Protein 7L32 (pdb70)

Sequence (431 aa):
ATIRIQTDDFDLNAEVAALRRARNPKIGALACCFVGTVRDLAMELEHYPGMTEKALEKIAAEAGRRWPGIDVAIVHRVGRLLPLDQIVMVATVVASHRGDAFASCEFVMDYLKTEAPFWKKETTPDGERWVDARSTDDAALARWGVEMATIRIQTDDFDLNAEVAALRARNPKIGALACFVGTVRDLVAAMELEHYPGMTEKALEKIAAEAGRRWPGIDVAIVHRVGRLLPLDQIVMVATVVASHRGDAFASCEFVMDYLKTEAPFWKKETTPDGERWVDARSTDDAALARWGVEATIRIQTDDFDLNAEVAALRRARNPKIGALACFVGTVRDLAMELEHYPGMTEKALEKIAAEAGRRWPGIDVAIVHRVGRLLPLDQIVMVATVVASHRGDAFASCEFVMDYLKTEAPFWKKETERWVDARSTDDAALARWGVE

InterPro domains:
  IPR003448 Molybdopterin biosynthesis MoaE [PF02391] (6-120)
  IPR003448 Molybdopterin biosynthesis MoaE [cd00756] (11-136)
  IPR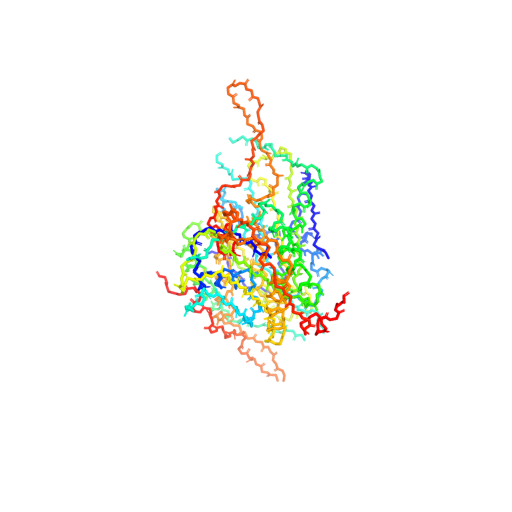036563 Molybdopterin biosynthesis MoaE subunit superfamily [G3DSA:3.90.1170.40] (1-149)
  IPR036563 Molybdopterin biosynthesis MoaE subunit superfamily [SSF54690] (3-149)

Foldseek 3Di:
DAEEEEADADDPVVVVVVQCVVPVPADAKDKDWDFAAPVFKAKDADPPQLRVQLVVLQVVLCVVQPAKHKYKYAYGGTHHGGGIGIMIMMTHNDNVSRVVSRVSSVLSSQAPRFMWIWDQDPVGIDTHTRRDDDVVSCVVVPHD/DAAEEEEADADDPVVQVVVQCVVPVPADAKDKDWDFAAVPFAWKAKDADVPQLRVQLVVQLVVLCVVPPAKYKYKYAYGGTHGGGGIGIMIMMTHNDHVSRVVSNLSSVLSCQAPRFMWIWDQDPVGIDTHTRRDPDPVVVVVVVDD/DAEDEEADADDPVVVVVVQCVVQVPADAKDKDWDFAADVWKAKDADPPQLRVQLVVQQVVLCVVQPAKHKHKYAYGGTHDGGGIGIMIMMTHNDHVSRVVSRVSSVLCNQAPRFMWIADPHDTHTRRDDDPCSCVVPPDD

Secondary structure (DSSP, 8-state):
-EEEEESS---HHHHHHHHHHT-TT--EEEEEEEE-----EEEEE-TTHHHH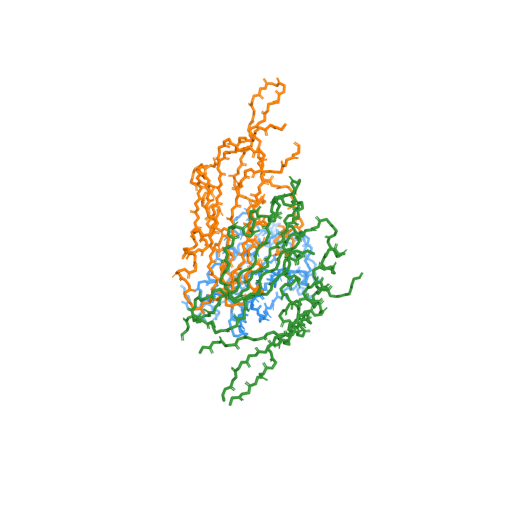HHHHHHHHHHHHSTT-EEEEEEE-EEE-TT-EEEEEEEEESSHHHHHHHHHHHHHHHHHHS-EEEEEE-SS-EEEEE-----HHHHHHTT--/--EEEEESS---HHHHHHHHHHT-TT--EEEEEEEE-----PPEEEEE-TTHHHHHHHHHHHHHHHHSTT-EEEEEEE-EEE-TT-EEEEEEEEESSHHHHHHHHHHHHHHHHHHS-EEEEEE-SS-EEEEE------HHHHHTT--/-EEEEESS---HHHHHHHHHHT-TT--EEEEEEEE-----EEEEE-TTHHHHHHHHHHHHHHHHSTT-EEEEEEE-EEE-TT-EEEEEEEEESSHHHHHHHHHHHHHHHHHHS-EEEEE--EEEE-----TTHHHHH---

B-factor: mean 41.9, std 19.37, range [13.1, 126.28]

Nearest PDB structures (foldseek):
  7l32-assembly1_A-2  TM=1.007E+00  e=3.160E-32  Burkholderia ambifaria MC40-6
  7l32-assembly2_B  TM=1.000E+00  e=4.633E-30  Burkholderia ambifaria MC40-6
  7l32-assembly2_C  TM=9.851E-01  e=4.952E-29  Burkholderia ambifaria MC40-6
  7l2a-assembly1_A  TM=9.787E-01  e=4.391E-28  Burkholderia multivorans ATCC 17616
  1nvi-assembly1_E-2  TM=8.680E-01  e=1.035E-16  Escherichia coli

Organism: Burkholderia ambifaria (strain MC40-6) (NCBI:txid398577)

Structure (mmCIF, N/CA/C/O backbone):
data_7L32
#
_entry.id   7L32
#
_cell.length_a   111.680
_cell.length_b   93.290
_cell.length_c   65.250
_cell.angle_alpha   90.000
_cell.angle_beta   90.103
_cell.angle_gamma   90.000
#
_symmetry.space_group_name_H-M   'C 1 2 1'
#
loop_
_entity.id
_entity.type
_entity.pdbx_description
1 polymer 'MPT synthase subunit 2'
2 non-polymer 'BROMIDE ION'
3 water water
#
loop_
_atom_site.group_PDB
_atom_site.id
_atom_site.type_symbol
_atom_site.label_atom_id
_atom_site.label_alt_id
_atom_site.label_comp_id
_atom_site.label_asym_id
_atom_site.label_entity_id
_atom_site.label_seq_id
_atom_site.pdbx_PDB_ins_code
_atom_site.Cartn_x
_atom_site.Cartn_y
_atom_site.Cartn_z
_atom_site.occupancy
_atom_site.B_iso_or_equiv
_atom_site.auth_seq_id
_atom_site.auth_comp_id
_atom_site.auth_asym_id
_atom_site.auth_atom_id
_atom_site.pdbx_PDB_model_num
ATOM 1 N N . ALA A 1 10 ? -15.25214 16.93596 23.75707 1.000 62.59715 2 ALA A N 1
ATOM 2 C CA . ALA A 1 10 ? -14.11016 16.46884 22.97133 1.000 53.52212 2 ALA A CA 1
ATOM 3 C C . ALA A 1 10 ? -13.61214 17.57125 22.02725 1.000 52.80445 2 ALA A C 1
ATOM 4 O O . ALA A 1 10 ? -13.96402 17.60077 20.85309 1.000 52.30324 2 ALA A O 1
ATOM 6 N N . THR A 1 11 ? -12.76560 18.45055 22.56762 1.000 51.69074 3 THR A N 1
ATOM 7 C CA . THR A 1 11 ? -12.21083 19.60751 21.86218 1.000 42.55608 3 THR A CA 1
ATOM 8 C C . THR A 1 11 ? -10.86459 19.24474 21.23999 1.000 42.28646 3 THR A C 1
ATOM 9 O O . THR A 1 11 ? -9.90689 18.93272 21.95533 1.000 29.51606 3 THR A O 1
ATOM 13 N N . ILE A 1 12 ? -10.79872 19.25293 19.91051 1.000 30.12217 4 ILE A N 1
ATOM 14 C CA . ILE A 1 12 ? -9.61627 18.83694 19.16674 1.000 31.23611 4 ILE A CA 1
ATOM 15 C C . ILE A 1 12 ? -9.26753 19.94283 18.18487 1.000 34.25450 4 ILE A C 1
ATOM 16 O O . ILE A 1 12 ? -10.13968 20.39004 17.43607 1.000 29.58017 4 ILE A O 1
ATOM 21 N N . ARG A 1 13 ? -7.99987 20.36876 18.17038 1.000 24.94253 5 ARG A N 1
ATOM 22 C CA . ARG A 1 13 ? -7.57311 21.48131 17.32404 1.000 29.48408 5 ARG A CA 1
ATOM 23 C C . ARG A 1 13 ? -6.18278 21.23577 16.75337 1.000 29.53668 5 ARG A C 1
ATOM 24 O O . ARG A 1 13 ? -5.30358 20.70263 17.43569 1.000 26.52744 5 ARG A O 1
ATOM 32 N N . ILE A 1 14 ? -5.99096 21.64565 15.50453 1.000 26.71483 6 ILE A N 1
ATOM 33 C CA . ILE A 1 14 ? -4.68318 21.71379 14.85946 1.000 26.29290 6 ILE A CA 1
ATOM 34 C C . ILE A 1 14 ? -4.43322 23.17260 14.49866 1.000 30.59654 6 ILE A C 1
ATOM 35 O O . ILE A 1 14 ? -5.28234 23.80735 13.85958 1.000 29.97942 6 ILE A O 1
ATOM 40 N N . GLN A 1 15 ? -3.26368 23.69672 14.87052 1.000 26.44894 7 GLN A N 1
ATOM 41 C CA . GLN A 1 15 ? -2.99222 25.11816 14.69383 1.000 32.59797 7 GLN A CA 1
ATOM 42 C C . GLN A 1 15 ? -1.49808 25.34103 14.50665 1.000 33.52719 7 GLN A C 1
ATOM 43 O O . GLN A 1 15 ? -0.67747 24.50148 14.87355 1.000 32.89494 7 GLN A O 1
ATOM 49 N N . THR A 1 16 ? -1.14890 26.50357 13.96147 1.000 34.08317 8 THR A N 1
ATOM 50 C CA . THR A 1 16 ? 0.25593 26.89249 13.89212 1.000 37.97451 8 THR A CA 1
ATOM 51 C C . THR A 1 16 ? 0.69956 27.65102 15.13663 1.000 40.31592 8 THR A C 1
ATOM 52 O O . THR A 1 16 ? 1.85878 27.52304 15.54891 1.000 40.99044 8 THR A O 1
ATOM 56 N N . ASP A 1 17 ? -0.19107 28.44331 15.73034 1.000 39.66741 9 ASP A N 1
ATOM 57 C CA . ASP A 1 17 ? 0.15237 29.20077 16.92225 1.000 40.98037 9 ASP A CA 1
ATOM 58 C C . ASP A 1 17 ? 0.52721 28.26021 18.06278 1.000 32.41278 9 ASP A C 1
ATOM 59 O O . ASP A 1 17 ? 0.08476 27.10955 18.13117 1.000 33.24176 9 ASP A O 1
ATOM 64 N N . ASP A 1 18 ? 1.34449 28.76540 18.97648 1.000 34.57921 10 ASP A N 1
ATOM 65 C CA . ASP A 1 18 ? 1.63423 27.99611 20.17619 1.000 31.97833 10 ASP A CA 1
ATOM 66 C C . ASP A 1 18 ? 0.40615 27.97091 21.08971 1.000 36.72368 10 ASP A C 1
ATOM 67 O O . ASP A 1 18 ? -0.51154 28.78287 20.95397 1.000 37.90568 10 ASP A O 1
ATOM 72 N N . PHE A 1 19 ? 0.37777 27.00814 22.01058 1.000 30.67062 11 PHE A N 1
ATOM 73 C CA . PHE A 1 19 ? -0.74019 26.86975 22.93395 1.000 34.88535 11 PHE A CA 1
ATOM 74 C C . PHE A 1 19 ? -0.28443 27.15490 24.36437 1.000 36.72606 11 PHE A C 1
ATOM 75 O O . PHE A 1 19 ? 0.90901 27.15017 24.67483 1.000 35.73050 11 PHE A O 1
ATOM 83 N N . ASP A 1 20 ? -1.26120 27.43398 25.22686 1.000 35.92834 12 ASP A N 1
ATOM 84 C CA . ASP A 1 20 ? -1.04790 27.72994 26.64385 1.000 34.20640 12 ASP A CA 1
ATOM 85 C C . ASP A 1 20 ? -1.65172 26.57929 27.44578 1.000 34.56218 12 ASP A C 1
ATOM 86 O O . ASP A 1 20 ? -2.87561 26.48308 27.56855 1.000 33.38313 12 ASP A O 1
ATOM 91 N N . LEU A 1 21 ? -0.79286 25.73111 28.02114 1.000 30.83035 13 LEU A N 1
ATOM 92 C CA . LEU A 1 21 ? -1.26523 24.56425 28.76627 1.000 36.24073 13 LEU A CA 1
ATOM 93 C C . LEU A 1 21 ? -2.26340 24.95719 29.85662 1.000 32.19559 13 LEU A C 1
ATOM 94 O O . LEU A 1 21 ? -3.32121 24.33057 29.98672 1.000 29.76967 13 LEU A O 1
ATOM 99 N N . ASN A 1 22 ? -1.94962 26.01315 30.62724 1.000 33.71618 14 ASN A N 1
ATOM 100 C CA . ASN A 1 22 ? -2.83794 26.48660 31.69692 1.000 34.73215 14 ASN A CA 1
ATOM 101 C C . ASN A 1 22 ? -4.22443 26.80736 31.16276 1.000 36.02201 14 ASN A C 1
ATOM 102 O O . ASN A 1 22 ? -5.23821 26.36276 31.71322 1.000 36.15370 14 ASN A O 1
ATOM 107 N N . ALA A 1 23 ? -4.28333 27.62089 30.10798 1.000 34.26824 15 ALA A N 1
ATOM 108 C CA . ALA A 1 23 ? -5.56890 28.01942 29.54638 1.000 32.59436 15 ALA A CA 1
ATOM 109 C C . ALA A 1 23 ? -6.34805 26.81306 29.03695 1.000 26.75362 15 ALA A C 1
ATOM 110 O O . ALA A 1 23 ? -7.56634 26.72845 29.23878 1.000 29.97357 15 ALA A O 1
ATOM 112 N N . GLU A 1 24 ? -5.66749 25.86501 28.37404 1.000 25.86987 16 GLU A N 1
ATOM 113 C CA . GLU A 1 24 ? -6.37515 24.68995 27.86100 1.000 26.90868 16 GLU A CA 1
ATOM 114 C C . GLU A 1 24 ? -6.88687 23.82297 28.99873 1.000 27.19854 16 GLU A C 1
ATOM 115 O O . GLU A 1 24 ? -8.00505 23.30167 28.93519 1.000 25.26636 16 GLU A O 1
ATOM 121 N N . VAL A 1 25 ? -6.08244 23.67121 30.05395 1.000 30.10894 17 VAL A N 1
ATOM 122 C CA . VAL A 1 25 ? -6.49352 22.88771 31.21635 1.000 29.80325 17 VAL A CA 1
ATOM 123 C C . VAL A 1 25 ? -7.68919 23.53499 31.90548 1.000 27.76728 17 VAL A C 1
ATOM 124 O O . VAL A 1 25 ? -8.66333 22.85343 32.24904 1.000 30.50959 17 VAL A O 1
ATOM 128 N N . ALA A 1 26 ? -7.66121 24.86245 32.07501 1.000 28.19961 18 ALA A N 1
ATOM 129 C CA . ALA A 1 26 ? -8.78226 25.55102 32.71555 1.000 33.04847 18 ALA A CA 1
ATOM 130 C C . ALA A 1 26 ? -10.07211 25.39754 31.91501 1.000 33.32381 18 ALA A C 1
ATOM 131 O O . ALA A 1 26 ? -11.14960 25.20059 32.49220 1.000 30.53050 18 ALA A O 1
ATOM 133 N N . ALA A 1 27 ? -9.98773 25.48600 30.58690 1.000 31.25742 19 ALA A N 1
ATOM 134 C CA . ALA A 1 27 ? -11.18771 25.31938 29.77465 1.000 32.51875 19 ALA A CA 1
ATOM 135 C C . ALA A 1 27 ? -11.73597 23.89606 29.88064 1.000 27.21376 19 ALA A C 1
ATOM 136 O O . ALA A 1 27 ? -12.95595 23.70892 29.96799 1.000 29.24925 19 ALA A O 1
ATOM 138 N N . LEU A 1 28 ? -10.85651 22.88187 29.88855 1.000 26.41213 20 LEU A N 1
ATOM 139 C CA . LEU A 1 28 ? -11.32235 21.50324 30.05239 1.000 25.41220 20 LEU A CA 1
ATOM 140 C C . LEU A 1 28 ? -12.03345 21.31658 31.39294 1.000 27.85745 20 LEU A C 1
ATOM 141 O O . LEU A 1 28 ? -13.09640 20.68609 31.46047 1.000 25.27082 20 LEU A O 1
ATOM 146 N N . ARG A 1 29 ? -11.47075 21.86780 32.47409 1.000 26.20238 21 ARG A N 1
ATOM 147 C CA A ARG A 1 29 ? -12.12716 21.78087 33.77589 0.517 25.66484 21 ARG A CA 1
ATOM 148 C CA B ARG A 1 29 ? -12.13214 21.75872 33.76904 0.483 25.66548 21 ARG A CA 1
ATOM 149 C C . ARG A 1 29 ? -13.47019 22.49621 33.76532 1.000 29.40748 21 ARG A C 1
ATOM 150 O O . ARG A 1 29 ? -14.44176 22.03165 34.37837 1.000 28.83622 21 ARG A O 1
ATOM 165 N N . ALA A 1 30 ? -13.54638 23.64005 33.08136 1.000 26.40623 22 ALA A N 1
ATOM 166 C CA . ALA A 1 30 ? -14.80396 24.37465 33.01861 1.000 31.40879 22 ALA A CA 1
ATOM 167 C C . ALA A 1 30 ? -15.88788 23.59901 32.27198 1.000 32.17613 22 ALA A C 1
ATOM 168 O O . ALA A 1 30 ? -17.07511 23.85209 32.49280 1.000 31.33400 22 ALA A O 1
ATOM 170 N N . ARG A 1 31 ? -15.51499 22.68534 31.37903 1.000 25.32876 23 ARG A N 1
ATOM 171 C CA . ARG A 1 31 ? -16.48787 21.84182 30.69103 1.000 25.70846 23 ARG A CA 1
ATOM 172 C C . ARG A 1 31 ? -16.84007 20.58365 31.47708 1.000 26.98952 23 ARG A C 1
ATOM 173 O O . ARG A 1 31 ? -17.66876 19.79369 31.00742 1.000 25.84334 23 ARG A O 1
ATOM 181 N N . ASN A 1 32 ? -16.21941 20.37481 32.64310 1.000 22.75750 24 ASN A N 1
ATOM 182 C CA . ASN A 1 32 ? -16.39198 19.15394 33.43733 1.000 24.43319 24 ASN A CA 1
ATOM 183 C C . ASN A 1 32 ? -16.46682 19.52064 34.91559 1.000 27.38256 24 ASN A C 1
ATOM 184 O O . ASN A 1 32 ? -15.54498 19.24625 35.70089 1.000 25.09426 24 ASN A O 1
ATOM 189 N N . PRO A 1 33 ? -17.57234 20.14134 35.33666 1.000 24.48700 25 PRO A N 1
ATOM 190 C CA . PRO A 1 33 ? -17.62197 20.75090 36.68019 1.000 25.70810 25 PRO A CA 1
ATOM 191 C C . PRO A 1 33 ? -17.58516 19.76477 37.85117 1.000 29.40299 25 PRO A C 1
ATOM 192 O O . PRO A 1 33 ? -17.33751 20.20583 38.98539 1.000 28.88300 25 PRO A O 1
ATOM 196 N N . LYS A 1 34 ? -17.85015 18.47200 37.64248 1.000 25.27131 26 LYS A N 1
ATOM 197 C CA . LYS A 1 34 ? -18.02202 17.54969 38.76217 1.000 31.34035 26 LYS A CA 1
ATOM 198 C C . LYS A 1 34 ? -16.89443 16.53579 38.89353 1.000 34.88223 26 LYS A C 1
ATOM 199 O O . LYS A 1 34 ? -16.95859 15.67400 39.77317 1.000 34.87786 26 LYS A O 1
ATOM 205 N N . ILE A 1 35 ? -15.86428 16.60007 38.05766 1.000 27.83107 27 ILE A N 1
ATOM 206 C CA . ILE A 1 35 ? -14.75755 15.65744 38.19011 1.000 26.62018 27 ILE A CA 1
ATOM 207 C C . ILE A 1 35 ? -13.46454 16.45027 38.22263 1.000 33.00593 27 ILE A C 1
ATOM 208 O O . ILE A 1 35 ? -13.36392 17.51676 37.61042 1.000 34.05238 27 ILE A O 1
ATOM 213 N N . GLY A 1 36 ? -12.48331 15.94538 38.98312 1.000 28.64570 28 GLY A N 1
ATOM 214 C CA . GLY A 1 36 ? -11.27946 16.71315 39.25290 1.000 32.94172 28 GLY A CA 1
ATOM 215 C C . GLY A 1 36 ? -9.90245 16.09646 39.03116 1.000 34.26783 28 GLY A C 1
ATOM 216 O O . GLY A 1 36 ? -8.91086 16.72921 39.39976 1.000 36.57252 28 GLY A O 1
ATOM 217 N N . ALA A 1 37 ? -9.79378 14.88265 38.48565 1.000 20.15543 29 ALA A N 1
ATOM 218 C CA . ALA A 1 37 ? -8.48726 14.26509 38.26938 1.000 19.40667 29 ALA A CA 1
ATOM 219 C C . ALA A 1 37 ? -8.07411 14.59299 36.84573 1.000 24.64689 29 ALA A C 1
ATOM 220 O O . ALA A 1 37 ? -8.77117 14.19921 35.90930 1.000 24.15325 29 ALA A O 1
ATOM 222 N N . LEU A 1 38 ? -6.96821 15.31505 36.67499 1.000 19.42155 30 LEU A N 1
ATOM 223 C CA . LEU A 1 38 ? -6.56640 15.77493 35.34205 1.000 19.98899 30 LEU A CA 1
ATOM 224 C C . LEU A 1 38 ? -5.17082 15.26084 35.01024 1.000 19.62528 30 LEU A C 1
ATOM 225 O O . LEU A 1 38 ? -4.22077 15.51780 35.75040 1.000 15.84941 30 LEU A O 1
ATOM 230 N N . ALA A 1 39 ? -5.03965 14.53130 33.90302 1.000 17.27380 31 ALA A N 1
ATOM 231 C CA . ALA A 1 39 ? -3.73849 14.08741 33.42828 1.000 16.90156 31 ALA A CA 1
ATOM 232 C C . ALA A 1 39 ? -3.42683 14.79908 32.12117 1.000 20.10179 31 ALA A C 1
ATOM 233 O O . ALA A 1 39 ? -4.31245 14.96020 31.27411 1.000 17.17264 31 ALA A O 1
ATOM 235 N N . CYS A 1 40 ? -2.17648 15.21615 31.94779 1.000 16.82078 32 CYS A N 1
ATOM 236 C CA A CYS A 1 40 ? -1.83843 15.85750 30.68909 0.573 18.49209 32 CYS A CA 1
ATOM 237 C CA B CYS A 1 40 ? -1.75123 15.97985 30.77725 0.427 18.58729 32 CYS A CA 1
ATOM 238 C C . CYS A 1 40 ? -0.46110 15.41610 30.21472 1.000 19.60485 32 CYS A C 1
ATOM 239 O O . CYS A 1 40 ? 0.36453 14.86719 30.96155 1.000 20.39836 32 CYS A O 1
ATOM 244 N N . PHE A 1 41 ? -0.26205 15.59717 28.91638 1.000 16.55603 33 PHE A N 1
ATOM 245 C CA . PHE A 1 41 ? 1.01979 15.28867 28.31258 1.000 16.14771 33 PHE A CA 1
ATOM 246 C C . PHE A 1 41 ? 1.34327 16.42501 27.36293 1.000 19.25370 33 PHE A C 1
ATOM 247 O O . PHE A 1 41 ? 0.46326 16.87799 26.62873 1.000 16.21960 33 PHE A O 1
ATOM 255 N N . VAL A 1 42 ? 2.59195 16.89067 27.39108 1.000 16.91326 34 VAL A N 1
ATOM 256 C CA . VAL A 1 42 ? 3.08313 17.86740 26.42395 1.000 20.36300 34 VAL A CA 1
ATOM 257 C C . VAL A 1 42 ? 4.35995 17.32573 25.80165 1.000 21.80820 34 VAL A C 1
ATOM 258 O O . VAL A 1 42 ? 5.33532 17.05540 26.51154 1.000 19.81332 34 VAL A O 1
ATOM 262 N N . GLY A 1 43 ? 4.37487 17.21176 24.47462 1.000 19.97388 35 GLY A N 1
ATOM 263 C CA . GLY A 1 43 ? 5.57647 16.84240 23.74770 1.000 20.90930 35 GLY A CA 1
ATOM 264 C C . GLY A 1 43 ? 6.20110 18.06765 23.10613 1.000 24.51536 35 GLY A C 1
ATOM 265 O O . GLY A 1 43 ? 5.49388 18.94629 22.61270 1.000 23.51177 35 GLY A O 1
ATOM 266 N N . THR A 1 44 ? 7.53629 18.11968 23.11868 1.000 28.97878 36 THR A N 1
ATOM 267 C CA . THR A 1 44 ? 8.31438 19.25926 22.63119 1.000 29.22900 36 THR A CA 1
ATOM 268 C C . THR A 1 44 ? 9.44986 18.76962 21.75339 1.000 37.31281 36 THR A C 1
ATOM 269 O O . THR A 1 44 ? 10.01012 17.69636 21.99755 1.000 35.59695 36 THR A O 1
ATOM 273 N N . VAL A 1 45 ? 9.80126 19.58544 20.74317 1.000 39.25167 37 VAL A N 1
ATOM 274 C CA . VAL A 1 45 ? 10.88805 19.24385 19.82686 1.000 36.16568 37 VAL A CA 1
ATOM 275 C C . VAL A 1 45 ? 12.16584 19.01263 20.61967 1.000 42.85256 37 VAL A C 1
ATOM 276 O O . VAL A 1 45 ? 12.67895 19.92234 21.28680 1.000 40.24515 37 VAL A O 1
ATOM 280 N N . ARG A 1 46 ? 12.69620 17.79528 20.54123 1.000 44.85402 38 ARG A N 1
ATOM 281 C CA . ARG A 1 46 ? 13.88234 17.46080 21.31315 1.000 45.33702 38 ARG A CA 1
ATOM 282 C C . ARG A 1 46 ? 15.10594 18.16517 20.73141 1.000 54.84913 38 ARG A C 1
ATOM 283 O O . ARG A 1 46 ? 15.25972 18.28199 19.51175 1.000 55.04820 38 ARG A O 1
ATOM 291 N N . ASP A 1 47 ? 15.98630 18.63533 21.61628 1.000 55.11526 39 ASP A N 1
ATOM 292 C CA . ASP A 1 47 ? 17.17385 19.38787 21.20812 1.000 60.51851 39 ASP A CA 1
ATOM 293 C C . ASP A 1 47 ? 18.32497 18.40157 21.00924 1.000 63.38321 39 ASP A C 1
ATOM 294 O O . ASP A 1 47 ? 19.22605 18.26309 21.83924 1.000 64.14354 39 ASP A O 1
ATOM 299 N N . LEU A 1 48 ? 18.29966 17.72578 19.86081 1.000 68.31155 40 LEU A N 1
ATOM 300 C CA . LEU A 1 48 ? 19.29342 16.70192 19.53221 1.000 74.98001 40 LEU A CA 1
ATOM 301 C C . LEU A 1 48 ? 20.35871 17.22911 18.57344 1.000 75.25534 40 LEU A C 1
ATOM 302 O O . LEU A 1 48 ? 20.10656 17.37791 17.37609 1.000 82.81257 40 LEU A O 1
ATOM 304 N N . ALA A 1 56 ? 15.48337 22.27928 11.56142 1.000 86.15749 48 ALA A N 1
ATOM 305 C CA . ALA A 1 56 ? 14.14213 22.52510 12.07801 1.000 76.77898 48 ALA A CA 1
ATOM 306 C C . ALA A 1 56 ? 13.16060 21.47578 11.57426 1.000 65.95693 48 ALA A C 1
ATOM 307 O O . ALA A 1 56 ? 13.30979 20.94084 10.47449 1.000 74.56511 48 ALA A O 1
ATOM 309 N N . MET A 1 57 ? 12.14204 21.20592 12.38169 1.000 59.50809 49 MET A N 1
ATOM 310 C CA . MET A 1 57 ? 11.08943 20.26530 12.02423 1.000 51.77605 49 MET A CA 1
ATOM 311 C C . MET A 1 57 ? 9.95636 21.02074 11.34357 1.000 54.47782 49 MET A C 1
ATOM 312 O O . MET A 1 57 ? 9.40407 21.96655 11.91487 1.000 57.32182 49 MET A O 1
ATOM 317 N N . GLU A 1 58 ? 9.62136 20.60788 10.11851 1.000 50.75675 50 GLU A N 1
ATOM 318 C CA . GLU A 1 58 ? 8.47390 21.13619 9.39341 1.000 45.43176 50 GLU A CA 1
ATOM 319 C C . GLU A 1 58 ? 7.42741 20.02938 9.35252 1.000 39.08479 50 GLU A C 1
ATOM 320 O O . GLU A 1 58 ? 7.63466 19.00483 8.68997 1.000 43.54149 50 GLU A O 1
ATOM 326 N N . LEU A 1 59 ? 6.31177 20.25091 10.05015 1.000 36.33113 51 LEU A N 1
ATOM 327 C CA . LEU A 1 59 ? 5.19864 19.31581 10.17265 1.000 34.09191 51 LEU A CA 1
ATOM 328 C C . LEU A 1 59 ? 3.99941 19.83429 9.39540 1.000 39.36694 51 LEU A C 1
ATOM 329 O O . LEU A 1 59 ? 3.67183 21.02096 9.47431 1.000 37.12392 51 LEU A O 1
ATOM 334 N N . GLU A 1 60 ? 3.31381 18.93088 8.69457 1.000 33.76087 52 GLU A N 1
ATOM 335 C CA . GLU A 1 60 ? 2.07514 19.26329 8.00533 1.000 33.71097 52 GLU A CA 1
ATOM 336 C C . GLU A 1 60 ? 1.04941 18.17073 8.25487 1.000 32.50908 52 GLU A C 1
ATOM 337 O O . GLU A 1 60 ? 1.39366 16.99533 8.39470 1.000 31.60885 52 GLU A O 1
ATOM 343 N N . HIS A 1 61 ? -0.20963 18.57681 8.31474 1.000 30.82466 53 HIS A N 1
ATOM 344 C CA . HIS A 1 61 ? -1.33220 17.67021 8.48575 1.000 29.26163 53 HIS A CA 1
ATOM 345 C C . HIS A 1 61 ? -2.10576 17.60188 7.17233 1.000 30.65560 53 HIS A C 1
ATOM 346 O O . HIS A 1 61 ? -1.76565 18.27871 6.19780 1.000 32.74068 53 HIS A O 1
ATOM 353 N N . TYR A 1 62 ? -3.14140 16.75114 7.14435 1.000 29.75836 54 TYR A N 1
ATOM 354 C CA . TYR A 1 62 ? -4.07798 16.66645 6.02334 1.000 33.95351 54 TYR A CA 1
ATOM 355 C C . TYR A 1 62 ? -5.35535 17.38541 6.45328 1.000 30.04840 54 TYR A C 1
ATOM 356 O O . TYR A 1 62 ? -6.12659 16.83598 7.25553 1.000 28.72572 54 TYR A O 1
ATOM 365 N N . PRO A 1 63 ? -5.60167 18.61371 5.99927 1.000 31.34489 55 PRO A N 1
ATOM 366 C CA . PRO A 1 63 ? -6.73247 19.39298 6.52966 1.000 35.67254 55 PRO A CA 1
ATOM 367 C C . PRO A 1 63 ? -8.05215 18.63546 6.46810 1.000 39.12458 55 PRO A C 1
ATOM 368 O O . PRO A 1 63 ? -8.40712 18.04604 5.44668 1.000 37.95029 55 PRO A O 1
ATOM 372 N N . GLY A 1 64 ? -8.76294 18.62300 7.59866 1.000 41.22103 56 GLY A N 1
ATOM 373 C CA . GLY A 1 64 ? -9.99615 17.87051 7.70992 1.000 39.25405 56 GLY A CA 1
ATOM 374 C C . GLY A 1 64 ? -9.75279 16.42025 8.07846 1.000 40.32098 56 GLY A C 1
ATOM 375 O O . GLY A 1 64 ? -10.28980 15.93333 9.07277 1.000 35.22896 56 GLY A O 1
ATOM 376 N N . MET A 1 65 ? -8.93902 15.72581 7.27826 1.000 36.03712 57 MET A N 1
ATOM 377 C CA . MET A 1 65 ? -8.63313 14.31638 7.52833 1.000 33.29813 57 MET A CA 1
ATOM 378 C C . MET A 1 65 ? -7.97012 14.11012 8.89231 1.000 29.65963 57 MET A C 1
ATOM 379 O O . MET A 1 65 ? -8.37002 13.23359 9.67822 1.000 27.99474 57 MET A O 1
ATOM 384 N N . THR A 1 66 ? -6.93896 14.89293 9.18982 1.000 28.81826 58 THR A N 1
ATOM 385 C CA . THR A 1 66 ? -6.22199 14.66872 10.44113 1.000 26.14887 58 THR A CA 1
ATOM 386 C C . THR A 1 66 ? -7.11218 14.98025 11.64226 1.000 24.53231 58 THR A C 1
ATOM 387 O O . THR A 1 66 ? -7.11246 14.23140 12.62071 1.000 24.27903 58 THR A O 1
ATOM 391 N N . GLU A 1 67 ? -7.89147 16.06660 11.57890 1.000 27.48951 59 GLU A N 1
ATOM 392 C CA . GLU A 1 67 ? -8.80384 16.38178 12.68349 1.000 25.09724 59 GLU A CA 1
ATOM 393 C C . GLU A 1 67 ? -9.79924 15.25112 12.91636 1.000 28.31044 59 GLU A C 1
ATOM 394 O O . GLU A 1 67 ? -10.04641 14.85814 14.06285 1.000 29.02556 59 GLU A O 1
ATOM 400 N N . LYS A 1 68 ? -10.36287 14.69212 11.83695 1.000 29.59181 60 LYS A N 1
ATOM 401 C CA . LYS A 1 68 ? -11.31220 13.59391 11.99764 1.000 28.61578 60 LYS A CA 1
ATOM 402 C C . LYS A 1 68 ? -10.66092 12.37897 12.65058 1.000 28.31295 60 LYS A C 1
ATOM 403 O O . LYS A 1 68 ? -11.29276 11.69532 13.46494 1.000 26.17575 60 LYS A O 1
ATOM 409 N N . ALA A 1 69 ? -9.39698 12.09732 12.31763 1.000 24.48982 61 ALA A N 1
ATOM 410 C CA . ALA A 1 69 ? -8.69068 10.99299 12.97281 1.000 24.17051 61 ALA A CA 1
ATOM 411 C C . ALA A 1 69 ? -8.51203 11.26243 14.46310 1.000 24.70037 61 ALA A C 1
ATOM 412 O O . ALA A 1 69 ? -8.67105 10.35749 15.30259 1.000 22.04597 61 ALA A O 1
ATOM 414 N N . LEU A 1 70 ? -8.17545 12.50297 14.81411 1.000 21.90496 62 LEU A N 1
ATOM 415 C CA . LEU A 1 70 ? -8.02524 12.83840 16.23136 1.000 21.70937 62 LEU A CA 1
ATOM 416 C C . LEU A 1 70 ? -9.35843 12.71917 16.96683 1.000 27.28406 62 LEU A C 1
ATOM 417 O O . LEU A 1 70 ? -9.40306 12.27185 18.12487 1.000 23.22765 62 LEU A O 1
ATOM 422 N N . GLU A 1 71 ? -10.45603 13.12224 16.31165 1.000 22.68778 63 GLU A N 1
ATOM 423 C CA . GLU A 1 71 ? -11.78254 12.98698 16.90994 1.000 23.32046 63 GLU A CA 1
ATOM 424 C C . GLU A 1 71 ? -12.13733 11.51748 17.13344 1.000 25.18379 63 GLU A C 1
ATOM 425 O O . GLU A 1 71 ? -12.75208 11.16749 18.14790 1.000 25.68178 63 GLU A O 1
ATOM 431 N N . LYS A 1 72 ? -11.78832 10.65040 16.17579 1.000 22.67594 64 LYS A N 1
ATOM 432 C CA . LYS A 1 72 ? -12.02237 9.21386 16.32179 1.000 24.76145 64 LYS A CA 1
ATOM 433 C C . LYS A 1 72 ? -11.22866 8.63540 17.48969 1.000 23.32058 64 LYS A C 1
ATOM 434 O O . LYS A 1 72 ? -11.73393 7.78632 18.24229 1.000 20.94409 64 LYS A O 1
ATOM 440 N N . ILE A 1 73 ? -9.97497 9.06665 17.63840 1.000 22.55715 65 ILE A N 1
ATOM 441 C CA . ILE A 1 73 ? -9.14281 8.60616 18.75649 1.000 19.93673 65 ILE A CA 1
ATOM 442 C C . ILE A 1 73 ? -9.77125 9.01328 20.08750 1.000 22.42289 65 ILE A C 1
ATOM 443 O O . ILE A 1 73 ? -9.90213 8.19795 21.01231 1.000 19.51088 65 ILE A O 1
ATOM 448 N N . ALA A 1 74 ? -10.17312 10.28205 20.21025 1.000 17.58958 66 ALA A N 1
ATOM 449 C CA . ALA A 1 74 ? -10.78166 10.73138 21.46896 1.000 20.17818 66 ALA A CA 1
ATOM 450 C C . ALA A 1 74 ? -12.09266 10.00556 21.74463 1.000 22.94415 66 ALA A C 1
ATOM 451 O O . ALA A 1 74 ? -12.39385 9.66545 22.89691 1.000 21.00663 66 ALA A O 1
ATOM 453 N N . ALA A 1 75 ? -12.89570 9.76871 20.69882 1.000 20.26587 67 ALA A N 1
ATOM 454 C CA . ALA A 1 75 ? -14.14797 9.03768 20.87397 1.000 23.77363 67 ALA A CA 1
ATOM 455 C C . ALA A 1 75 ? -13.89855 7.61602 21.37814 1.000 20.36608 67 ALA A C 1
ATOM 456 O O . ALA A 1 75 ? -14.63158 7.12148 22.24504 1.000 20.26319 67 ALA A O 1
ATOM 458 N N . GLU A 1 76 ? -12.87905 6.94242 20.83723 1.000 18.72584 68 GLU A N 1
ATOM 459 C CA . GLU A 1 76 ? -12.52743 5.59614 21.30340 1.000 20.14954 68 GLU A CA 1
ATOM 460 C C . GLU A 1 76 ? -12.03898 5.60831 22.75045 1.000 22.08856 68 GLU A C 1
ATOM 461 O O . GLU A 1 76 ? -12.37914 4.70548 23.52806 1.000 19.68646 68 GLU A O 1
ATOM 467 N N . ALA A 1 77 ? -11.25334 6.62195 23.13901 1.000 17.28122 69 ALA A N 1
ATOM 468 C CA . ALA A 1 77 ? -10.89966 6.75586 24.55383 1.000 18.66302 69 ALA A CA 1
ATOM 469 C C . ALA A 1 77 ? -12.14968 6.86545 25.41615 1.000 21.54329 69 ALA A C 1
ATOM 470 O O . ALA A 1 77 ? -12.22450 6.26229 26.49368 1.000 19.39143 69 ALA A O 1
ATOM 472 N N . GLY A 1 78 ? -13.14123 7.64574 24.96019 1.000 16.85249 70 GLY A N 1
ATOM 473 C CA . GLY A 1 78 ? -14.38388 7.76527 25.70206 1.000 21.31456 70 GLY A CA 1
ATOM 474 C C . GLY A 1 78 ? -15.18282 6.47467 25.76709 1.000 25.67893 70 GLY A C 1
ATOM 475 O O . GLY A 1 78 ? -15.91102 6.24056 26.74098 1.000 21.68541 70 GLY A O 1
ATOM 476 N N . ARG A 1 79 ? -15.09385 5.63916 24.72544 1.000 21.45089 71 ARG A N 1
ATOM 477 C CA . ARG A 1 79 ? -15.75659 4.33596 24.75489 1.000 22.36712 71 ARG A CA 1
ATOM 478 C C . ARG A 1 79 ? -15.10690 3.41788 25.78816 1.000 21.54060 71 ARG A C 1
ATOM 479 O O . ARG A 1 79 ? -15.79606 2.65450 26.47337 1.000 22.07126 71 ARG A O 1
ATOM 487 N N . ARG A 1 80 ? -13.78171 3.45651 25.88489 1.000 19.72425 72 ARG A N 1
ATOM 488 C CA . ARG A 1 80 ? -13.06316 2.56298 26.79324 1.000 19.16176 72 ARG A CA 1
ATOM 489 C C . ARG A 1 80 ? -13.17925 3.01537 28.24531 1.000 18.81569 72 ARG A C 1
ATOM 490 O O . ARG A 1 80 ? -13.24543 2.17722 29.14939 1.000 22.72371 72 ARG A O 1
ATOM 498 N N . TRP A 1 81 ? -13.20100 4.32361 28.48435 1.000 18.00837 73 TRP A N 1
ATOM 499 C CA . TRP A 1 81 ? -13.27099 4.89038 29.83767 1.000 20.66826 73 TRP A CA 1
ATOM 500 C C . TRP A 1 81 ? -14.46006 5.83716 29.87655 1.000 24.74722 73 TRP A C 1
ATOM 501 O O . TRP A 1 81 ? -14.30427 7.05989 29.73620 1.000 21.60491 73 TRP A O 1
ATOM 512 N N . PRO A 1 82 ? -15.66993 5.30253 30.03980 1.000 23.80149 74 PRO A N 1
ATOM 513 C CA . PRO A 1 82 ? -16.85314 6.17245 30.09505 1.000 25.91850 74 PRO A CA 1
ATOM 514 C C . PRO A 1 82 ? -16.70728 7.20302 31.20831 1.000 28.64304 74 PRO A C 1
ATOM 515 O O . PRO A 1 82 ? -16.17769 6.90746 32.28188 1.000 23.95933 74 PRO A O 1
ATOM 519 N N . GLY A 1 83 ? -17.12898 8.43704 30.92224 1.000 26.78923 75 GLY A N 1
ATOM 520 C CA . GLY A 1 83 ? -17.08826 9.51104 31.89961 1.000 30.80271 75 GLY A CA 1
ATOM 521 C C . GLY A 1 83 ? -15.87232 10.42448 31.82482 1.000 28.17604 75 GLY A C 1
ATOM 522 O O . GLY A 1 83 ? -15.80254 11.39223 32.59079 1.000 36.92191 75 GLY A O 1
ATOM 523 N N . ILE A 1 84 ? -14.89374 10.12848 30.97279 1.000 22.32564 76 ILE A N 1
ATOM 524 C CA . ILE A 1 84 ? -13.74038 11.01811 30.81421 1.000 21.34911 76 ILE A CA 1
ATOM 525 C C . ILE A 1 84 ? -14.10882 12.13478 29.83852 1.000 25.88249 76 ILE A C 1
ATOM 526 O O . ILE A 1 84 ? -15.13645 12.06540 29.15384 1.000 23.44280 76 ILE A O 1
ATOM 531 N N . ASP A 1 85 ? -13.29335 13.18057 29.79140 1.000 20.87146 77 ASP A N 1
ATOM 532 C CA . ASP A 1 85 ? -13.31770 14.15451 28.70120 1.000 20.09487 77 ASP A CA 1
ATOM 533 C C . ASP A 1 85 ? -11.87457 14.36048 28.27109 1.000 26.01035 77 ASP A C 1
ATOM 534 O O . ASP A 1 85 ? -10.93901 14.13206 29.06243 1.000 17.81199 77 ASP A O 1
ATOM 539 N N . VAL A 1 86 ? -11.69728 14.74455 26.99764 1.000 17.67782 78 VAL A N 1
ATOM 540 C CA . VAL A 1 86 ? -10.40398 14.74286 26.31471 1.000 17.12399 78 VAL A CA 1
ATOM 541 C C . VAL A 1 86 ? -10.23438 16.05740 25.56510 1.000 21.72132 78 VAL A C 1
ATOM 542 O O . VAL A 1 86 ? -11.15157 16.49292 24.86030 1.000 20.92781 78 VAL A O 1
ATOM 546 N N . ALA A 1 87 ? -9.04350 16.65583 25.65589 1.000 18.19623 79 ALA A N 1
ATOM 547 C CA . ALA A 1 87 ? -8.69221 17.80325 24.81812 1.000 22.04460 79 ALA A CA 1
ATOM 548 C C . ALA A 1 87 ? -7.36970 17.51799 24.11830 1.000 22.74444 79 ALA A C 1
ATOM 549 O O . ALA A 1 87 ? -6.45073 16.96633 24.72422 1.000 19.94818 79 ALA A O 1
ATOM 551 N N . ILE A 1 88 ? -7.28122 17.85267 22.82719 1.000 19.91199 80 ILE A N 1
ATOM 552 C CA . ILE A 1 88 ? -6.05885 17.65901 22.05141 1.000 17.72195 80 ILE A CA 1
ATOM 553 C C . ILE A 1 88 ? -5.78598 18.94070 21.27648 1.000 20.38155 80 ILE A C 1
ATOM 554 O O . ILE A 1 88 ? -6.67990 19.45096 20.58404 1.000 20.32922 80 ILE A O 1
ATOM 559 N N . VAL A 1 89 ? -4.56498 19.46445 21.39446 1.000 18.14641 81 VAL A N 1
ATOM 560 C CA . VAL A 1 8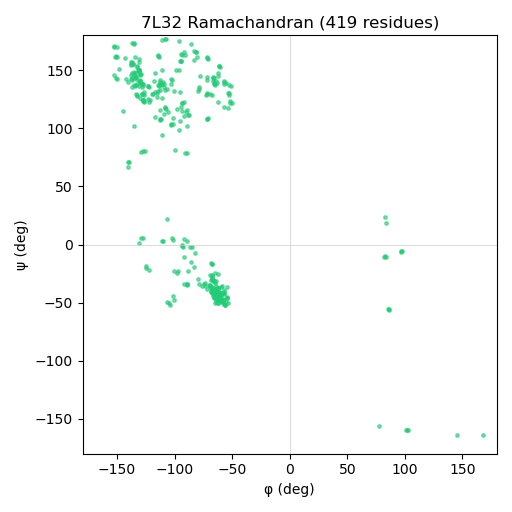9 ? -4.09235 20.55136 20.52738 1.000 19.05891 81 VAL A CA 1
ATOM 561 C C . VAL A 1 89 ? -2.77907 20.10078 19.90299 1.000 22.17089 81 VAL A C 1
ATOM 562 O O . VAL A 1 89 ? -1.83353 19.75225 20.61986 1.000 20.91788 81 VAL A O 1
ATOM 566 N N . HIS A 1 90 ? -2.70999 20.09615 18.57164 1.000 21.91941 82 HIS A N 1
ATOM 567 C CA . HIS A 1 90 ? -1.48394 19.70321 17.89731 1.000 20.75879 82 HIS A CA 1
ATOM 568 C C . HIS A 1 90 ? -1.03518 20.84155 16.98913 1.000 24.71585 82 HIS A C 1
ATOM 569 O O . HIS A 1 90 ? -1.86178 21.46633 16.31726 1.000 23.66473 82 HIS A O 1
ATOM 576 N N . ARG A 1 91 ? 0.25992 21.13862 16.99524 1.000 20.16864 83 ARG A N 1
ATOM 577 C CA . ARG A 1 91 ? 0.76263 22.20961 16.14573 1.000 26.23740 83 ARG A CA 1
ATOM 578 C C . ARG A 1 91 ? 1.27942 21.64788 14.82980 1.000 28.23362 83 ARG A C 1
ATOM 579 O O . ARG A 1 91 ? 1.61071 20.46370 14.71944 1.000 26.82107 83 ARG A O 1
ATOM 587 N N . VAL A 1 92 ? 1.32710 22.52469 13.82252 1.000 23.48997 84 VAL A N 1
ATOM 588 C CA . VAL A 1 92 ? 1.94285 22.24583 12.52817 1.000 26.56038 84 VAL A CA 1
ATOM 589 C C . VAL A 1 92 ? 2.77994 23.45987 12.13665 1.000 29.08042 84 VAL A C 1
ATOM 590 O O . VAL A 1 92 ? 2.75700 24.50006 12.80180 1.000 33.10914 84 VAL A O 1
ATOM 594 N N . GLY A 1 93 ? 3.53024 23.31879 11.04916 1.000 34.78176 85 GLY A N 1
ATOM 595 C CA . GLY A 1 93 ? 4.41757 24.36999 10.59700 1.000 39.40125 85 GLY A CA 1
ATOM 596 C C . GLY A 1 93 ? 5.87024 24.10515 10.94337 1.000 39.31708 85 GLY A C 1
ATOM 597 O O . GLY A 1 93 ? 6.29346 22.97686 11.19477 1.000 37.39868 85 GLY A O 1
ATOM 598 N N . ARG A 1 94 ? 6.64782 25.18207 10.94620 1.000 38.12076 86 ARG A N 1
ATOM 599 C CA . ARG A 1 94 ? 8.08198 25.10723 11.20177 1.000 42.38266 86 ARG A CA 1
ATOM 600 C C . ARG A 1 94 ? 8.30798 25.22206 12.70664 1.000 40.19832 86 ARG A C 1
ATOM 601 O O . ARG A 1 94 ? 8.08896 26.28505 13.29739 1.000 46.01554 86 ARG A O 1
ATOM 609 N N . LEU A 1 95 ? 8.75429 24.13164 13.32359 1.000 41.19402 87 LEU A N 1
ATOM 610 C CA . LEU A 1 95 ? 8.90471 24.04623 14.77371 1.000 40.96078 87 LEU A CA 1
ATOM 611 C C . LEU A 1 95 ? 10.37859 23.88266 15.11379 1.000 47.76550 87 LEU A C 1
ATOM 612 O O . LEU A 1 95 ? 11.06219 23.03178 14.53374 1.000 46.58898 87 LEU A O 1
ATOM 617 N N . LEU A 1 96 ? 10.86759 24.71127 16.03918 1.000 39.61453 88 LEU A N 1
ATOM 618 C CA . LEU A 1 96 ? 12.27035 24.72502 16.43450 1.000 40.02050 88 LEU A CA 1
ATOM 619 C C . LEU A 1 96 ? 12.49842 23.82841 17.64469 1.000 40.60661 88 LEU A C 1
ATOM 620 O O . LEU A 1 96 ? 11.55005 23.47020 18.35038 1.000 40.52424 88 LEU A O 1
ATOM 625 N N . PRO A 1 97 ? 13.75022 23.45244 17.91409 1.000 40.78852 89 PRO A N 1
ATOM 626 C CA . PRO A 1 97 ? 14.05238 22.74784 19.16583 1.000 44.98450 89 PRO A CA 1
ATOM 627 C C . PRO A 1 97 ? 13.52557 23.51635 20.36744 1.000 44.61498 89 PRO A C 1
ATOM 628 O O . PRO A 1 97 ? 13.64567 24.74337 20.44964 1.000 39.64390 89 PRO A O 1
ATOM 632 N N . LEU A 1 98 ? 12.93570 22.77240 21.29654 1.000 36.18911 90 LEU A N 1
ATOM 633 C CA . LEU A 1 98 ? 12.31679 23.20100 22.54454 1.000 38.15493 90 LEU A CA 1
ATOM 634 C C . LEU A 1 98 ? 10.87847 23.68179 22.33864 1.000 41.33403 90 LEU A C 1
ATOM 635 O O . LEU A 1 98 ? 10.16694 23.87045 23.32739 1.000 34.82201 90 LEU A O 1
ATOM 640 N N . ASP A 1 99 ? 10.41390 23.86280 21.09801 1.000 33.13902 91 ASP A N 1
ATOM 641 C CA . ASP A 1 99 ? 9.03067 24.25762 20.86740 1.000 33.40918 91 ASP A CA 1
ATOM 642 C C . ASP A 1 99 ? 8.07442 23.15842 21.31010 1.000 29.31209 91 ASP A C 1
ATOM 643 O O . ASP A 1 99 ? 8.33304 21.97067 21.10071 1.000 28.76481 91 ASP A O 1
ATOM 648 N N . GLN A 1 100 ? 6.93458 23.56369 21.86153 1.000 30.90530 92 GLN A N 1
ATOM 649 C CA . GLN A 1 100 ? 5.84148 22.62630 22.09452 1.000 28.89270 92 GLN A CA 1
ATOM 650 C C . GLN A 1 100 ? 5.28943 22.11735 20.77130 1.000 28.24133 92 GLN A C 1
ATOM 651 O O . GLN A 1 100 ? 5.09908 22.89125 19.82615 1.000 30.13575 92 GLN A O 1
ATOM 657 N N . ILE A 1 101 ? 5.01439 20.81493 20.71291 1.000 23.04862 93 ILE A N 1
ATOM 658 C CA . ILE A 1 101 ? 4.40709 20.17483 19.53157 1.000 24.29397 93 ILE A CA 1
ATOM 659 C C . ILE A 1 101 ? 2.94139 19.84934 19.77110 1.000 25.87508 93 ILE A C 1
ATOM 660 O O . ILE A 1 101 ? 2.07993 20.13353 18.94199 1.000 22.95804 93 ILE A O 1
ATOM 665 N N . VAL A 1 102 ? 2.64487 19.19594 20.88731 1.000 18.91029 94 VAL A N 1
ATOM 666 C CA . VAL A 1 102 ? 1.33662 18.58123 21.05936 1.000 18.88951 94 VAL A CA 1
ATOM 667 C C . VAL A 1 102 ? 1.03088 18.57520 22.54358 1.000 18.24057 94 VAL A C 1
ATOM 668 O O . VAL A 1 102 ? 1.93482 18.42446 23.36729 1.000 19.72428 94 VAL A O 1
ATOM 672 N N . MET A 1 103 ? -0.23326 18.78275 22.88047 1.000 17.88081 95 MET A N 1
ATOM 673 C CA . MET A 1 103 ? -0.69208 18.53882 24.24092 1.000 20.49848 95 MET A CA 1
ATOM 674 C C . MET A 1 103 ? -1.94777 17.68803 24.19546 1.000 20.69486 95 MET A C 1
ATOM 675 O O . MET A 1 103 ? -2.80163 17.85475 23.31411 1.000 17.05633 95 MET A O 1
ATOM 680 N N . VAL A 1 104 ? -2.04145 16.75806 25.13747 1.000 16.25668 96 VAL A N 1
ATOM 681 C CA . VAL A 1 104 ? -3.24869 15.97068 25.35014 1.000 16.88008 96 VAL A CA 1
ATOM 682 C C . VAL A 1 104 ? -3.58996 16.10317 26.82663 1.000 18.27488 96 VAL A C 1
ATOM 683 O O . VAL A 1 104 ? -2.70226 15.94986 27.67170 1.000 18.10756 96 VAL A O 1
ATOM 687 N N . ALA A 1 105 ? -4.83841 16.44715 27.12892 1.000 15.61649 97 ALA A N 1
ATOM 688 C CA . ALA A 1 105 ? -5.29952 16.52131 28.52171 1.000 19.40736 97 ALA A CA 1
ATOM 689 C C . ALA A 1 105 ? -6.58529 15.71172 28.66032 1.000 20.91965 97 ALA A C 1
ATOM 690 O O . ALA A 1 105 ? -7.45570 15.76056 27.78143 1.000 19.87117 97 ALA A O 1
ATOM 692 N N . THR A 1 106 ? -6.70928 14.95908 29.75744 1.000 16.47830 98 THR A N 1
ATOM 693 C CA . THR A 1 106 ? -7.91715 14.20093 30.03554 1.000 16.18313 98 THR A CA 1
ATOM 694 C C . THR A 1 106 ? -8.34296 14.49368 31.46384 1.000 19.51786 98 THR A C 1
ATOM 695 O O . THR A 1 106 ? -7.51022 14.80537 32.31615 1.000 18.36488 98 THR A O 1
ATOM 699 N N . VAL A 1 107 ? -9.64137 14.42277 31.71598 1.000 16.51784 99 VAL A N 1
ATOM 700 C CA A VAL A 1 107 ? -10.16226 14.58220 33.06984 0.637 18.52914 99 VAL A CA 1
ATOM 701 C CA B VAL A 1 107 ? -10.18862 14.59563 33.05747 0.363 18.77208 99 VAL A CA 1
ATOM 702 C C . VAL A 1 107 ? -11.09703 13.41837 33.35654 1.000 24.21121 99 VAL A C 1
ATOM 703 O O . VAL A 1 107 ? -11.77703 12.90297 32.45820 1.000 18.50281 99 VAL A O 1
ATOM 710 N N . ALA A 1 108 ? -11.10698 12.98693 34.62169 1.000 22.70137 100 ALA A N 1
ATOM 711 C CA . ALA A 1 108 ? -11.93339 11.88292 35.06040 1.000 19.47299 100 ALA A CA 1
ATOM 712 C C . ALA A 1 108 ? -12.23339 12.07400 36.53944 1.000 18.97427 100 ALA A C 1
ATOM 713 O O . ALA A 1 108 ? -11.65638 12.93275 37.21220 1.000 20.29562 100 ALA A O 1
ATOM 715 N N . SER A 1 109 ? -13.13430 11.24666 37.05362 1.000 22.23788 101 SER A N 1
ATOM 716 C CA . SER A 1 109 ? -13.39333 11.30396 38.48297 1.000 26.44589 101 SER A CA 1
ATOM 717 C C . SER A 1 109 ? -12.19049 10.81880 39.29078 1.000 24.51245 101 SER A C 1
ATOM 718 O O . SER A 1 109 ? -11.99490 11.26449 40.43071 1.000 27.29811 101 SER A O 1
ATOM 721 N N . HIS A 1 110 ? -11.39061 9.90689 38.73590 1.000 25.92297 102 HIS A N 1
ATOM 722 C CA . HIS A 1 110 ? -10.26724 9.33063 39.47238 1.000 31.00477 102 HIS A CA 1
ATOM 723 C C . HIS A 1 110 ? -9.03226 9.22766 38.57923 1.000 21.73193 102 HIS A C 1
ATOM 724 O O . HIS A 1 110 ? -9.13038 9.15660 37.34295 1.000 19.69371 102 HIS A O 1
ATOM 731 N N . ARG A 1 111 ? -7.85788 9.21308 39.23082 1.000 19.59246 103 ARG A N 1
ATOM 732 C CA . ARG A 1 111 ? -6.59575 9.36549 38.50409 1.000 19.61046 103 ARG A CA 1
ATOM 733 C C . ARG A 1 111 ? -6.30903 8.18041 37.58777 1.000 17.24561 103 ARG A C 1
ATOM 734 O O . ARG A 1 111 ? -5.70237 8.37095 36.52345 1.000 18.28092 103 ARG A O 1
ATOM 742 N N . GLY A 1 112 ? -6.77440 6.97832 37.94393 1.000 17.33257 104 GLY A N 1
ATOM 743 C CA . GLY A 1 112 ? -6.48749 5.80588 37.11640 1.000 18.34227 104 GLY A CA 1
ATOM 744 C C . GLY A 1 112 ? -7.00381 5.95479 35.69440 1.000 17.92249 104 GLY A C 1
ATOM 745 O O . GLY A 1 112 ? -6.26759 5.73106 34.72065 1.000 16.52991 104 GLY A O 1
ATOM 746 N N . ASP A 1 113 ? -8.26460 6.37368 35.55843 1.000 16.57790 105 ASP A N 1
ATOM 747 C CA . ASP A 1 113 ? -8.85287 6.57541 34.22926 1.000 17.81857 105 ASP A CA 1
ATOM 748 C C . ASP A 1 113 ? -8.22792 7.76620 33.51007 1.000 19.50116 105 ASP A C 1
ATOM 749 O O . ASP A 1 113 ? -8.09068 7.76396 32.27595 1.000 17.14837 105 ASP A O 1
ATOM 754 N N . ALA A 1 114 ? -7.88806 8.82091 34.24890 1.000 15.92305 106 ALA A N 1
ATOM 755 C CA . ALA A 1 114 ? -7.26237 9.97259 33.61541 1.000 21.28797 106 ALA A CA 1
ATOM 756 C C . ALA A 1 114 ? -5.91478 9.60382 32.99381 1.000 18.19892 106 ALA A C 1
ATOM 757 O O . ALA A 1 114 ? -5.66520 9.89720 31.81743 1.000 15.51133 106 ALA A O 1
ATOM 759 N N . PHE A 1 115 ? -5.03278 8.94623 33.76263 1.000 16.49432 107 PHE A N 1
ATOM 760 C CA . PHE A 1 115 ? -3.72407 8.54967 33.23310 1.000 15.18708 107 PHE A CA 1
ATOM 761 C C . PHE A 1 115 ? -3.85289 7.58823 32.05156 1.000 16.97468 107 PHE A C 1
ATOM 762 O O . PHE A 1 115 ? -3.18166 7.75439 31.02687 1.000 15.16636 107 PHE A O 1
ATOM 770 N N . ALA A 1 116 ? -4.68276 6.55776 32.19217 1.000 13.76828 108 ALA A N 1
ATOM 771 C CA . ALA A 1 116 ? -4.76372 5.53137 31.14817 1.000 16.54229 108 ALA A CA 1
ATOM 772 C C . ALA A 1 116 ? -5.26479 6.13303 29.84350 1.000 16.19686 108 ALA A C 1
ATOM 773 O O . ALA A 1 116 ? -4.72001 5.86170 28.76046 1.000 15.53284 108 ALA A O 1
ATOM 775 N N . SER A 1 117 ? -6.31260 6.95123 29.92758 1.000 16.23177 109 SER A N 1
ATOM 776 C CA . SER A 1 117 ? -6.88005 7.52503 28.70943 1.000 19.12705 109 SER A CA 1
ATOM 777 C C . SER A 1 117 ? -5.91402 8.50716 28.06103 1.000 18.20967 109 SER A C 1
ATOM 778 O O . SER A 1 117 ? -5.82929 8.57611 26.82709 1.000 16.29425 109 SER A O 1
ATOM 781 N N . CYS A 1 118 ? -5.17293 9.27262 28.87019 1.000 13.10470 110 CYS A N 1
ATOM 782 C CA . CYS A 1 118 ? -4.21809 10.21991 28.29712 1.000 16.25822 110 CYS A CA 1
ATOM 783 C C . CYS A 1 118 ? -3.11052 9.48721 27.54789 1.000 17.86527 110 CYS A C 1
ATOM 784 O O . CYS A 1 118 ? -2.74029 9.87283 26.42210 1.000 15.14248 110 CYS A O 1
ATOM 787 N N . GLU A 1 119 ? -2.57176 8.41794 28.14317 1.000 15.67498 111 GLU A N 1
ATOM 788 C CA . GLU A 1 119 ? -1.52532 7.66205 27.45190 1.000 15.00243 111 GLU A CA 1
ATOM 789 C C . GLU A 1 119 ? -2.07586 6.94859 26.22283 1.000 17.13179 111 GLU A C 1
ATOM 790 O O . GLU A 1 119 ? -1.40754 6.89219 25.17666 1.000 14.88533 111 GLU A O 1
ATOM 796 N N . PHE A 1 120 ? -3.28249 6.39192 26.33149 1.000 15.10824 112 PHE A N 1
ATOM 797 C CA . PHE A 1 120 ? -3.90944 5.75026 25.17030 1.000 17.33331 112 PHE A CA 1
ATOM 798 C C . PHE A 1 120 ? -4.04485 6.73185 24.00352 1.000 16.96248 112 PHE A C 1
ATOM 799 O O . PHE A 1 120 ? -3.73008 6.39609 22.84541 1.000 18.48205 112 PHE A O 1
ATOM 807 N N . VAL A 1 121 ? -4.54677 7.93736 24.28340 1.000 15.10283 113 VAL A N 1
ATOM 808 C CA . VAL A 1 121 ? -4.72147 8.93165 23.21909 1.000 17.93789 113 VAL A CA 1
ATOM 809 C C . VAL A 1 121 ? -3.37413 9.28113 22.59192 1.000 16.91396 113 VAL A C 1
ATOM 810 O O . VAL A 1 121 ? -3.25931 9.37851 21.36539 1.000 16.65022 113 VAL A O 1
ATOM 814 N N . MET A 1 122 ? -2.32985 9.46216 23.41395 1.000 16.40863 114 MET A N 1
ATOM 815 C CA . MET A 1 122 ? -1.00160 9.77035 22.87165 1.000 15.89152 114 MET A CA 1
ATOM 816 C C . MET A 1 122 ? -0.46900 8.62618 22.01181 1.000 18.11698 114 MET A C 1
ATOM 817 O O . MET A 1 122 ? 0.07413 8.86453 20.91765 1.000 18.37314 114 MET A O 1
ATOM 822 N N . ASP A 1 123 ? -0.60778 7.37610 22.48271 1.000 15.70525 115 ASP A N 1
ATOM 823 C CA . ASP A 1 123 ? -0.12885 6.22435 21.70754 1.000 17.73899 115 ASP A CA 1
ATOM 824 C C . ASP A 1 123 ? -0.83752 6.14436 20.35687 1.000 20.87727 115 ASP A C 1
ATOM 825 O O . ASP A 1 123 ? -0.20773 5.90401 19.32381 1.000 20.80185 115 ASP A O 1
ATOM 830 N N . TYR A 1 124 ? -2.16284 6.29000 20.36669 1.000 18.41163 116 TYR A N 1
ATOM 831 C CA . TYR A 1 124 ? -2.95856 6.19565 19.13642 1.000 23.87358 116 TYR A CA 1
ATOM 832 C C . TYR A 1 124 ? -2.65900 7.37420 18.21264 1.000 21.44990 116 TYR A C 1
ATOM 833 O O . TYR A 1 124 ? -2.50759 7.20625 16.98846 1.000 24.30519 116 TYR A O 1
ATOM 842 N N . LEU A 1 125 ? -2.53580 8.57132 18.79016 1.000 20.81243 117 LEU A N 1
ATOM 843 C CA . LEU A 1 125 ? -2.13825 9.75099 18.02041 1.000 27.62730 117 LEU A CA 1
ATOM 844 C C . LEU A 1 125 ? -0.80338 9.53015 17.31279 1.000 25.10289 117 LEU A C 1
ATOM 845 O O . LEU A 1 125 ? -0.67487 9.75780 16.09599 1.000 22.63406 117 LEU A O 1
ATOM 850 N N . LYS A 1 126 ? 0.21383 9.09529 18.06710 1.000 21.16609 118 LYS A N 1
ATOM 851 C CA . LYS A 1 126 ? 1.56744 8.99971 17.51370 1.000 26.66278 118 LYS A CA 1
ATOM 852 C C . LYS A 1 126 ? 1.67952 7.91630 16.44544 1.000 29.18101 118 LYS A C 1
ATOM 853 O O . LYS A 1 126 ? 2.49487 8.03422 15.51732 1.000 30.34974 118 LYS A O 1
ATOM 859 N N . THR A 1 127 ? 0.85003 6.88289 16.52357 1.000 27.95119 119 THR A N 1
ATOM 860 C CA . THR A 1 127 ? 0.92734 5.79872 15.55964 1.000 35.11987 119 THR A CA 1
ATOM 861 C C . THR A 1 127 ? -0.07132 5.93064 14.41913 1.000 32.45482 119 THR A C 1
ATOM 862 O O . THR A 1 127 ? 0.17568 5.36978 13.33976 1.000 35.71090 119 THR A O 1
ATOM 866 N N . GLU A 1 128 ? -1.17384 6.67549 14.58983 1.000 26.11632 120 GLU A N 1
ATOM 867 C CA . GLU A 1 128 ? -2.20699 6.67417 13.55459 1.000 32.75553 120 GLU A CA 1
ATOM 868 C C . GLU A 1 128 ? -2.61759 8.03079 12.98122 1.000 31.01259 120 GLU A C 1
ATOM 869 O O . GLU A 1 128 ? -3.19215 8.05171 11.88704 1.000 28.85101 120 GLU A O 1
ATOM 875 N N . ALA A 1 129 ? -2.37809 9.14000 13.65948 1.000 27.72572 121 ALA A N 1
ATOM 876 C CA . ALA A 1 129 ? -2.85054 10.42674 13.13150 1.000 24.96807 121 ALA A CA 1
ATOM 877 C C . ALA A 1 129 ? -2.01477 10.84889 11.92181 1.000 26.39102 121 ALA A C 1
ATOM 878 O O . ALA A 1 129 ? -0.77935 10.83842 11.99409 1.000 25.74524 121 ALA A O 1
ATOM 880 N N . PRO A 1 130 ? -2.64488 11.22636 10.79635 1.000 27.56419 122 PRO A N 1
ATOM 881 C CA . PRO A 1 130 ? -1.87104 11.57190 9.58802 1.000 29.13482 122 PRO A CA 1
ATOM 882 C C . PRO A 1 130 ? -1.12096 12.89017 9.68771 1.000 28.17566 122 PRO A C 1
ATOM 883 O O . PRO A 1 130 ? -1.72219 13.97002 9.63125 1.000 29.00837 122 PRO A O 1
ATOM 887 N N . PHE A 1 131 ? 0.20232 12.79882 9.81074 1.000 28.20326 123 PHE A N 1
ATOM 888 C CA . PHE A 1 131 ? 1.10331 13.94357 9.78087 1.000 28.91294 123 PHE A CA 1
ATOM 889 C C . PHE A 1 131 ? 2.28538 13.57677 8.90393 1.000 28.45839 123 PHE A C 1
ATOM 890 O O . PHE A 1 131 ? 2.62478 12.39643 8.78227 1.000 31.21466 123 PHE A O 1
ATOM 898 N N . TRP A 1 132 ? 2.93734 14.60097 8.33937 1.000 31.80957 124 TRP A N 1
ATOM 899 C CA . TRP A 1 132 ? 4.09614 14.43530 7.47212 1.000 33.24092 124 TRP A CA 1
ATOM 900 C C . TRP A 1 132 ? 5.19123 15.40364 7.88333 1.000 35.63427 124 TRP A C 1
ATOM 901 O O . TRP A 1 132 ? 4.90889 16.54450 8.25697 1.000 36.79814 124 TRP A O 1
ATOM 912 N N . LYS A 1 133 ? 6.44114 14.95055 7.77063 1.000 35.82221 125 LYS A N 1
ATOM 913 C CA . LYS A 1 133 ? 7.62362 15.74142 8.07345 1.000 38.91672 125 LYS A CA 1
ATOM 914 C C . LYS A 1 133 ? 8.38790 16.01092 6.78833 1.000 40.80812 125 LYS A C 1
ATOM 915 O O . LYS A 1 133 ? 8.54148 15.11574 5.95424 1.000 41.34562 125 LYS A O 1
ATOM 921 N N . LYS A 1 134 ? 8.85382 17.24328 6.62429 1.000 45.77594 126 LYS A N 1
ATOM 922 C CA . LYS A 1 134 ? 9.64857 17.58472 5.45197 1.000 44.60176 126 LYS A CA 1
ATOM 923 C C . LYS A 1 134 ? 11.08362 17.11795 5.65671 1.000 52.74838 126 LYS A C 1
ATOM 924 O O . LYS A 1 134 ? 11.67248 17.35325 6.71578 1.000 50.70644 126 LYS A O 1
ATOM 930 N N . GLU A 1 135 ? 11.64459 16.44538 4.65179 1.000 50.08573 127 GLU A N 1
ATOM 931 C CA . GLU A 1 135 ? 13.03359 16.00268 4.69729 1.000 55.47950 127 GLU A CA 1
ATOM 932 C C . GLU A 1 135 ? 13.68836 16.23535 3.34885 1.000 70.39009 127 GLU A C 1
ATOM 933 O O . GLU A 1 135 ? 13.05422 16.05486 2.30586 1.000 61.61743 127 GLU A O 1
ATOM 939 N N . THR A 1 136 ? 14.95661 16.63036 3.37375 1.000 76.69698 128 THR A N 1
ATOM 940 C CA . THR A 1 136 ? 15.72385 16.87235 2.15761 1.000 88.84314 128 THR A CA 1
ATOM 941 C C . THR A 1 136 ? 16.51423 15.60942 1.82654 1.000 93.52886 128 THR A C 1
ATOM 942 O O . THR A 1 136 ? 17.50493 15.29447 2.49428 1.000 100.08855 128 THR A O 1
ATOM 946 N N . THR A 1 137 ? 16.06330 14.88612 0.79704 1.000 97.79290 129 THR A N 1
ATOM 947 C CA . THR A 1 137 ? 16.67228 13.65277 0.30881 1.000 98.41335 129 THR A CA 1
ATOM 948 C C . THR A 1 137 ? 17.59184 13.98533 -0.86509 1.000 101.34894 129 THR A C 1
ATOM 949 O O . THR A 1 137 ? 17.64953 15.15066 -1.27964 1.000 99.19330 129 THR A O 1
ATOM 953 N N . PRO A 1 138 ? 18.34500 13.01891 -1.41340 1.000 107.31563 130 PRO A N 1
ATOM 954 C CA . PRO A 1 138 ? 19.16036 13.33519 -2.60330 1.000 112.34131 130 PRO A CA 1
ATOM 955 C C . PRO A 1 138 ? 18.34739 13.83092 -3.78873 1.000 108.20627 130 PRO A C 1
ATOM 956 O O . PRO A 1 138 ? 18.81537 14.70297 -4.53347 1.000 101.10469 130 PRO A O 1
ATOM 960 N N . ASP A 1 139 ? 17.14019 13.29661 -3.98955 1.000 107.33453 131 ASP A N 1
ATOM 961 C CA . ASP A 1 139 ? 16.27787 13.80997 -5.04884 1.000 102.01616 131 ASP A CA 1
ATOM 962 C C . ASP A 1 139 ? 15.87733 15.25503 -4.77480 1.000 97.52545 131 ASP A C 1
ATOM 963 O O . ASP A 1 139 ? 15.77381 16.06795 -5.70098 1.000 98.35307 131 ASP A O 1
ATOM 965 N N . GLY A 1 140 ? 15.66654 15.59558 -3.51433 1.000 86.17138 132 GLY A N 1
ATOM 966 C CA . GLY A 1 140 ? 15.21815 16.91795 -3.14005 1.000 77.84844 132 GLY A CA 1
ATOM 967 C C . GLY A 1 140 ? 14.29714 16.82627 -1.94021 1.000 73.13632 132 GLY A C 1
ATOM 968 O O . GLY A 1 140 ? 14.25555 15.80865 -1.25810 1.000 81.40350 132 GLY A O 1
ATOM 969 N N . GLU A 1 141 ? 13.56016 17.90936 -1.70574 1.000 70.84959 133 GLU A N 1
ATOM 970 C CA . GLU A 1 141 ? 12.65916 17.97712 -0.56149 1.000 68.53888 133 GLU A CA 1
ATOM 971 C C . GLU A 1 141 ? 11.49800 17.00421 -0.72779 1.000 62.81799 133 GLU A C 1
ATOM 972 O O . GLU A 1 141 ? 10.81811 17.00041 -1.76006 1.000 54.67718 133 GLU A O 1
ATOM 978 N N . ARG A 1 142 ? 11.27166 16.18012 0.29341 1.000 53.27479 134 ARG A N 1
ATOM 979 C CA . ARG A 1 142 ? 10.16565 15.23750 0.31478 1.000 52.60279 134 ARG A CA 1
ATOM 980 C C . ARG A 1 142 ? 9.40859 15.33713 1.63239 1.000 50.04419 134 ARG A C 1
ATOM 981 O O . ARG A 1 142 ? 9.92122 15.82537 2.64586 1.000 47.31799 134 ARG A O 1
ATOM 989 N N . TRP A 1 143 ? 8.16968 14.86190 1.60219 1.000 45.98640 135 TRP A N 1
ATOM 990 C CA . TRP A 1 143 ? 7.31316 14.80507 2.77587 1.000 43.09555 135 TRP A CA 1
ATOM 991 C C . TRP A 1 143 ? 7.19622 13.34602 3.19330 1.000 49.02315 135 TRP A C 1
ATOM 992 O O . TRP A 1 143 ? 6.69776 12.51805 2.42169 1.000 52.68178 135 TRP A O 1
ATOM 1003 N N . VAL A 1 144 ? 7.68377 13.02380 4.39313 1.000 43.00363 136 VAL A N 1
ATOM 1004 C CA . VAL A 1 144 ? 7.73842 11.64455 4.86037 1.000 43.65498 136 VAL A CA 1
ATOM 1005 C C . VAL A 1 144 ? 6.70836 11.45773 5.96970 1.000 40.93902 136 VAL A C 1
ATOM 1006 O O . VAL A 1 144 ? 6.55285 12.31837 6.84119 1.000 39.22064 136 VAL A O 1
ATOM 1010 N N . ASP A 1 145 ? 5.97897 10.35223 5.89289 1.000 40.80694 137 ASP A N 1
ATOM 1011 C CA . ASP A 1 145 ? 5.00326 9.95361 6.90197 1.000 39.02455 137 ASP A CA 1
ATOM 1012 C C . ASP A 1 145 ? 5.61297 10.01177 8.30098 1.000 39.55924 137 ASP A C 1
ATOM 1013 O O . ASP A 1 145 ? 6.62691 9.36671 8.56979 1.000 40.42078 137 ASP A O 1
ATOM 1018 N N . ALA A 1 146 ? 5.00684 10.81214 9.18743 1.000 36.05081 138 ALA A N 1
ATOM 1019 C CA . ALA A 1 146 ? 5.53424 11.04010 10.52824 1.000 35.92052 138 ALA A CA 1
ATOM 1020 C C . ALA A 1 146 ? 4.94837 10.10225 11.57828 1.000 35.18605 138 ALA A C 1
ATOM 1021 O O . ALA A 1 146 ? 5.33599 10.19894 12.75125 1.000 35.30399 138 ALA A O 1
ATOM 1023 N N . ARG A 1 147 ? 4.02880 9.21904 11.18999 1.000 34.68933 139 ARG A N 1
ATOM 1024 C CA . ARG A 1 147 ? 3.48289 8.23747 12.11579 1.000 36.97640 139 ARG A CA 1
ATOM 1025 C C . ARG A 1 147 ? 4.59280 7.31033 12.59560 1.000 36.79543 139 ARG A C 1
ATOM 1026 O O . ARG A 1 147 ? 5.49396 6.94334 11.83530 1.000 39.00915 139 ARG A O 1
ATOM 1034 N N . SER A 1 148 ? 4.55875 7.00255 13.88017 1.000 36.60905 140 SER A N 1
ATOM 1035 C CA . SER A 1 148 ? 5.44876 6.07196 14.55578 1.000 42.56803 140 SER A CA 1
ATOM 1036 C C . SER A 1 148 ? 4.84542 4.67296 14.55803 1.000 46.31705 140 SER A C 1
ATOM 1037 O O . SER A 1 148 ? 3.67316 4.47208 14.22899 1.000 50.62361 140 SER A O 1
ATOM 1040 N N . THR A 1 149 ? 5.68220 3.69359 14.86992 1.000 45.23041 141 THR A N 1
ATOM 1041 C CA . THR A 1 149 ? 5.23179 2.34839 15.20105 1.000 53.38882 141 THR A CA 1
ATOM 1042 C C . THR A 1 149 ? 5.54325 2.08937 16.67211 1.000 54.95778 141 THR A C 1
ATOM 1043 O O . THR A 1 149 ? 6.64006 2.41032 17.14412 1.000 52.03076 141 THR A O 1
ATOM 1047 N N . ASP A 1 150 ? 4.57252 1.55486 17.40780 1.000 44.61911 142 ASP A N 1
ATOM 1048 C CA . ASP A 1 150 ? 4.78981 1.15533 18.79655 1.000 50.90237 142 ASP A CA 1
ATOM 1049 C C . ASP A 1 150 ? 4.13467 -0.21460 18.92873 1.000 51.12632 142 ASP A C 1
ATOM 1050 O O . ASP A 1 150 ? 2.92449 -0.30863 19.15626 1.000 45.76934 142 ASP A O 1
ATOM 1055 N N . ASP A 1 151 ? 4.93281 -1.27573 18.91976 1.000 45.01059 143 ASP A N 1
ATOM 1056 C CA . ASP A 1 151 ? 4.31046 -2.58472 18.99765 1.000 46.31251 143 ASP A CA 1
ATOM 1057 C C . ASP A 1 151 ? 3.99521 -2.97610 20.42829 1.000 41.64374 143 ASP A C 1
ATOM 1058 O O . ASP A 1 151 ? 3.06124 -3.75886 20.65197 1.000 40.30549 143 ASP A O 1
ATOM 1063 N N . ALA A 1 152 ? 4.63152 -2.33697 21.40906 1.000 41.91478 144 ALA A N 1
ATOM 1064 C CA . ALA A 1 152 ? 4.29268 -2.69510 22.77637 1.000 40.94532 144 ALA A CA 1
ATOM 1065 C C . ALA A 1 152 ? 2.99527 -2.02476 23.18876 1.000 38.33917 144 ALA A C 1
ATOM 1066 O O . ALA A 1 152 ? 2.18219 -2.62855 23.90082 1.000 32.04659 144 ALA A O 1
ATOM 1068 N N . ALA A 1 153 ? 2.75491 -0.81124 22.68687 1.000 34.35641 145 ALA A N 1
ATOM 1069 C CA . ALA A 1 153 ? 1.50683 -0.12224 22.98718 1.000 33.74398 145 ALA A CA 1
ATOM 1070 C C . ALA A 1 153 ? 0.32891 -0.84010 22.34652 1.000 33.52507 145 ALA A C 1
ATOM 1071 O O . ALA A 1 153 ? -0.73567 -0.97859 22.96700 1.000 32.24993 145 ALA A O 1
ATOM 1073 N N . LEU A 1 154 ? 0.50607 -1.31870 21.11157 1.000 34.99810 146 LEU A N 1
ATOM 1074 C CA . LEU A 1 154 ? -0.58194 -2.02074 20.43753 1.000 37.24705 146 LEU A CA 1
ATOM 1075 C C . LEU A 1 154 ? -0.99527 -3.25531 21.21704 1.000 34.40888 146 LEU A C 1
ATOM 1076 O O . LEU A 1 154 ? -2.18982 -3.51234 21.40127 1.000 37.09141 146 LEU A O 1
ATOM 1081 N N . ALA A 1 155 ? -0.01738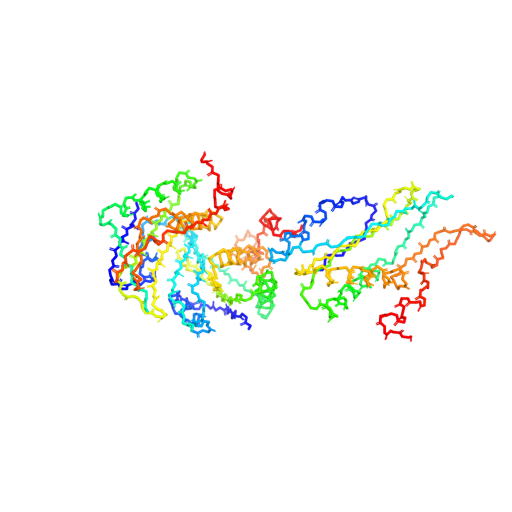 -4.01571 21.71173 1.000 32.46015 147 ALA A N 1
ATOM 1082 C CA . ALA A 1 155 ? -0.34925 -5.17726 22.51981 1.000 34.78506 147 ALA A CA 1
ATOM 1083 C C . ALA A 1 155 ? -1.01651 -4.74946 23.81813 1.000 32.97877 147 ALA A C 1
ATOM 1084 O O . ALA A 1 155 ? -1.99428 -5.36802 24.25307 1.000 27.92379 147 ALA A O 1
ATOM 1086 N N . ARG A 1 156 ? -0.51872 -3.66771 24.42997 1.000 30.29794 148 ARG A N 1
ATOM 1087 C CA . ARG A 1 156 ? -1.07918 -3.20160 25.69295 1.000 27.38244 148 ARG A CA 1
ATOM 1088 C C . ARG A 1 156 ? -2.55594 -2.86821 25.55015 1.000 26.84881 148 ARG A C 1
ATOM 1089 O O . ARG A 1 156 ? -3.35769 -3.17902 26.43522 1.000 25.57606 148 ARG A O 1
ATOM 1097 N N . TRP A 1 157 ? -2.93952 -2.22620 24.44990 1.000 21.88350 149 TRP A N 1
ATOM 1098 C CA . TRP A 1 157 ? -4.31157 -1.76490 24.29332 1.000 22.13109 149 TRP A CA 1
ATOM 1099 C C . TRP A 1 157 ? -5.21981 -2.78790 23.58956 1.000 23.46621 149 TRP A C 1
ATOM 1100 O O . TRP A 1 157 ? -6.36080 -2.45902 23.26855 1.000 23.13909 149 TRP A O 1
ATOM 1111 N N . GLY A 1 158 ? -4.71867 -3.99044 23.29753 1.000 26.86613 150 GLY A N 1
ATOM 1112 C CA . GLY A 1 158 ? -5.52251 -5.08596 22.76984 1.000 27.56343 150 GLY A CA 1
ATOM 1113 C C . GLY A 1 158 ? -5.77860 -5.08474 21.28240 1.000 33.71522 150 GLY A C 1
ATOM 1114 O O . GLY A 1 158 ? -6.72909 -5.73217 20.82984 1.000 35.19588 150 GLY A O 1
ATOM 1115 N N . VAL A 1 159 ? -4.92885 -4.43587 20.49156 1.000 37.60372 151 VAL A N 1
ATOM 1116 C CA . VAL A 1 159 ? -5.11496 -4.35274 19.04731 1.000 51.77913 151 VAL A CA 1
ATOM 1117 C C . VAL A 1 159 ? -3.94992 -5.04191 18.34050 1.000 63.23892 151 VAL A C 1
ATOM 1118 O O . VAL A 1 159 ? -2.83896 -5.13323 18.87336 1.000 62.32343 151 VAL A O 1
ATOM 1122 N N . GLU A 1 160 ? -4.24104 -5.63276 17.18685 1.000 76.21218 152 GLU A N 1
ATOM 1123 C CA . GLU A 1 160 ? -3.20235 -6.27992 16.38660 1.000 86.50696 152 GLU A CA 1
ATOM 1124 C C . GLU A 1 160 ? -3.23218 -5.78669 14.94396 1.000 83.35027 152 GLU A C 1
ATOM 1125 O O . GLU A 1 160 ? -3.92571 -6.35662 14.10095 1.000 104.24287 152 GLU A O 1
ATOM 1127 N N . MET B 1 9 ? -33.89139 10.15379 29.80467 1.000 55.36796 1 MET B N 1
ATOM 1128 C CA . MET B 1 9 ? -33.79441 11.13836 28.72838 1.000 49.76214 1 MET B CA 1
ATOM 1129 C C . MET B 1 9 ? -34.61405 12.39363 29.03313 1.000 53.40222 1 MET B C 1
ATOM 1130 O O . MET B 1 9 ? -35.74507 12.31122 29.51542 1.000 60.21868 1 MET B O 1
ATOM 1132 N N . ALA B 1 10 ? -34.02745 13.55403 28.74858 1.000 44.17100 2 ALA B N 1
ATOM 1133 C CA . ALA B 1 10 ? -34.69964 14.83316 28.95084 1.000 41.47102 2 ALA B CA 1
ATOM 1134 C C . ALA B 1 10 ? -35.94182 14.94942 28.07171 1.000 45.52751 2 ALA B C 1
ATOM 1135 O O . ALA B 1 10 ? -36.00159 14.39451 26.97138 1.000 42.75920 2 ALA B O 1
ATOM 1137 N N . THR B 1 11 ? -36.97067 15.61019 28.60716 1.000 42.23679 3 THR B N 1
ATOM 1138 C CA . THR B 1 11 ? -38.22060 15.85477 27.88518 1.000 42.65538 3 THR B CA 1
ATOM 1139 C C . THR B 1 11 ? -38.15055 17.22021 27.20107 1.000 38.88081 3 THR B C 1
ATOM 1140 O O . THR B 1 11 ? -37.85750 18.23114 27.84467 1.000 36.21770 3 THR B O 1
ATOM 1144 N N . ILE B 1 12 ? -38.30690 17.23033 25.88217 1.000 40.95852 4 ILE B N 1
ATOM 1145 C CA . ILE B 1 12 ? -38.22524 18.44253 25.07994 1.000 34.49856 4 ILE B CA 1
ATOM 1146 C C . ILE B 1 12 ? -39.50137 18.53151 24.25480 1.000 33.13724 4 ILE B C 1
ATOM 1147 O O . ILE B 1 12 ? -39.88973 17.55249 23.60933 1.000 34.91589 4 ILE B O 1
ATOM 1152 N N . ARG B 1 13 ? -40.15127 19.69641 24.27187 1.000 32.66331 5 ARG B N 1
ATOM 1153 C CA . ARG B 1 13 ? -41.38136 19.87786 23.51534 1.000 35.85380 5 ARG B CA 1
ATOM 1154 C C . ARG B 1 13 ? -41.37854 21.26698 22.89714 1.000 34.93095 5 ARG B C 1
ATOM 1155 O O . ARG B 1 13 ? -40.95186 22.23579 23.53344 1.000 30.98619 5 ARG B O 1
ATOM 1163 N N . ILE B 1 14 ? -41.84261 21.35525 21.65082 1.000 36.52530 6 ILE B N 1
ATOM 1164 C CA . ILE B 1 14 ? -42.11954 22.62212 20.98219 1.000 41.06571 6 ILE B CA 1
ATOM 1165 C C . ILE B 1 14 ? -43.59556 22.63431 20.61340 1.000 39.67341 6 ILE B C 1
ATOM 1166 O O . ILE B 1 14 ? -44.09247 21.67386 20.01410 1.000 37.10348 6 ILE B O 1
ATOM 1171 N N . GLN B 1 15 ? -44.29633 23.71014 20.97949 1.000 35.08804 7 GLN B N 1
ATOM 1172 C CA . GLN B 1 15 ? -45.74464 23.75361 20.82047 1.000 39.88881 7 GLN B CA 1
ATOM 1173 C C . GLN B 1 15 ? -46.19771 25.19165 20.61567 1.000 37.24434 7 GLN B C 1
ATOM 1174 O O . GLN B 1 15 ? -45.48071 26.14257 20.93262 1.000 34.45043 7 GLN B O 1
ATOM 1180 N N . THR B 1 16 ? -47.40924 25.34196 20.09188 1.000 39.62700 8 THR B N 1
ATOM 1181 C CA . THR B 1 16 ? -48.01374 26.66333 20.00871 1.000 40.48602 8 THR B CA 1
ATOM 1182 C C . THR B 1 16 ? -48.81061 27.00221 21.25944 1.000 38.48274 8 THR B C 1
ATOM 1183 O O . THR B 1 16 ? -48.81292 28.16403 21.68224 1.000 41.89740 8 THR B O 1
ATOM 1187 N N . ASP B 1 17 ? -49.45938 26.01044 21.87045 1.000 40.25520 9 ASP B N 1
ATOM 1188 C CA . ASP B 1 17 ? -50.24844 26.25359 23.06858 1.000 45.10771 9 ASP B CA 1
ATOM 1189 C C . ASP B 1 17 ? -49.36806 26.79476 24.18703 1.000 34.45316 9 ASP B C 1
ATOM 1190 O O . ASP B 1 17 ? -48.16357 26.52467 24.25497 1.000 35.64345 9 ASP B O 1
ATOM 1195 N N . ASP B 1 18 ? -49.98458 27.55825 25.07994 1.000 36.25693 10 ASP B N 1
ATOM 1196 C CA . ASP B 1 18 ? -49.27990 27.98113 26.28148 1.000 36.19662 10 ASP B CA 1
ATOM 1197 C C . ASP B 1 18 ? -49.09173 26.79085 27.22526 1.000 38.56946 10 ASP B C 1
ATOM 1198 O O . ASP B 1 18 ? -49.78248 25.76984 27.12966 1.000 37.74469 10 ASP B O 1
ATOM 1203 N N . PHE B 1 19 ? -48.13580 26.92114 28.13713 1.000 32.96439 11 PHE B N 1
ATOM 1204 C CA . PHE B 1 19 ? -47.83437 25.85461 29.08243 1.000 34.23589 11 PHE B CA 1
ATOM 1205 C C . PHE B 1 19 ? -48.16752 26.28833 30.50806 1.000 35.60875 11 PHE B C 1
ATOM 1206 O O . PHE B 1 19 ? -48.31107 27.47924 30.81088 1.000 31.85068 11 PHE B O 1
ATOM 1214 N N . ASP B 1 20 ? -48.28832 25.28281 31.37593 1.000 33.93570 12 ASP B N 1
ATOM 1215 C CA . ASP B 1 20 ? -48.61855 25.42170 32.79317 1.000 35.25253 12 ASP B CA 1
ATOM 1216 C C . ASP B 1 20 ? -47.36971 25.02927 33.56979 1.000 37.44429 12 ASP B C 1
ATOM 1217 O O . ASP B 1 20 ? -47.02478 23.84364 33.63304 1.000 33.76426 12 ASP B O 1
ATOM 1222 N N . LEU B 1 21 ? -46.69964 26.02165 34.16691 1.000 35.10505 13 LEU B N 1
ATOM 1223 C CA . LEU B 1 21 ? -45.45687 25.75117 34.88905 1.000 38.24095 13 LEU B CA 1
ATOM 1224 C C . LEU B 1 21 ? -45.65577 24.67339 35.94909 1.000 34.00556 13 LEU B C 1
ATOM 1225 O O . LEU B 1 21 ? -44.85905 23.73323 36.04142 1.000 31.99238 13 LEU B O 1
ATOM 1230 N N . ASN B 1 22 ? -46.73719 24.77905 36.73380 1.000 35.89239 14 ASN B N 1
ATOM 1231 C CA . ASN B 1 22 ? -47.01165 23.80057 37.78998 1.000 39.78645 14 ASN B CA 1
ATOM 1232 C C . ASN B 1 22 ? -47.06450 22.38869 37.22730 1.000 38.81613 14 ASN B C 1
ATOM 1233 O O . ASN B 1 22 ? -46.46661 21.45952 37.78054 1.000 37.79622 14 ASN B O 1
ATOM 1238 N N . ALA B 1 23 ? -47.83080 22.20554 36.15154 1.000 38.05448 15 ALA B N 1
ATOM 1239 C CA . ALA B 1 23 ? -47.98751 20.88426 35.56002 1.000 42.99121 15 ALA B CA 1
ATOM 1240 C C . ALA B 1 23 ? -46.65530 20.34265 35.06731 1.000 37.76173 15 ALA B C 1
ATOM 1241 O O . ALA B 1 23 ? -46.35391 19.15837 35.25999 1.000 37.93592 15 ALA B O 1
ATOM 1243 N N . GLU B 1 24 ? -45.84570 21.19712 34.42780 1.000 33.57531 16 GLU B N 1
ATOM 1244 C CA . GLU B 1 24 ? -44.55700 20.75254 33.90684 1.000 32.41798 16 GLU B CA 1
ATOM 1245 C C . GLU B 1 24 ? -43.60911 20.39781 35.04379 1.000 38.89063 16 GLU B C 1
ATOM 1246 O O . GLU B 1 24 ? -42.90233 19.38377 34.98041 1.000 34.97538 16 GLU B O 1
ATOM 1252 N N . VAL B 1 25 ? -43.61302 21.20899 36.10631 1.000 37.27093 17 VAL B N 1
ATOM 1253 C CA . VAL B 1 25 ? -42.78902 20.94235 37.28117 1.000 34.58049 17 VAL B CA 1
ATOM 1254 C C . VAL B 1 25 ? -43.21643 19.64069 37.95708 1.000 38.31089 17 VAL B C 1
ATOM 1255 O O . VAL B 1 25 ? -42.37525 18.82380 38.35515 1.000 39.55626 17 VAL B O 1
ATOM 1259 N N . ALA B 1 26 ? -44.52526 19.42339 38.09398 1.000 38.26243 18 ALA B N 1
ATOM 1260 C CA . ALA B 1 26 ? -45.01272 18.20083 38.73091 1.000 43.22918 18 ALA B CA 1
ATOM 1261 C C . ALA B 1 26 ? -44.61181 16.95150 37.94755 1.000 42.06682 18 ALA B C 1
ATOM 1262 O O . ALA B 1 26 ? -44.27749 15.91765 38.54288 1.000 43.01211 18 ALA B O 1
ATOM 1264 N N . ALA B 1 27 ? -44.66813 17.01436 36.61339 1.000 37.46018 19 ALA B N 1
ATOM 1265 C CA . ALA B 1 27 ? -44.29337 15.85718 35.80141 1.000 39.99341 19 ALA B CA 1
ATOM 1266 C C . ALA B 1 27 ? -42.80330 15.55101 35.91587 1.000 39.34498 19 ALA B C 1
ATOM 1267 O O . ALA B 1 27 ? -42.40914 14.38136 36.00606 1.000 42.61115 19 ALA B O 1
ATOM 1269 N N . LEU B 1 28 ? -41.96220 16.58793 35.91861 1.000 37.29637 20 LEU B N 1
ATOM 1270 C CA . LEU B 1 28 ? -40.52816 16.38437 36.09777 1.000 38.89822 20 LEU B CA 1
ATOM 1271 C C . LEU B 1 28 ? -40.22694 15.75163 37.45260 1.000 44.21202 20 LEU B C 1
ATOM 1272 O O . LEU B 1 28 ? -39.40107 14.83553 37.54853 1.000 40.14896 20 LEU B O 1
ATOM 1277 N N . ARG B 1 29 ? -40.89593 16.22256 38.51149 1.000 39.41151 21 ARG B N 1
ATOM 1278 C CA . ARG B 1 29 ? -40.64828 15.68534 39.84930 1.000 40.21344 21 ARG B CA 1
ATOM 1279 C C . ARG B 1 29 ? -41.16311 14.25525 39.99432 1.000 40.99840 21 ARG B C 1
ATOM 1280 O O . ARG B 1 29 ? -40.55192 13.44309 40.69873 1.000 45.05380 21 ARG B O 1
ATOM 1288 N N . ALA B 1 30 ? -42.28540 13.92490 39.34657 1.000 41.86604 22 ALA B N 1
ATOM 1289 C CA . ALA B 1 30 ? -42.82035 12.56817 39.45364 1.000 50.10501 22 ALA B CA 1
ATOM 1290 C C . ALA B 1 30 ? -41.84552 11.53885 38.90129 1.000 52.84573 22 ALA B C 1
ATOM 1291 O O . ALA B 1 30 ? -41.85787 10.37740 39.32685 1.000 50.03960 22 ALA B O 1
ATOM 1293 N N . ARG B 1 31 ? -40.97192 11.95583 37.98714 1.000 45.60851 23 ARG B N 1
ATOM 1294 C CA . ARG B 1 31 ? -39.95560 11.09057 37.40824 1.000 53.12558 23 ARG B CA 1
ATOM 1295 C C . ARG B 1 31 ? -38.72302 10.96501 38.29219 1.000 48.30462 23 ARG B C 1
ATOM 1296 O O . ARG B 1 31 ? -37.86865 10.11337 38.01881 1.000 49.49762 23 ARG B O 1
ATOM 1304 N N . ASN B 1 32 ? -38.63481 11.74312 39.37081 1.000 46.05489 24 ASN B N 1
ATOM 1305 C CA . ASN B 1 32 ? -37.43110 11.79680 40.20294 1.000 46.59958 24 ASN B CA 1
ATOM 1306 C C . ASN B 1 32 ? -37.80905 11.87602 41.67598 1.000 45.89457 24 ASN B C 1
ATOM 1307 O O . ASN B 1 32 ? -37.51252 12.86330 42.35622 1.000 45.75235 24 ASN B O 1
ATOM 1312 N N . PRO B 1 33 ? -38.40863 10.81496 42.22525 1.000 47.02626 25 PRO B N 1
ATOM 1313 C CA . PRO B 1 33 ? -38.94860 10.91851 43.59125 1.000 52.36670 25 PRO B CA 1
ATOM 1314 C C . PRO B 1 33 ? -37.88261 11.08167 44.66300 1.000 51.01659 25 PRO B C 1
ATOM 1315 O O . PRO B 1 33 ? -38.19866 11.57355 45.75241 1.000 48.06948 25 PRO B O 1
ATOM 1319 N N . LYS B 1 34 ? -36.61984 10.78876 44.36833 1.000 47.59024 26 LYS B N 1
ATOM 1320 C CA . LYS B 1 34 ? -35.60306 10.70794 45.40302 1.000 50.21802 26 LYS B CA 1
ATOM 1321 C C . LYS B 1 34 ? -34.71764 11.94359 45.47283 1.000 48.39851 26 LYS B C 1
ATOM 1322 O O . LYS B 1 34 ? -33.79725 11.97774 46.29323 1.000 53.59595 26 LYS B O 1
ATOM 1328 N N . ILE B 1 35 ? -34.98986 12.96997 44.66991 1.000 39.29669 27 ILE B N 1
ATOM 1329 C CA . ILE B 1 35 ? -34.21277 14.20208 44.70453 1.000 43.15735 27 ILE B CA 1
ATOM 1330 C C . ILE B 1 35 ? -35.18544 15.37005 44.80548 1.000 46.74816 27 ILE B C 1
ATOM 1331 O O . ILE B 1 35 ? -36.28987 15.33008 44.25401 1.000 50.09194 27 ILE B O 1
ATOM 1336 N N . GLY B 1 36 ? -34.76714 16.42338 45.50658 1.000 40.07684 28 GLY B N 1
ATOM 1337 C CA . GLY B 1 36 ? -35.70372 17.47552 45.85935 1.000 44.34562 28 GLY B CA 1
ATOM 1338 C C . GLY B 1 36 ? -35.35450 18.91188 45.51798 1.000 39.53210 28 GLY B C 1
ATOM 1339 O O . GLY B 1 36 ? -36.06770 19.82061 45.94598 1.000 41.19145 28 GLY B O 1
ATOM 1340 N N . ALA B 1 37 ? -34.25513 19.15252 44.80897 1.000 34.46524 29 ALA B N 1
ATOM 1341 C CA . ALA B 1 37 ? -33.87095 20.50023 44.40062 1.000 27.03815 29 ALA B CA 1
ATOM 1342 C C . ALA B 1 37 ? -34.31351 20.75101 42.96482 1.000 28.80001 29 ALA B C 1
ATOM 1343 O O . ALA B 1 37 ? -33.82922 20.07969 42.05101 1.000 29.54283 29 ALA B O 1
ATOM 1345 N N . LEU B 1 38 ? -35.20880 21.71731 42.75850 1.000 24.65940 30 LEU B N 1
ATOM 1346 C CA . LEU B 1 38 ? -35.71416 22.02671 41.41628 1.000 27.14945 30 LEU B CA 1
ATOM 1347 C C . LEU B 1 38 ? -35.44436 23.49281 41.09788 1.000 24.33625 30 LEU B C 1
ATOM 1348 O O . LEU B 1 38 ? -35.84751 24.37589 41.85271 1.000 25.38695 30 LEU B O 1
ATOM 1353 N N . ALA B 1 39 ? -34.76776 23.75745 39.98624 1.000 21.82280 31 ALA B N 1
ATOM 1354 C CA . ALA B 1 39 ? -34.59752 25.11637 39.49387 1.000 19.79598 31 ALA B CA 1
ATOM 1355 C C . ALA B 1 39 ? -35.35875 25.26234 38.18247 1.000 23.06294 31 ALA B C 1
ATOM 1356 O O . ALA B 1 39 ? -35.36523 24.34586 37.35839 1.000 21.70403 31 ALA B O 1
ATOM 1358 N N . CYS B 1 40 ? -35.98904 26.40777 37.97432 1.000 21.26743 32 CYS B N 1
ATOM 1359 C CA . CYS B 1 40 ? -36.62247 26.61019 36.68071 1.000 24.26026 32 CYS B CA 1
ATOM 1360 C C . CYS B 1 40 ? -36.48630 28.06078 36.25141 1.000 23.92770 32 CYS B C 1
ATOM 1361 O O . CYS B 1 40 ? -36.18029 28.95266 37.04774 1.000 26.18156 32 CYS B O 1
ATOM 1364 N N . PHE B 1 41 ? -36.66376 28.26741 34.94940 1.000 21.92274 33 PHE B N 1
ATOM 1365 C CA . PHE B 1 41 ? -36.65283 29.58609 34.34968 1.000 21.81979 33 PHE B CA 1
ATOM 1366 C C . PHE B 1 41 ? -37.82415 29.66070 33.38838 1.000 22.09156 33 PHE B C 1
ATOM 1367 O O . PHE B 1 41 ? -38.08336 28.69017 32.67263 1.000 18.54123 33 PHE B O 1
ATOM 1375 N N . VAL B 1 42 ? -38.54156 30.78839 33.39729 1.000 19.35237 34 VAL B N 1
ATOM 1376 C CA . VAL B 1 42 ? -39.57437 31.08803 32.40345 1.000 22.46346 34 VAL B CA 1
ATOM 1377 C C . VAL B 1 42 ? -39.26637 32.45821 31.81675 1.000 25.87535 34 VAL B C 1
ATOM 1378 O O . VAL B 1 42 ? -39.14587 33.44189 32.56330 1.000 22.25116 34 VAL B O 1
ATOM 1382 N N . GLY B 1 43 ? -39.13287 32.51751 30.49364 1.000 24.33483 35 GLY B N 1
ATOM 1383 C CA . GLY B 1 43 ? -38.96041 33.76761 29.76974 1.000 24.98341 35 GLY B CA 1
ATOM 1384 C C . GLY B 1 43 ? -40.26094 34.16681 29.09737 1.000 26.92158 35 GLY B C 1
ATOM 1385 O O . GLY B 1 43 ? -41.03835 33.31151 28.66209 1.000 22.58281 35 GLY B O 1
ATOM 1386 N N . THR B 1 44 ? -40.53039 35.47039 29.08945 1.000 31.75972 36 THR B N 1
ATOM 1387 C CA . THR B 1 44 ? -41.78494 36.00048 28.57230 1.000 36.51285 36 THR B CA 1
ATOM 1388 C C . THR B 1 44 ? -41.49587 37.22781 27.73721 1.000 50.16291 36 THR B C 1
ATOM 1389 O O . THR B 1 44 ? -40.69711 38.07694 28.14981 1.000 34.63168 36 THR B O 1
ATOM 1393 N N . VAL B 1 45 ? -42.26841 37.38914 26.65221 1.000 71.57236 37 VAL B N 1
ATOM 1394 C CA . VAL B 1 45 ? -42.08853 38.49354 25.71572 1.000 69.02728 37 VAL B CA 1
ATOM 1395 C C . VAL B 1 45 ? -42.11991 39.80038 26.48935 1.000 70.64023 37 VAL B C 1
ATOM 1396 O O . VAL B 1 45 ? -43.12364 40.14120 27.12493 1.000 71.20228 37 VAL B O 1
ATOM 1400 N N . ARG B 1 46 ? -41.00675 40.52281 26.46209 1.000 71.75635 38 ARG B N 1
ATOM 1401 C CA . ARG B 1 46 ? -40.91713 41.76388 27.20876 1.000 73.58740 38 ARG B CA 1
ATOM 1402 C C . ARG B 1 46 ? -41.77937 42.82150 26.53402 1.000 80.47322 38 ARG B C 1
ATOM 1403 O O . ARG B 1 46 ? -41.88176 42.87337 25.30407 1.000 78.62399 38 ARG B O 1
ATOM 1411 N N . ASP B 1 47 ? -42.40291 43.67064 27.34926 1.000 93.99946 39 ASP B N 1
ATOM 1412 C CA . ASP B 1 47 ? -43.33962 44.67916 26.85525 1.000 92.36773 39 ASP B CA 1
ATOM 1413 C C . ASP B 1 47 ? -42.56061 45.94903 26.51823 1.000 89.92855 39 ASP B C 1
ATOM 1414 O O . ASP B 1 47 ? -42.53722 46.92981 27.26497 1.000 92.11734 39 ASP B O 1
ATOM 1419 N N . LEU B 1 48 ? -41.91489 45.91959 25.35459 1.000 86.11084 40 LEU B N 1
ATOM 1420 C CA . LEU B 1 48 ? -41.10104 47.03877 24.88720 1.000 86.91114 40 LEU B CA 1
ATOM 1421 C C . LEU B 1 48 ? -41.84301 47.84130 23.82129 1.000 82.35063 40 LEU B C 1
ATOM 1422 O O . LEU B 1 48 ? -42.54377 47.27623 22.97878 1.000 72.42094 40 LEU B O 1
ATOM 1424 N N . VAL B 1 54 ? -47.32114 48.05255 21.17899 1.000 62.57599 46 VAL B N 1
ATOM 1425 C CA . VAL B 1 54 ? -46.78910 46.72213 21.45931 1.000 69.00437 46 VAL B CA 1
ATOM 1426 C C . VAL B 1 54 ? -47.20283 45.74373 20.36288 1.000 65.53661 46 VAL B C 1
ATOM 1427 O O . VAL B 1 54 ? -48.38688 45.44538 20.20503 1.000 59.65435 46 VAL B O 1
ATOM 1429 N N . ALA B 1 55 ? -46.21994 45.24453 19.61460 1.000 60.75507 47 ALA B N 1
ATOM 1430 C CA . ALA B 1 55 ? -46.45552 44.40675 18.44795 1.000 57.54710 47 ALA B CA 1
ATOM 1431 C C . ALA B 1 55 ? -46.29648 42.93127 18.79476 1.000 61.60985 47 ALA B C 1
ATOM 1432 O O . ALA B 1 55 ? -45.51191 42.56062 19.67369 1.000 52.62866 47 ALA B O 1
ATOM 1434 N N . ALA B 1 56 ? -47.04145 42.08493 18.08629 1.000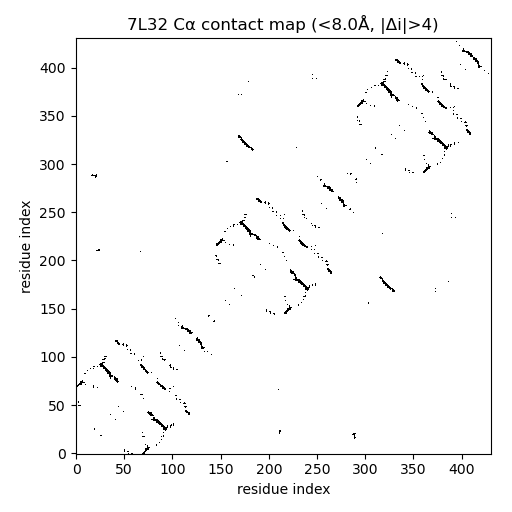 52.80750 48 ALA B N 1
ATOM 1435 C CA . ALA B 1 56 ? -46.89500 40.65580 18.29268 1.000 51.00557 48 ALA B CA 1
ATOM 1436 C C . ALA B 1 56 ? -45.64545 40.15331 17.59214 1.000 54.75327 48 ALA B C 1
ATOM 1437 O O . ALA B 1 56 ? -45.25033 40.65275 16.53509 1.000 60.99177 48 ALA B O 1
ATOM 1439 N N . MET B 1 57 ? -45.01064 39.17229 18.21369 1.000 42.06491 49 MET B N 1
ATOM 1440 C CA . MET B 1 57 ? -43.84836 38.49674 17.66468 1.000 48.43390 49 MET B CA 1
ATOM 1441 C C . MET B 1 57 ? -44.27043 37.16436 17.06402 1.000 51.99858 49 MET B C 1
ATOM 1442 O O . MET B 1 57 ? -45.02160 36.41085 17.69005 1.000 48.58165 49 MET B O 1
ATOM 1447 N N . GLU B 1 58 ? -43.81901 36.89024 15.84460 1.000 48.06808 50 GLU B N 1
ATOM 1448 C CA . GLU B 1 58 ? -44.05316 35.60223 15.20689 1.000 44.63061 50 GLU B CA 1
ATOM 1449 C C . GLU B 1 58 ? -42.74034 34.82730 15.22891 1.000 41.90001 50 GLU B C 1
ATOM 1450 O O . GLU B 1 58 ? -41.75807 35.23751 14.60372 1.000 42.15888 50 GLU B O 1
ATOM 1456 N N . LEU B 1 59 ? -42.71936 33.72984 15.97679 1.000 39.61766 51 LEU B N 1
ATOM 1457 C CA . LEU B 1 59 ? -41.54276 32.88723 16.13667 1.000 37.23762 51 LEU B CA 1
ATOM 1458 C C . LEU B 1 59 ? -41.77822 31.55234 15.44229 1.000 40.72026 51 LEU B C 1
ATOM 1459 O O . LEU B 1 59 ? -42.86416 30.97072 15.55165 1.000 40.72235 51 LEU B O 1
ATOM 1464 N N . GLU B 1 60 ? -40.75852 31.05552 14.74236 1.000 39.29708 52 GLU B N 1
ATOM 1465 C CA . GLU B 1 60 ? -40.85002 29.75310 14.10100 1.000 41.11298 52 GLU B CA 1
ATOM 1466 C C . GLU B 1 60 ? -39.56102 28.96993 14.30979 1.000 42.31989 52 GLU B C 1
ATOM 1467 O O . GLU B 1 60 ? -38.46772 29.53772 14.35556 1.000 40.61992 52 GLU B O 1
ATOM 1473 N N . HIS B 1 61 ? -39.70694 27.65435 14.40546 1.000 39.49298 53 HIS B N 1
ATOM 1474 C CA . HIS B 1 61 ? -38.60326 26.72541 14.57707 1.000 39.86932 53 HIS B CA 1
ATOM 1475 C C . HIS B 1 61 ? -38.38739 25.95933 13.27393 1.000 44.24277 53 HIS B C 1
ATOM 1476 O O . HIS B 1 61 ? -39.11168 26.13997 12.28755 1.000 44.23295 53 HIS B O 1
ATOM 1483 N N . TYR B 1 62 ? -37.35553 25.10738 13.26596 1.000 40.42076 54 TYR B N 1
ATOM 1484 C CA . TYR B 1 62 ? -37.11527 24.20113 12.14940 1.000 43.25859 54 TYR B CA 1
ATOM 1485 C C . TYR B 1 62 ? -37.58736 22.81755 12.57600 1.000 46.25424 54 TYR B C 1
ATOM 1486 O O . TYR B 1 62 ? -36.89730 22.15297 13.36610 1.000 45.00136 54 TYR B O 1
ATOM 1495 N N . PRO B 1 63 ? -38.74304 22.34580 12.10557 1.000 47.01660 55 PRO B N 1
ATOM 1496 C CA . PRO B 1 63 ? -39.30237 21.08716 12.61947 1.000 48.07020 55 PRO B CA 1
ATOM 1497 C C . PRO B 1 63 ? -38.29826 19.94274 12.54860 1.000 48.26658 55 PRO B C 1
ATOM 1498 O O . PRO B 1 63 ? -37.67210 19.69833 11.51681 1.000 49.90530 55 PRO B O 1
ATOM 1502 N N . GLY B 1 64 ? -38.11963 19.25947 13.68013 1.000 49.42877 56 GLY B N 1
ATOM 1503 C CA . GLY B 1 64 ? -37.13106 18.19868 13.77212 1.000 52.26953 56 GLY B CA 1
ATOM 1504 C C . GLY B 1 64 ? -35.74820 18.71171 14.12312 1.000 48.47661 56 GLY B C 1
ATOM 1505 O O . GLY B 1 64 ? -35.14809 18.26587 15.10678 1.000 47.41341 56 GLY B O 1
ATOM 1506 N N . MET B 1 65 ? -35.23099 19.64615 13.31970 1.000 50.73362 57 MET B N 1
ATOM 1507 C CA . MET B 1 65 ? -33.91058 20.21338 13.58364 1.000 46.79564 57 MET B CA 1
ATOM 1508 C C . MET B 1 65 ? -33.86099 20.90782 14.94565 1.000 38.60850 57 MET B C 1
ATOM 1509 O O . MET B 1 65 ? -32.92177 20.69828 15.72002 1.000 38.75722 57 MET B O 1
ATOM 1511 N N . THR B 1 66 ? -34.84921 21.75441 15.25003 1.000 36.66845 58 THR B N 1
ATOM 1512 C CA . THR B 1 66 ? -34.78949 22.50354 16.51085 1.000 39.37454 58 THR B CA 1
ATOM 1513 C C . THR B 1 66 ? -34.91102 21.57643 17.71639 1.000 37.45004 58 THR B C 1
ATOM 1514 O O . THR B 1 66 ? -34.18165 21.73841 18.70335 1.000 32.18324 58 THR B O 1
ATOM 1518 N N . GLU B 1 67 ? -35.81446 20.59202 17.65263 1.000 37.17852 59 GLU B N 1
ATOM 1519 C CA . GLU B 1 67 ? -35.94087 19.62827 18.74533 1.000 37.72693 59 GLU B CA 1
ATOM 1520 C C . GLU B 1 67 ? -34.63963 18.86547 18.96765 1.000 39.84886 59 GLU B C 1
ATOM 1521 O O . GLU B 1 67 ? -34.20626 18.68192 20.11316 1.000 35.74687 59 GLU B O 1
ATOM 1527 N N . LYS B 1 68 ? -33.99076 18.43146 17.88351 1.000 36.90723 60 LYS B N 1
ATOM 1528 C CA . LYS B 1 68 ? -32.73597 17.69998 18.02153 1.000 36.41154 60 LYS B CA 1
ATOM 1529 C C . LYS B 1 68 ? -31.65569 18.56311 18.66165 1.000 35.57217 60 LYS B C 1
ATOM 1530 O O . LYS B 1 68 ? -30.85729 18.06720 19.46606 1.000 37.96778 60 LYS B O 1
ATOM 1532 N N . ALA B 1 69 ? -31.61285 19.85907 18.32632 1.000 31.90895 61 ALA B N 1
ATOM 1533 C CA . ALA B 1 69 ? -30.65613 20.75752 18.98059 1.000 32.33125 61 ALA B CA 1
ATOM 1534 C C . ALA B 1 69 ? -30.94024 20.88623 20.47651 1.000 36.71610 61 ALA B C 1
ATOM 1535 O O . ALA B 1 69 ? -30.01186 20.90697 21.29906 1.000 29.38391 61 ALA B O 1
ATOM 1537 N N . LEU B 1 70 ? -32.21588 20.98150 20.84790 1.000 32.21930 62 LEU B N 1
ATOM 1538 C CA . LEU B 1 70 ? -32.57118 21.07895 22.26416 1.000 30.15945 62 LEU B CA 1
ATOM 1539 C C . LEU B 1 70 ? -32.22424 19.79449 23.01180 1.000 32.05414 62 LEU B C 1
ATOM 1540 O O . LEU B 1 70 ? -31.78599 19.83980 24.17164 1.000 28.60517 62 LEU B O 1
ATOM 1545 N N . GLU B 1 71 ? -32.43419 18.63787 22.37148 1.000 32.22333 63 GLU B N 1
ATOM 1546 C CA . GLU B 1 71 ? -32.07575 17.37235 22.99967 1.000 30.74625 63 GLU B CA 1
ATOM 1547 C C . GLU B 1 71 ? -30.56794 17.27579 23.21620 1.000 31.42456 63 GLU B C 1
ATOM 1548 O O . GLU B 1 71 ? -30.11139 16.76034 24.24351 1.000 33.77634 63 GLU B O 1
ATOM 1554 N N . LYS B 1 72 ? -29.78216 17.75025 22.24321 1.000 34.30554 64 LYS B N 1
ATOM 1555 C CA . LYS B 1 72 ? -28.32789 17.75693 22.36815 1.000 31.79414 64 LYS B CA 1
ATOM 1556 C C . LYS B 1 72 ? -27.87724 18.63190 23.53497 1.000 30.07134 64 LYS B C 1
ATOM 1557 O O . LYS B 1 72 ? -26.96436 18.26192 24.28355 1.000 29.12370 64 LYS B O 1
ATOM 1563 N N . ILE B 1 73 ? -28.50489 19.79814 23.69798 1.000 28.09028 65 ILE B N 1
ATOM 1564 C CA . ILE B 1 73 ? -28.16775 20.69752 24.80376 1.000 26.72146 65 ILE B CA 1
ATOM 1565 C C . ILE B 1 73 ? -28.46927 20.03715 26.14220 1.000 29.34666 65 ILE B C 1
ATOM 1566 O O . ILE B 1 73 ? -27.64426 20.06406 27.06470 1.000 26.19893 65 ILE B O 1
ATOM 1571 N N . ALA B 1 74 ? -29.66470 19.45117 26.28154 1.000 25.19481 66 ALA B N 1
ATOM 1572 C CA . ALA B 1 74 ? -30.01598 18.79016 27.54118 1.000 27.18131 66 ALA B CA 1
ATOM 1573 C C . ALA B 1 74 ? -29.10698 17.59543 27.81993 1.000 26.95563 66 ALA B C 1
ATOM 1574 O O . ALA B 1 74 ? -28.75726 17.32352 28.97471 1.000 28.43748 66 ALA B O 1
ATOM 1576 N N . ALA B 1 75 ? -28.75552 16.84148 26.78249 1.000 25.34270 67 ALA B N 1
ATOM 1577 C CA . ALA B 1 75 ? -27.84517 15.70706 26.96039 1.000 27.72236 67 ALA B CA 1
ATOM 1578 C C . ALA B 1 75 ? -26.47179 16.16918 27.44172 1.000 28.40918 67 ALA B C 1
ATOM 1579 O O . ALA B 1 75 ? -25.83789 15.50963 28.28242 1.000 28.78191 67 ALA B O 1
ATOM 1581 N N . GLU B 1 76 ? -25.97570 17.28170 26.89442 1.000 27.50543 68 GLU B N 1
ATOM 1582 C CA . GLU B 1 76 ? -24.70150 17.82663 27.35881 1.000 26.96742 68 GLU B CA 1
ATOM 1583 C C . GLU B 1 76 ? -24.79186 18.30188 28.80690 1.000 26.90249 68 GLU B C 1
ATOM 1584 O O . GLU B 1 76 ? -23.84303 18.11837 29.58001 1.000 25.29900 68 GLU B O 1
ATOM 1590 N N . ALA B 1 77 ? -25.91246 18.92212 29.19496 1.000 25.89407 69 ALA B N 1
ATOM 1591 C CA . ALA B 1 77 ? -26.10489 19.24822 30.60945 1.000 27.30890 69 ALA B CA 1
ATOM 1592 C C . ALA B 1 77 ? -26.01425 17.99475 31.47033 1.000 29.68107 69 ALA B C 1
ATOM 1593 O O . ALA B 1 77 ? -25.40767 18.01262 32.55286 1.000 29.48547 69 ALA B O 1
ATOM 1595 N N . GLY B 1 78 ? -26.61374 16.89616 31.00095 1.000 24.32742 70 GLY B N 1
ATOM 1596 C CA . GLY B 1 78 ? -26.55307 15.63970 31.72511 1.000 23.37042 70 GLY B CA 1
ATOM 1597 C C . GLY B 1 78 ? -25.15614 15.06493 31.80297 1.000 29.51531 70 GLY B C 1
ATOM 1598 O O . GLY B 1 78 ? -24.81768 14.39856 32.78611 1.000 30.56607 70 GLY B O 1
ATOM 1599 N N . ARG B 1 79 ? -24.32538 15.30717 30.77768 1.000 27.11322 71 ARG B N 1
ATOM 1600 C CA . ARG B 1 79 ? -22.93392 14.86675 30.84197 1.000 29.56107 71 ARG B CA 1
ATOM 1601 C C . ARG B 1 79 ? -22.15684 15.66772 31.88770 1.000 31.81352 71 ARG B C 1
ATOM 1602 O O . ARG B 1 79 ? -21.34976 15.11056 32.63680 1.000 28.83309 71 ARG B O 1
ATOM 1610 N N . ARG B 1 80 ? -22.40138 16.97281 31.96010 1.000 25.08829 72 ARG B N 1
ATOM 1611 C CA . ARG B 1 80 ? -21.65582 17.82496 32.88798 1.000 27.05731 72 ARG B CA 1
ATOM 1612 C C . ARG B 1 80 ? -22.10414 17.62807 34.33187 1.000 28.82112 72 ARG B C 1
ATOM 1613 O O . ARG B 1 80 ? -21.28207 17.71411 35.25517 1.000 27.63334 72 ARG B O 1
ATOM 1621 N N . TRP B 1 81 ? -23.38721 17.35996 34.55160 1.000 22.74636 73 TRP B N 1
ATOM 1622 C CA . TRP B 1 81 ? -23.94475 17.19501 35.89772 1.000 27.84502 73 TRP B CA 1
ATOM 1623 C C . TRP B 1 81 ? -24.69246 15.87308 35.94964 1.000 30.30645 73 TRP B C 1
ATOM 1624 O O . TRP B 1 81 ? -25.92403 15.84049 35.84185 1.000 28.69947 73 TRP B O 1
ATOM 1635 N N . PRO B 1 82 ? -23.97757 14.76287 36.12014 1.000 30.94233 74 PRO B N 1
ATOM 1636 C CA . PRO B 1 82 ? -24.64771 13.45733 36.17597 1.000 33.31099 74 PRO B CA 1
ATOM 1637 C C . PRO B 1 82 ? -25.69981 13.42612 37.27565 1.000 35.51147 74 PRO B C 1
ATOM 1638 O O . PRO B 1 82 ? -25.52311 14.00377 38.35120 1.000 34.91944 74 PRO B O 1
ATOM 1642 N N . GLY B 1 83 ? -26.82559 12.79134 36.97373 1.000 32.76460 75 GLY B N 1
ATOM 1643 C CA . GLY B 1 83 ? -27.89373 12.62253 37.93220 1.000 33.37982 75 GLY B CA 1
ATOM 1644 C C . GLY B 1 83 ? -29.00962 13.64384 37.83859 1.000 36.00018 75 GLY B C 1
ATOM 1645 O O . GLY B 1 83 ? -30.01837 13.48946 38.53613 1.000 39.16539 75 GLY B O 1
ATOM 1646 N N . ILE B 1 84 ? -28.87593 14.66995 36.99849 1.000 27.04007 76 ILE B N 1
ATOM 1647 C CA . ILE B 1 84 ? -29.94837 15.65179 36.85822 1.000 26.74018 76 ILE B CA 1
ATOM 1648 C C . ILE B 1 84 ? -31.01365 15.11546 35.91155 1.000 31.43380 76 ILE B C 1
ATOM 1649 O O . ILE B 1 84 ? -30.78005 14.15519 35.17182 1.000 28.93716 76 ILE B O 1
ATOM 1654 N N . ASP B 1 85 ? -32.18238 15.75244 35.91040 1.000 30.11675 77 ASP B N 1
ATOM 1655 C CA . ASP B 1 85 ? -33.18274 15.54884 34.87749 1.000 28.32409 77 ASP B CA 1
ATOM 1656 C C . ASP B 1 85 ? -33.60686 16.93041 34.40044 1.000 30.03365 77 ASP B C 1
ATOM 1657 O O . ASP B 1 85 ? -33.55561 17.90103 35.16217 1.000 29.11483 77 ASP B O 1
ATOM 1662 N N . VAL B 1 86 ? -33.99245 17.02155 33.12275 1.000 29.10921 78 VAL B N 1
ATOM 1663 C CA . VAL B 1 86 ? -34.16981 18.29611 32.43066 1.000 26.43315 78 VAL B CA 1
ATOM 1664 C C . VAL B 1 86 ? -35.49497 18.27080 31.67735 1.000 30.35927 78 VAL B C 1
ATOM 1665 O O . VAL B 1 86 ? -35.82640 17.27353 31.02498 1.000 28.64781 78 VAL B O 1
ATOM 1669 N N . ALA B 1 87 ? -36.24140 19.37590 31.74769 1.000 27.64552 79 ALA B N 1
ATOM 1670 C CA . ALA B 1 87 ? -37.43393 19.56158 30.93172 1.000 30.85949 79 ALA B CA 1
ATOM 1671 C C . ALA B 1 87 ? -37.34628 20.89713 30.21167 1.000 28.26024 79 ALA B C 1
ATOM 1672 O O . ALA B 1 87 ? -36.98775 21.91239 30.81688 1.000 25.29904 79 ALA B O 1
ATOM 1674 N N . ILE B 1 88 ? -37.69473 20.89990 28.92293 1.000 26.51997 80 ILE B N 1
ATOM 1675 C CA . ILE B 1 88 ? -37.71145 22.11676 28.11181 1.000 25.92995 80 ILE B CA 1
ATOM 1676 C C . ILE B 1 88 ? -39.02228 22.16262 27.33887 1.000 25.75100 80 ILE B C 1
ATOM 1677 O O . ILE B 1 88 ? -39.37488 21.19482 26.65361 1.000 26.34552 80 ILE B O 1
ATOM 1682 N N . VAL B 1 89 ? -39.73849 23.28156 27.44508 1.000 25.80735 81 VAL B N 1
ATOM 1683 C CA . VAL B 1 89 ? -40.89778 23.56482 26.59725 1.000 27.56498 81 VAL B CA 1
ATOM 1684 C C . VAL B 1 89 ? -40.66520 24.93193 25.97968 1.000 27.97631 81 VAL B C 1
ATOM 1685 O O . VAL B 1 89 ? -40.42649 25.90683 26.70484 1.000 26.57274 81 VAL B O 1
ATOM 1689 N N . HIS B 1 90 ? -40.70359 25.00515 24.65282 1.000 26.45772 82 HIS B N 1
ATOM 1690 C CA . HIS B 1 90 ? -40.56025 26.27086 23.94971 1.000 24.04929 82 HIS B CA 1
ATOM 1691 C C . HIS B 1 90 ? -41.77574 26.49144 23.05617 1.000 29.18445 82 HIS B C 1
ATOM 1692 O O . HIS B 1 90 ? -42.23325 25.56639 22.37866 1.000 27.17558 82 HIS B O 1
ATOM 1699 N N . ARG B 1 91 ? -42.29897 27.70939 23.05833 1.000 28.21054 83 ARG B N 1
ATOM 1700 C CA . ARG B 1 91 ? -43.45980 28.00892 22.23474 1.000 28.29788 83 ARG B CA 1
ATOM 1701 C C . ARG B 1 91 ? -43.02464 28.58754 20.89443 1.000 34.37614 83 ARG B C 1
ATOM 1702 O O . ARG B 1 91 ? -41.90620 29.08675 20.74078 1.000 28.84065 83 ARG B O 1
ATOM 1710 N N . VAL B 1 92 ? -43.91753 28.46673 19.90322 1.000 31.28162 84 VAL B N 1
ATOM 1711 C CA . VAL B 1 92 ? -43.77043 29.10315 18.60080 1.000 30.69670 84 VAL B CA 1
ATOM 1712 C C . VAL B 1 92 ? -45.12552 29.68599 18.20877 1.000 32.18387 84 VAL B C 1
ATOM 1713 O O . VAL B 1 92 ? -46.13126 29.49122 18.89407 1.000 34.11086 84 VAL B O 1
ATOM 1717 N N . GLY B 1 93 ? -45.14028 30.41883 17.10367 1.000 33.72376 85 GLY B N 1
ATOM 1718 C CA . GLY B 1 93 ? -46.34735 31.07407 16.63964 1.000 36.67772 85 GLY B CA 1
ATOM 1719 C C . GLY B 1 93 ? -46.36089 32.55535 16.95412 1.000 38.04555 85 GLY B C 1
ATOM 1720 O O . GLY B 1 93 ? -45.33129 33.17792 17.22329 1.000 38.37933 85 GLY B O 1
ATOM 1721 N N . ARG B 1 94 ? -47.56885 33.11961 16.94687 1.000 40.76472 86 ARG B N 1
ATOM 1722 C CA . ARG B 1 94 ? -47.77299 34.54786 17.17820 1.000 46.90655 86 ARG B CA 1
ATOM 1723 C C . ARG B 1 94 ? -47.89540 34.78313 18.68089 1.000 42.46639 86 ARG B C 1
ATOM 1724 O O . ARG B 1 94 ? -48.87912 34.37177 19.30353 1.000 48.70743 86 ARG B O 1
ATOM 1732 N N . LEU B 1 95 ? -46.90314 35.44877 19.26081 1.000 42.00552 87 LEU B N 1
ATOM 1733 C CA . LEU B 1 95 ? -46.81835 35.65002 20.70295 1.000 38.85130 87 LEU B CA 1
ATOM 1734 C C . LEU B 1 95 ? -46.90164 37.13590 21.03055 1.000 44.46511 87 LEU B C 1
ATOM 1735 O O . LEU B 1 95 ? -46.20042 37.94900 20.42060 1.000 41.06145 87 LEU B O 1
ATOM 1740 N N . LEU B 1 96 ? -47.76113 37.48787 21.99739 1.000 33.91877 88 LEU B N 1
ATOM 1741 C CA . LEU B 1 96 ? -47.98046 38.86956 22.38938 1.000 34.93502 88 LEU B CA 1
ATOM 1742 C C . LEU B 1 96 ? -47.03199 39.24938 23.51193 1.000 43.50137 88 LEU B C 1
ATOM 1743 O O . LEU B 1 96 ? -46.41232 38.37995 24.12426 1.000 41.68046 88 LEU B O 1
ATOM 1748 N N . PRO B 1 97 ? -46.84673 40.54542 23.76352 1.000 42.44788 89 PRO B N 1
ATOM 1749 C CA . PRO B 1 97 ? -46.14130 40.95985 24.98305 1.000 55.82091 89 PRO B CA 1
ATOM 1750 C C . PRO B 1 97 ? -46.79910 40.36414 26.22182 1.000 50.25422 89 PRO B C 1
ATOM 1751 O O . PRO B 1 97 ? -48.03022 40.32391 26.34148 1.000 42.68803 89 PRO B O 1
ATOM 1755 N N . LEU B 1 98 ? -45.95955 39.91344 27.14826 1.000 38.93610 90 LEU B N 1
ATOM 1756 C CA . LEU B 1 98 ? -46.26566 39.24755 28.41014 1.000 41.30356 90 LEU B CA 1
ATOM 1757 C C . LEU B 1 98 ? -46.49740 37.75244 28.22393 1.000 43.30870 90 LEU B C 1
ATOM 1758 O O . LEU B 1 98 ? -46.57298 37.03573 29.22335 1.000 36.40326 90 LEU B O 1
ATOM 1763 N N . ASP B 1 99 ? -46.61574 37.24663 26.99559 1.000 34.40939 91 ASP B N 1
ATOM 1764 C CA . ASP B 1 99 ? -46.80199 35.81241 26.82434 1.000 35.57648 91 ASP B CA 1
ATOM 1765 C C . ASP B 1 99 ? -45.55729 35.05248 27.26391 1.000 34.72438 91 ASP B C 1
ATOM 1766 O O . ASP B 1 99 ? -44.42788 35.48665 27.02102 1.000 25.83342 91 ASP B O 1
ATOM 1771 N N . GLN B 1 100 ? -45.77402 33.88546 27.86039 1.000 31.99734 92 GLN B N 1
ATOM 1772 C CA . GLN B 1 100 ? -44.67809 32.95666 28.09978 1.000 31.53157 92 GLN B CA 1
ATOM 1773 C C . GLN B 1 100 ? -44.11066 32.47041 26.77718 1.000 30.60616 92 GLN B C 1
ATOM 1774 O O . GLN B 1 100 ? -44.85597 32.16820 25.83837 1.000 29.87073 92 GLN B O 1
ATOM 1780 N N . ILE B 1 101 ? -42.78103 32.40777 26.70552 1.000 24.76943 93 ILE B N 1
ATOM 1781 C CA . ILE B 1 101 ? -42.05617 31.92260 25.53026 1.000 27.91843 93 ILE B CA 1
ATOM 1782 C C . ILE B 1 101 ? -41.45373 30.54676 25.77831 1.000 26.54146 93 ILE B C 1
ATOM 1783 O O . ILE B 1 101 ? -41.54181 29.65363 24.93799 1.000 24.88689 93 ILE B O 1
ATOM 1788 N N . VAL B 1 102 ? -40.75747 30.38739 26.89851 1.000 21.78421 94 VAL B N 1
ATOM 1789 C CA . VAL B 1 102 ? -39.89256 29.22831 27.08197 1.000 19.12974 94 VAL B CA 1
ATOM 1790 C C . VAL B 1 102 ? -39.84195 28.92006 28.56538 1.000 20.93664 94 VAL B C 1
ATOM 1791 O O . VAL B 1 102 ? -39.83997 29.83585 29.39385 1.000 21.14599 94 VAL B O 1
ATOM 1795 N N . MET B 1 103 ? -39.82649 27.62898 28.90116 1.000 24.17047 95 MET B N 1
ATOM 1796 C CA . MET B 1 103 ? -39.50286 27.22227 30.26155 1.000 24.23920 95 MET B CA 1
ATOM 1797 C C . MET B 1 103 ? -38.45477 26.12399 30.22046 1.000 26.07523 95 MET B C 1
ATOM 1798 O O . MET B 1 103 ? -38.48662 25.24017 29.35448 1.000 21.93316 95 MET B O 1
ATOM 1803 N N . VAL B 1 104 ? -37.52032 26.20561 31.15804 1.000 19.43820 96 VAL B N 1
ATOM 1804 C CA . VAL B 1 104 ? -36.51381 25.17441 31.38173 1.000 19.29081 96 VAL B CA 1
ATOM 1805 C C . VAL B 1 104 ? -36.56661 24.84354 32.85999 1.000 19.68334 96 VAL B C 1
ATOM 1806 O O . VAL B 1 104 ? -36.55594 25.75858 33.68821 1.000 22.43299 96 VAL B O 1
ATOM 1810 N N . ALA B 1 105 ? -36.66860 23.55861 33.18797 1.000 20.45317 97 ALA B N 1
ATOM 1811 C CA . ALA B 1 105 ? -36.63810 23.12127 34.58069 1.000 24.40992 97 ALA B CA 1
ATOM 1812 C C . ALA B 1 105 ? -35.63229 21.98895 34.74091 1.000 24.19443 97 ALA B C 1
ATOM 1813 O O . ALA B 1 105 ? -35.51898 21.11444 33.87846 1.000 22.96143 97 ALA B O 1
ATOM 1815 N N . THR B 1 106 ? -34.88294 22.01599 35.83615 1.000 22.25705 98 THR B N 1
ATOM 1816 C CA . THR B 1 106 ? -33.95637 20.93638 36.13103 1.000 22.97368 98 THR B CA 1
ATOM 1817 C C . THR B 1 106 ? -34.17354 20.50551 37.57405 1.000 23.62940 98 THR B C 1
ATOM 1818 O O . THR B 1 106 ? -34.59599 21.30908 38.41229 1.000 25.24206 98 THR B O 1
ATOM 1822 N N . VAL B 1 107 ? -33.91987 19.22681 37.84955 1.000 25.67419 99 VAL B N 1
ATOM 1823 C CA A VAL B 1 107 ? -33.98109 18.68639 39.20693 0.602 25.97538 99 VAL B CA 1
ATOM 1824 C CA B VAL B 1 107 ? -33.98208 18.69403 39.20682 0.398 26.01383 99 VAL B CA 1
ATOM 1825 C C . VAL B 1 107 ? -32.66970 17.97673 39.49656 1.000 25.98696 99 VAL B C 1
ATOM 1826 O O . VAL B 1 107 ? -32.08885 17.33880 38.61437 1.000 27.75699 99 VAL B O 1
ATOM 1833 N N . ALA B 1 108 ? -32.20231 18.08620 40.74102 1.000 27.17240 100 ALA B N 1
ATOM 1834 C CA . ALA B 1 108 ? -30.95327 17.46960 41.15214 1.000 29.06921 100 ALA B CA 1
ATOM 1835 C C . ALA B 1 108 ? -31.03996 17.18850 42.64448 1.000 30.63949 100 ALA B C 1
ATOM 1836 O O . ALA B 1 108 ? -31.96825 17.62610 43.32592 1.000 30.84660 100 ALA B O 1
ATOM 1838 N N . SER B 1 109 ? -30.06189 16.44113 43.15805 1.000 33.59538 101 SER B N 1
ATOM 1839 C CA . SER B 1 109 ? -30.07798 16.18172 44.59536 1.000 32.71321 101 SER B CA 1
ATOM 1840 C C . SER B 1 109 ? -29.80960 17.45201 45.40290 1.000 40.56669 101 SER B C 1
ATOM 1841 O O . SER B 1 109 ? -30.30561 17.58402 46.53180 1.000 42.38983 101 SER B O 1
ATOM 1844 N N . HIS B 1 110 ? -29.04249 18.39514 44.85858 1.000 36.32200 102 HIS B N 1
ATOM 1845 C CA . HIS B 1 110 ? -28.72352 19.61477 45.59140 1.000 41.88367 102 HIS B CA 1
ATOM 1846 C C . HIS B 1 110 ? -28.83496 20.82577 44.67301 1.000 33.94326 102 HIS B C 1
ATOM 1847 O O . HIS B 1 110 ? -28.74131 20.71981 43.44232 1.000 32.86379 102 HIS B O 1
ATOM 1854 N N . ARG B 1 111 ? -29.04364 21.99085 45.29741 1.000 32.60536 103 ARG B N 1
ATOM 1855 C CA . ARG B 1 111 ? -29.41361 23.18651 44.53889 1.000 34.35522 103 ARG B CA 1
ATOM 1856 C C . ARG B 1 111 ? -28.29608 23.66680 43.61879 1.000 29.10858 103 ARG B C 1
ATOM 1857 O O . ARG B 1 111 ? -28.58131 24.25125 42.57047 1.000 30.36892 103 ARG B O 1
ATOM 1865 N N . GLY B 1 112 ? -27.03121 23.44750 43.97693 1.000 29.41612 104 GLY B N 1
ATOM 1866 C CA . GLY B 1 112 ? -25.95429 23.93545 43.12175 1.000 27.43800 104 GLY B CA 1
ATOM 1867 C C . GLY B 1 112 ? -26.02436 23.37197 41.71303 1.000 29.96024 104 GLY B C 1
ATOM 1868 O O . GLY B 1 112 ? -25.94391 24.11474 40.72323 1.000 26.87482 104 GLY B O 1
ATOM 1869 N N . ASP B 1 113 ? -26.20941 22.05183 41.59814 1.000 24.16212 105 ASP B N 1
ATOM 1870 C CA . ASP B 1 113 ? -26.29761 21.43903 40.26741 1.000 26.50781 105 ASP B CA 1
ATOM 1871 C C . ASP B 1 113 ? -27.57884 21.84633 39.54446 1.000 27.47742 105 ASP B C 1
ATOM 1872 O O . ASP B 1 113 ? -27.59026 21.97890 38.30904 1.000 25.55766 105 ASP B O 1
ATOM 1877 N N . ALA B 1 114 ? -28.67743 22.00171 40.28517 1.000 24.62882 106 ALA B N 1
ATOM 1878 C CA . ALA B 1 114 ? -29.93805 22.40485 39.66355 1.000 26.44225 106 ALA B CA 1
ATOM 1879 C C . ALA B 1 114 ? -29.81767 23.78361 39.02754 1.000 23.59233 106 ALA B C 1
ATOM 1880 O O . ALA B 1 114 ? -30.16481 23.96920 37.85301 1.000 20.91412 106 ALA B O 1
ATOM 1882 N N . PHE B 1 115 ? -29.31499 24.76373 39.78307 1.000 22.68133 107 PHE B N 1
ATOM 1883 C CA . PHE B 1 115 ? -29.15893 26.12073 39.24217 1.000 26.32325 107 PHE B CA 1
ATOM 1884 C C . PHE B 1 115 ? -28.19106 26.14807 38.06301 1.000 22.91044 107 PHE B C 1
ATOM 1885 O O . PHE B 1 115 ? -28.45548 26.79320 37.03876 1.000 23.63235 107 PHE B O 1
ATOM 1893 N N . ALA B 1 116 ? -27.04141 25.49177 38.20966 1.000 22.65916 108 ALA B N 1
ATOM 1894 C CA . ALA B 1 116 ? -26.01080 25.54626 37.17313 1.000 24.50587 108 ALA B CA 1
ATOM 1895 C C . ALA B 1 116 ? -26.51741 24.94031 35.86483 1.000 24.92603 108 ALA B C 1
ATOM 1896 O O . ALA B 1 116 ? -26.34008 25.52135 34.78239 1.000 22.26427 108 ALA B O 1
ATOM 1898 N N . SER B 1 117 ? -27.16461 23.77469 35.94941 1.000 21.59776 109 SER B N 1
ATOM 1899 C CA . SER B 1 117 ? -27.62160 23.10670 34.73648 1.000 26.08192 109 SER B CA 1
ATOM 1900 C C . SER B 1 117 ? -28.74771 23.88699 34.07449 1.000 25.81515 109 SER B C 1
ATOM 1901 O O . SER B 1 117 ? -28.81035 23.95334 32.83869 1.000 24.26600 109 SER B O 1
ATOM 1904 N N . CYS B 1 118 ? -29.63922 24.48499 34.87501 1.000 18.96424 110 CYS B N 1
ATOM 1905 C CA . CYS B 1 118 ? -30.74310 25.26320 34.31326 1.000 22.08026 110 CYS B CA 1
ATOM 1906 C C . CYS B 1 118 ? -30.22851 26.48670 33.56369 1.000 24.03990 110 CYS B C 1
ATOM 1907 O O . CYS B 1 118 ? -30.67638 26.77798 32.44409 1.000 20.71887 110 CYS B O 1
ATOM 1910 N N . GLU B 1 119 ? -29.28239 27.22083 34.16709 1.000 19.96221 111 GLU B N 1
ATOM 1911 C CA . GLU B 1 119 ? -28.70842 28.38370 33.49105 1.000 19.92816 111 GLU B CA 1
ATOM 1912 C C . GLU B 1 119 ? -27.88315 27.97675 32.26418 1.000 23.00032 111 GLU B C 1
ATOM 1913 O O . GLU B 1 119 ? -27.92565 28.65651 31.22585 1.000 21.36541 111 GLU B O 1
ATOM 1919 N N . PHE B 1 120 ? -27.12244 26.88066 32.36185 1.000 19.86871 112 PHE B N 1
ATOM 1920 C CA . PHE B 1 120 ? -26.38061 26.37296 31.20388 1.000 21.04055 112 PHE B CA 1
ATOM 1921 C C . PHE B 1 120 ? -27.32720 26.05944 30.04538 1.000 23.63037 112 PHE B C 1
ATOM 1922 O O . PHE B 1 120 ? -27.05320 26.41088 28.89093 1.000 23.83560 112 PHE B O 1
ATOM 1930 N N . VAL B 1 121 ? -28.43116 25.36351 30.33079 1.000 18.89063 113 VAL B N 1
ATOM 1931 C CA . VAL B 1 121 ? -29.37663 25.01467 29.26357 1.000 25.57724 113 VAL B CA 1
ATOM 1932 C C . VAL B 1 121 ? -29.95880 26.27435 28.62595 1.000 25.40340 113 VAL B C 1
ATOM 1933 O O . VAL B 1 121 ? -30.05806 26.37160 27.39309 1.000 22.34687 113 VAL B O 1
ATOM 1937 N N . MET B 1 122 ? -30.33397 27.26364 29.44473 1.000 21.62160 114 MET B N 1
ATOM 1938 C CA . MET B 1 122 ? -30.87781 28.51317 28.89924 1.000 21.77708 114 MET B CA 1
ATOM 1939 C C . MET B 1 122 ? -29.84285 29.24288 28.04451 1.000 23.79621 114 MET B C 1
ATOM 1940 O O . MET B 1 122 ? -30.16920 29.73929 26.95609 1.000 23.57251 114 MET B O 1
ATOM 1945 N N . ASP B 1 123 ? -28.59054 29.32453 28.51670 1.000 21.71696 115 ASP B N 1
ATOM 1946 C CA . ASP B 1 123 ? -27.54098 29.98521 27.73687 1.000 22.25256 115 ASP B CA 1
ATOM 1947 C C . ASP B 1 123 ? -27.34442 29.30148 26.38952 1.000 28.96574 115 ASP B C 1
ATOM 1948 O O . ASP B 1 123 ? -27.28011 29.96008 25.34551 1.000 27.66964 115 ASP B O 1
ATOM 1953 N N . TYR B 1 124 ? -27.25656 27.97478 26.39821 1.000 24.52979 116 TYR B N 1
ATOM 1954 C CA . TYR B 1 124 ? -27.00863 27.23184 25.16461 1.000 27.85544 116 TYR B CA 1
ATOM 1955 C C . TYR B 1 124 ? -28.22172 27.31886 24.23128 1.000 30.67657 116 TYR B C 1
ATOM 1956 O O . TYR B 1 124 ? -28.07218 27.50282 23.01128 1.000 31.06982 116 TYR B O 1
ATOM 1965 N N . LEU B 1 125 ? -29.42963 27.23724 24.79754 1.000 28.59340 117 LEU B N 1
ATOM 1966 C CA . LEU B 1 125 ? -30.66025 27.40587 24.01889 1.000 29.53170 117 LEU B CA 1
ATOM 1967 C C . LEU B 1 125 ? -30.69143 28.75398 23.30256 1.000 29.97839 117 LEU B C 1
ATOM 1968 O O . LEU B 1 125 ? -30.97493 28.83271 22.09594 1.000 29.22684 117 LEU B O 1
ATOM 1973 N N . LYS B 1 126 ? -30.44581 29.83444 24.04581 1.000 27.15324 118 LYS B N 1
ATOM 1974 C CA . LYS B 1 126 ? -30.57917 31.18021 23.49242 1.000 31.79746 118 LYS B CA 1
ATOM 1975 C C . LYS B 1 126 ? -29.52660 31.45698 22.43030 1.000 39.19325 118 LYS B C 1
ATOM 1976 O O . LYS B 1 126 ? -29.75426 32.26955 21.52370 1.000 40.02554 118 LYS B O 1
ATOM 1982 N N . THR B 1 127 ? -28.38501 30.77741 22.49846 1.000 35.55945 119 THR B N 1
ATOM 1983 C CA . THR B 1 127 ? -27.32159 31.04026 21.54322 1.000 37.28212 119 THR B CA 1
ATOM 1984 C C . THR B 1 127 ? -27.27994 30.05431 20.37971 1.000 41.61301 119 THR B C 1
ATOM 1985 O O . THR B 1 127 ? -26.81490 30.42837 19.29734 1.000 45.82932 119 THR B O 1
ATOM 1989 N N . GLU B 1 128 ? -27.80288 28.83398 20.53167 1.000 35.70487 120 GLU B N 1
ATOM 1990 C CA . GLU B 1 128 ? -27.63277 27.82522 19.48875 1.000 40.55013 120 GLU B CA 1
ATOM 1991 C C . GLU B 1 128 ? -28.91499 27.19987 18.94521 1.000 37.25392 120 GLU B C 1
ATOM 1992 O O . GLU B 1 128 ? -28.85887 26.57734 17.88242 1.000 42.89064 120 GLU B O 1
ATOM 1998 N N . ALA B 1 129 ? -30.04040 27.29695 19.63976 1.000 35.51888 121 ALA B N 1
ATOM 1999 C CA . ALA B 1 129 ? -31.24525 26.61390 19.17824 1.000 32.44000 121 ALA B CA 1
ATOM 2000 C C . ALA B 1 129 ? -31.80398 27.31638 17.94288 1.000 35.28585 121 ALA B C 1
ATOM 2001 O O . ALA B 1 129 ? -31.98336 28.53761 17.95833 1.000 36.47190 121 ALA B O 1
ATOM 2003 N N . PRO B 1 130 ? -32.09034 26.59176 16.86913 1.000 37.71372 122 PRO B N 1
ATOM 2004 C CA . PRO B 1 130 ? -32.56351 27.25534 15.64163 1.000 39.37858 122 PRO B CA 1
ATOM 2005 C C . PRO B 1 130 ? -33.98515 27.78959 15.75257 1.000 36.60517 122 PRO B C 1
ATOM 2006 O O . PRO B 1 130 ? -34.95099 27.01593 15.73945 1.000 37.88917 122 PRO B O 1
ATOM 2010 N N . PHE B 1 131 ? -34.11507 29.11403 15.83787 1.000 34.53567 123 PHE B N 1
ATOM 2011 C CA . PHE B 1 131 ? -35.39664 29.80795 15.80120 1.000 35.28330 123 PHE B CA 1
ATOM 2012 C C . PHE B 1 131 ? -35.26005 31.03949 14.91945 1.000 38.87891 123 PHE B C 1
ATOM 2013 O O . PHE B 1 131 ? -34.16850 31.60666 14.79531 1.000 40.91800 123 PHE B O 1
ATOM 2021 N N . TRP B 1 132 ? -36.38812 31.48132 14.35006 1.000 37.34136 124 TRP B N 1
ATOM 2022 C CA . TRP B 1 132 ? -36.43070 32.64894 13.48138 1.000 40.71971 124 TRP B CA 1
ATOM 2023 C C . TRP B 1 132 ? -37.61061 33.52443 13.87032 1.000 39.87127 124 TRP B C 1
ATOM 2024 O O . TRP B 1 132 ? -38.67108 33.01316 14.23399 1.000 40.60030 124 TRP B O 1
ATOM 2035 N N . LYS B 1 133 ? -37.42316 34.83926 13.77823 1.000 39.03624 125 LYS B N 1
ATOM 2036 C CA . LYS B 1 133 ? -38.47216 35.81951 14.02304 1.000 45.70036 125 LYS B CA 1
ATOM 2037 C C . LYS B 1 133 ? -38.80283 36.53836 12.72174 1.000 45.96053 125 LYS B C 1
ATOM 2038 O O . LYS B 1 133 ? -37.90013 36.93345 11.97769 1.000 48.00646 125 LYS B O 1
ATOM 2040 N N . LYS B 1 134 ? -40.09560 36.72145 12.45520 1.000 46.92269 126 LYS B N 1
ATOM 2041 C CA . LYS B 1 134 ? -40.52300 37.43526 11.25759 1.000 55.04928 126 LYS B CA 1
ATOM 2042 C C . LYS B 1 134 ? -40.38314 38.94164 11.44896 1.000 58.47633 126 LYS B C 1
ATOM 2043 O O . LYS B 1 134 ? -40.76940 39.49145 12.48070 1.000 51.42822 126 LYS B O 1
ATOM 2049 N N . GLU B 1 135 ? -39.84651 39.61363 10.43675 1.000 57.92189 127 GLU B N 1
ATOM 2050 C CA . GLU B 1 135 ? -39.66097 41.05631 10.47075 1.000 63.01279 127 GLU B CA 1
ATOM 2051 C C . GLU B 1 135 ? -40.15455 41.66438 9.17310 1.000 70.81797 127 GLU B C 1
ATOM 2052 O O . GLU B 1 135 ? -39.99449 41.07199 8.10261 1.000 68.61618 127 GLU B O 1
ATOM 2058 N N . THR B 1 136 ? -40.76661 42.84070 9.27895 1.000 78.60425 128 THR B N 1
ATOM 2059 C CA . THR B 1 136 ? -41.25509 43.58607 8.12155 1.000 89.50554 128 THR B CA 1
ATOM 2060 C C . THR B 1 136 ? -40.19012 44.61183 7.74584 1.000 96.59989 128 THR B C 1
ATOM 2061 O O . THR B 1 136 ? -40.09760 45.67955 8.35634 1.000 97.74081 128 THR B O 1
ATOM 2065 N N . THR B 1 137 ? -39.37691 44.27378 6.75426 1.000 102.70681 129 THR B N 1
ATOM 2066 C CA . THR B 1 137 ? -38.38241 45.17862 6.19506 1.000 109.54746 129 THR B CA 1
ATOM 2067 C C . THR B 1 137 ? -39.02491 46.03719 5.11415 1.000 117.79587 129 THR B C 1
ATOM 2068 O O . THR B 1 137 ? -40.18810 45.83290 4.75207 1.000 114.68488 129 THR B O 1
ATOM 2072 N N . PRO B 1 138 ? -38.30762 47.04012 4.58499 1.000 120.69850 130 PRO B N 1
ATOM 2073 C CA . PRO B 1 138 ? -38.87333 47.79768 3.45280 1.000 120.36113 130 PRO B CA 1
ATOM 2074 C C . PRO B 1 138 ? -39.22550 46.92458 2.26067 1.000 118.52480 130 PRO B C 1
ATOM 2075 O O . PRO B 1 138 ? -40.25681 47.15200 1.61453 1.000 114.11891 130 PRO B O 1
ATOM 2079 N N . ASP B 1 139 ? -38.39729 45.92349 1.95384 1.000 119.56121 131 ASP B N 1
ATOM 2080 C CA . ASP B 1 139 ? -38.70693 45.01676 0.85308 1.000 118.15906 131 ASP B CA 1
ATOM 2081 C C . ASP B 1 139 ? -39.97003 44.21525 1.14711 1.000 111.58823 131 ASP B C 1
ATOM 2082 O O . ASP B 1 139 ? -40.89351 44.16199 0.32566 1.000 110.01573 131 ASP B O 1
ATOM 2084 N N . GLY B 1 140 ? -40.03077 43.59396 2.32074 1.000 96.32621 132 GLY B N 1
ATOM 2085 C CA . GLY B 1 140 ? -41.18543 42.79256 2.68198 1.000 86.86449 132 GLY B CA 1
ATOM 2086 C C . GLY B 1 140 ? -40.89212 41.95846 3.91405 1.000 79.85859 132 GLY B C 1
ATOM 2087 O O . GLY B 1 140 ? -39.93078 42.21819 4.63807 1.000 83.30847 132 GLY B O 1
ATOM 2088 N N . GLU B 1 141 ? -41.73836 40.95473 4.13544 1.000 72.32733 133 GLU B N 1
ATOM 2089 C CA . GLU B 1 141 ? -41.58228 40.07286 5.28604 1.000 72.24317 133 GLU B CA 1
ATOM 2090 C C . GLU B 1 141 ? -40.34194 39.20111 5.12888 1.000 65.79050 133 GLU B C 1
ATOM 2091 O O . GLU B 1 141 ? -40.13661 38.57424 4.08201 1.000 63.03354 133 GLU B O 1
ATOM 2093 N N . ARG B 1 142 ? -39.50006 39.18718 6.16288 1.000 64.81344 134 ARG B N 1
ATOM 2094 C CA . ARG B 1 142 ? -38.32017 38.33837 6.20998 1.000 61.14562 134 ARG B CA 1
ATOM 2095 C C . ARG B 1 142 ? -38.27846 37.58997 7.53172 1.000 57.99264 134 ARG B C 1
ATOM 2096 O O . ARG B 1 142 ? -38.83824 38.02428 8.54510 1.000 53.88700 134 ARG B O 1
ATOM 2104 N N . TRP B 1 143 ? -37.57121 36.46848 7.51639 1.000 56.01467 135 TRP B N 1
ATOM 2105 C CA . TRP B 1 143 ? -37.37432 35.64249 8.69771 1.000 52.53588 135 TRP B CA 1
ATOM 2106 C C . TRP B 1 143 ? -35.92605 35.80103 9.13266 1.000 58.63986 135 TRP B C 1
ATOM 2107 O O . TRP B 1 143 ? -35.00799 35.48102 8.36775 1.000 60.27805 135 TRP B O 1
ATOM 2118 N N . VAL B 1 144 ? -35.72928 36.32569 10.34009 1.000 52.67804 136 VAL B N 1
ATOM 2119 C CA . VAL B 1 144 ? -34.41365 36.67415 10.86121 1.000 47.88074 136 VAL B CA 1
ATOM 2120 C C . VAL B 1 144 ? -34.03679 35.67991 11.95575 1.000 48.46488 136 VAL B C 1
ATOM 2121 O O . VAL B 1 144 ? -34.84872 35.37637 12.83518 1.000 44.23785 136 VAL B O 1
ATOM 2125 N N . ASP B 1 145 ? -32.81280 35.16501 11.88269 1.000 46.37332 137 ASP B N 1
ATOM 2126 C CA . ASP B 1 145 ? -32.26556 34.27265 12.89678 1.000 47.75726 137 ASP B CA 1
ATOM 2127 C C . ASP B 1 145 ? -32.40899 34.88790 14.28468 1.000 46.03057 137 ASP B C 1
ATOM 2128 O O . ASP B 1 145 ? -31.97787 36.01951 14.51958 1.000 43.73011 137 ASP B O 1
ATOM 2133 N N . ALA B 1 146 ? -33.07436 34.16238 15.18454 1.000 57.73685 138 ALA B N 1
ATOM 2134 C CA . ALA B 1 146 ? -33.35864 34.66289 16.52289 1.000 56.74996 138 ALA B CA 1
ATOM 2135 C C . ALA B 1 146 ? -32.30022 34.26483 17.54249 1.000 55.10057 138 ALA B C 1
ATOM 2136 O O . ALA B 1 146 ? -32.39910 34.67062 18.70614 1.000 54.61364 138 ALA B O 1
ATOM 2138 N N . ARG B 1 147 ? -31.29796 33.49396 17.13143 1.000 54.55014 139 ARG B N 1
ATOM 2139 C CA . ARG B 1 147 ? -30.19343 33.14450 18.01153 1.000 57.59119 139 ARG B CA 1
ATOM 2140 C C . ARG B 1 147 ? -29.45183 34.40486 18.43107 1.000 63.62628 139 ARG B C 1
ATOM 2141 O O . ARG B 1 147 ? -29.37507 35.38636 17.68380 1.000 59.71631 139 ARG B O 1
ATOM 2149 N N . SER B 1 148 ? -28.92512 34.38288 19.64974 1.000 54.82152 140 SER B N 1
ATOM 2150 C CA . SER B 1 148 ? -28.17198 35.52280 20.13233 1.000 65.17618 140 SER B CA 1
ATOM 2151 C C . SER B 1 148 ? -26.75822 35.47601 19.56951 1.000 82.13952 140 SER B C 1
ATOM 2152 O O . SER B 1 148 ? -26.27044 34.43481 19.12027 1.000 83.04844 140 SER B O 1
ATOM 2155 N N . THR B 1 149 ? -26.09858 36.62988 19.60463 1.000 94.17086 141 THR B N 1
ATOM 2156 C CA . THR B 1 149 ? -24.70077 36.75394 19.21981 1.000 104.68938 141 THR B CA 1
ATOM 2157 C C . THR B 1 149 ? -23.79197 36.95062 20.42502 1.000 107.28612 141 THR B C 1
ATOM 2158 O O . THR B 1 149 ? -22.63953 37.36596 20.25966 1.000 106.79567 141 THR B O 1
ATOM 2162 N N . ASP B 1 150 ? -24.24140 36.55009 21.61360 1.000 103.51274 142 ASP B N 1
ATOM 2163 C CA . ASP B 1 150 ? -23.47805 36.75011 22.84071 1.000 106.55080 142 ASP B CA 1
ATOM 2164 C C . ASP B 1 150 ? -22.60733 35.52924 23.10429 1.000 109.36803 142 ASP B C 1
ATOM 2165 O O . ASP B 1 150 ? -23.10958 34.43927 23.40083 1.000 106.87918 142 ASP B O 1
ATOM 2167 N N . ASP B 1 151 ? -21.29564 35.71613 22.96366 1.000 109.18067 143 ASP B N 1
ATOM 2168 C CA . ASP B 1 151 ? -20.29623 34.67881 23.16873 1.000 102.55129 143 ASP B CA 1
ATOM 2169 C C . ASP B 1 151 ? -19.75316 34.62085 24.59373 1.000 100.50096 143 ASP B C 1
ATOM 2170 O O . ASP B 1 151 ? -19.07225 33.64778 24.93379 1.000 99.08820 143 ASP B O 1
ATOM 2172 N N . ALA B 1 152 ? -20.04575 35.61415 25.44316 1.000 104.99948 144 ALA B N 1
ATOM 2173 C CA . ALA B 1 152 ? -19.42915 35.64482 26.76866 1.000 100.95371 144 ALA B CA 1
ATOM 2174 C C . ALA B 1 152 ? -20.10254 34.70925 27.76696 1.000 104.05369 144 ALA B C 1
ATOM 2175 O O . ALA B 1 152 ? -19.43154 34.20828 28.67896 1.000 93.40927 144 ALA B O 1
ATOM 2177 N N . ALA B 1 153 ? -21.40752 34.45715 27.62883 1.000 114.62586 145 ALA B N 1
ATOM 2178 C CA . ALA B 1 153 ? -22.04834 33.50652 28.53132 1.000 102.01824 145 ALA B CA 1
ATOM 2179 C C . ALA B 1 153 ? -21.49639 32.10684 28.30511 1.000 95.60376 145 ALA B C 1
ATOM 2180 O O . ALA B 1 153 ? -21.25404 31.36436 29.26304 1.000 93.87284 145 ALA B O 1
ATOM 2182 N N . LEU B 1 154 ? -21.29227 31.73467 27.03770 1.000 85.62747 146 LEU B N 1
ATOM 2183 C CA . LEU B 1 154 ? -20.70481 30.43890 26.71376 1.000 78.52977 146 LEU B CA 1
ATOM 2184 C C . LEU B 1 154 ? -19.27497 30.31707 27.23603 1.000 71.92629 146 LEU B C 1
ATOM 2185 O O . LEU B 1 154 ? -18.83225 29.20973 27.56198 1.000 61.21176 146 LEU B O 1
ATOM 2190 N N . ALA B 1 155 ? -18.53542 31.43268 27.30589 1.000 71.04749 147 ALA B N 1
ATOM 2191 C CA . ALA B 1 155 ? -17.16804 31.40076 27.82748 1.000 65.63432 147 ALA B CA 1
ATOM 2192 C C . ALA B 1 155 ? -17.14102 30.89521 29.26750 1.000 61.42189 147 ALA B C 1
ATOM 2193 O O . ALA B 1 155 ? -16.21475 30.17625 29.66508 1.000 51.19202 147 ALA B O 1
ATOM 2195 N N . ARG B 1 156 ? -18.15353 31.26250 30.05902 1.000 55.42766 148 ARG B N 1
ATOM 2196 C CA . ARG B 1 156 ? -18.28842 30.76610 31.42721 1.000 54.02465 148 ARG B CA 1
ATOM 2197 C C . ARG B 1 156 ? -18.27337 29.24349 31.45956 1.000 47.15366 148 ARG B C 1
ATOM 2198 O O . ARG B 1 156 ? -17.75369 28.63195 32.39954 1.000 41.82784 148 ARG B O 1
ATOM 2206 N N . TRP B 1 157 ? -18.87346 28.62094 30.45321 1.000 36.68486 149 TRP B N 1
ATOM 2207 C CA . TRP B 1 157 ? -19.07629 27.18525 30.38389 1.000 37.60334 149 TRP B CA 1
ATOM 2208 C C . TRP B 1 157 ? -17.90834 26.46281 29.70958 1.000 37.88410 149 TRP B C 1
ATOM 2209 O O . TRP B 1 157 ? -17.98851 25.25144 29.48032 1.000 33.27407 149 TRP B O 1
ATOM 2220 N N . GLY B 1 158 ? -16.85788 27.19286 29.33724 1.000 38.25954 150 GLY B N 1
ATOM 2221 C CA . GLY B 1 158 ? -15.64506 26.61073 28.79140 1.000 40.37510 150 GLY B CA 1
ATOM 2222 C C . GLY B 1 158 ? -15.66592 26.30318 27.31235 1.000 47.53517 150 GLY B C 1
ATOM 2223 O O . GLY B 1 158 ? -14.81257 25.54580 26.83863 1.000 40.79516 150 GLY B O 1
ATOM 2224 N N . VAL B 1 159 ? -16.58383 26.90032 26.55828 1.000 49.11114 151 VAL B N 1
ATOM 2225 C CA . VAL B 1 159 ? -16.71835 26.67202 25.12142 1.000 64.06759 151 VAL B CA 1
ATOM 2226 C C . VAL B 1 159 ? -16.43725 27.99710 24.41844 1.000 68.76284 151 VAL B C 1
ATOM 2227 O O . VAL B 1 159 ? -17.25306 28.92734 24.48772 1.000 71.47524 151 VAL B O 1
ATOM 2231 N N . GLU B 1 160 ? -15.29711 28.08033 23.73284 1.000 71.63355 152 GLU B N 1
ATOM 2232 C CA . GLU B 1 160 ? -14.90921 29.29665 23.02414 1.000 83.67928 152 GLU B CA 1
ATOM 2233 C C . GLU B 1 160 ? -15.33367 29.25522 21.55997 1.000 85.09168 152 GLU B C 1
ATOM 2234 O O . GLU B 1 160 ? -16.04805 28.34657 21.14046 1.000 86.38302 152 GLU B O 1
ATOM 2236 N N . ALA C 1 10 ? -39.81122 43.13618 50.15588 1.000 68.53126 2 ALA C N 1
ATOM 2237 C CA . ALA C 1 10 ? -40.37549 42.22901 49.16020 1.000 65.14201 2 ALA C CA 1
ATOM 2238 C C . ALA C 1 10 ? -41.43732 41.33097 49.80034 1.000 57.07401 2 ALA C C 1
ATOM 2239 O O . ALA C 1 10 ? -41.68381 41.43625 50.99870 1.000 60.88880 2 ALA C O 1
ATOM 2241 N N . THR C 1 11 ? -42.04107 40.42781 49.01979 1.000 54.34580 3 THR C N 1
ATOM 2242 C CA . THR C 1 11 ? -43.10252 39.56235 49.53840 1.000 50.90591 3 THR C CA 1
ATOM 2243 C C . THR C 1 11 ? -42.46042 38.29937 50.09249 1.000 41.56884 3 THR C C 1
ATOM 2244 O O . THR C 1 11 ? -42.10765 37.37455 49.35159 1.000 35.53049 3 THR C O 1
ATOM 2248 N N . ILE C 1 12 ? -42.34620 38.25460 51.41172 1.000 35.81764 4 ILE C N 1
ATOM 2249 C CA . ILE C 1 12 ? -41.67363 37.17921 52.11750 1.000 34.09171 4 ILE C CA 1
ATOM 2250 C C . ILE C 1 12 ? -42.60298 36.69794 53.21932 1.000 35.40647 4 ILE C C 1
ATOM 2251 O O . ILE C 1 12 ? -43.07326 37.50953 54.02077 1.000 37.81190 4 ILE C O 1
ATOM 2256 N N . ARG C 1 13 ? -42.89422 35.39818 53.25061 1.000 33.07044 5 ARG C N 1
ATOM 2257 C CA . ARG C 1 13 ? -43.77359 34.91288 54.30471 1.000 40.24104 5 ARG C CA 1
ATOM 2258 C C . ARG C 1 13 ? -43.41769 33.48375 54.69763 1.000 39.02589 5 ARG C C 1
ATOM 2259 O O . ARG C 1 13 ? -42.87716 32.70589 53.90498 1.000 31.23223 5 ARG C O 1
ATOM 2267 N N . ILE C 1 14 ? -43.68975 33.17821 55.95953 1.000 34.22466 6 ILE C N 1
ATOM 2268 C CA . ILE C 1 14 ? -43.56754 31.84011 56.51614 1.000 39.71115 6 ILE C CA 1
ATOM 2269 C C . ILE C 1 14 ? -44.96253 31.35540 56.88928 1.000 39.21878 6 ILE C C 1
ATOM 2270 O O . ILE C 1 14 ? -45.73178 32.09004 57.52123 1.000 40.92752 6 ILE C O 1
ATOM 2275 N N . GLN C 1 15 ? -45.29680 30.12972 56.48227 1.000 40.83855 7 GLN C N 1
ATOM 2276 C CA . GLN C 1 15 ? -46.63991 29.59292 56.68236 1.000 43.32229 7 GLN C CA 1
ATOM 2277 C C . GLN C 1 15 ? -46.57376 28.08165 56.84369 1.000 45.42341 7 GLN C C 1
ATOM 2278 O O . GLN C 1 15 ? -45.59916 27.43531 56.45033 1.000 41.61627 7 GLN C O 1
ATOM 2284 N N . THR C 1 16 ? -47.64115 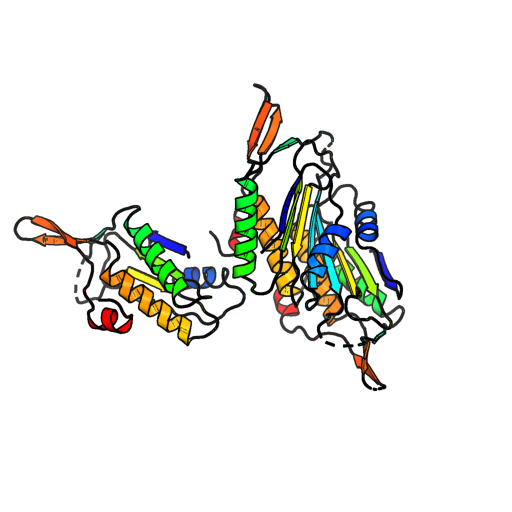27.51713 57.40059 1.000 44.17214 8 THR C N 1
ATOM 2285 C CA . THR C 1 16 ? -47.75986 26.06542 57.45970 1.000 48.70607 8 THR C CA 1
ATOM 2286 C C . THR C 1 16 ? -48.44281 25.50147 56.22836 1.000 49.85648 8 THR C C 1
ATOM 2287 O O . THR C 1 16 ? -48.10202 24.39801 55.79032 1.000 49.33962 8 THR C O 1
ATOM 2291 N N . ASP C 1 17 ? -49.39493 26.23953 55.66554 1.000 47.51490 9 ASP C N 1
ATOM 2292 C CA . ASP C 1 17 ? -50.09622 25.78371 54.47949 1.000 47.92554 9 ASP C CA 1
ATOM 2293 C C . ASP C 1 17 ? -49.11890 25.60283 53.32771 1.000 44.47782 9 ASP C C 1
ATOM 2294 O O . ASP C 1 17 ? -48.05900 26.23659 53.27109 1.000 39.08408 9 ASP C O 1
ATOM 2299 N N . ASP C 1 18 ? -49.47985 24.71567 52.40759 1.000 40.88175 10 ASP C N 1
ATOM 2300 C CA . ASP C 1 18 ? -48.70975 24.58230 51.18681 1.000 43.16128 10 ASP C CA 1
ATOM 2301 C C . ASP C 1 18 ? -48.95313 25.80556 50.30471 1.000 39.79882 10 ASP C C 1
ATOM 2302 O O . ASP C 1 18 ? -49.92837 26.54022 50.48546 1.000 41.84911 10 ASP C O 1
ATOM 2307 N N . PHE C 1 19 ? -48.04025 26.03706 49.35877 1.000 35.47725 11 PHE C N 1
ATOM 2308 C CA . PHE C 1 19 ? -48.12971 27.16546 48.44200 1.000 41.07019 11 PHE C CA 1
ATOM 2309 C C . PHE C 1 19 ? -48.33036 26.66972 47.01345 1.000 39.29286 11 PHE C C 1
ATOM 2310 O O . PHE C 1 19 ? -48.10088 25.50033 46.69494 1.000 40.05117 11 PHE C O 1
ATOM 2318 N N . ASP C 1 20 ? -48.76410 27.58477 46.15411 1.000 38.78365 12 ASP C N 1
ATOM 2319 C CA . ASP C 1 20 ? -49.02080 27.32285 44.73815 1.000 41.92549 12 ASP C CA 1
ATOM 2320 C C . ASP C 1 20 ? -47.98804 28.10094 43.93063 1.000 39.93451 12 ASP C C 1
ATOM 2321 O O . ASP C 1 20 ? -48.07420 29.32915 43.83671 1.000 34.13364 12 ASP C O 1
ATOM 2326 N N . LEU C 1 21 ? -47.02762 27.38565 43.33551 1.000 35.51901 13 LEU C N 1
ATOM 2327 C CA . LEU C 1 21 ? -45.96434 28.04084 42.57689 1.000 41.60794 13 LEU C CA 1
ATOM 2328 C C . LEU C 1 21 ? -46.53108 28.95891 41.49951 1.000 33.07393 13 LEU C C 1
ATOM 2329 O O . LEU C 1 21 ? -46.07326 30.09468 41.34385 1.000 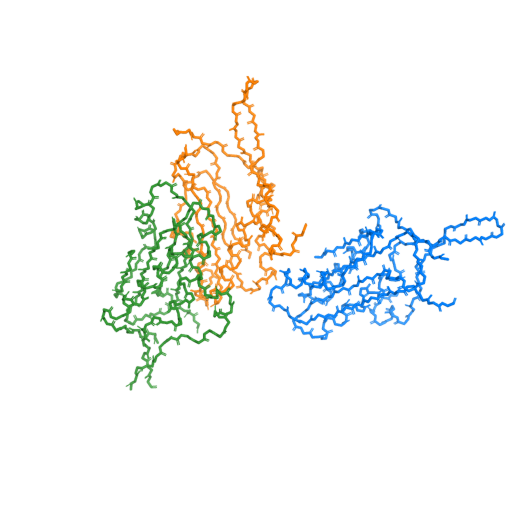30.76164 13 LEU C O 1
ATOM 2334 N N . ASN C 1 22 ? -47.52772 28.47268 40.74552 1.000 37.52587 14 ASN C N 1
ATOM 2335 C CA . ASN C 1 22 ? -48.14223 29.25455 39.66684 1.000 37.88358 14 ASN C CA 1
ATOM 2336 C C . ASN C 1 22 ? -48.69088 30.57629 40.18234 1.000 39.67041 14 ASN C C 1
ATOM 2337 O O . ASN C 1 22 ? -48.44840 31.64034 39.59570 1.000 35.78313 14 ASN C O 1
ATOM 2342 N N . ALA C 1 23 ? -49.49336 30.51487 41.25052 1.000 36.93193 15 ALA C N 1
ATOM 2343 C CA . ALA C 1 23 ? -50.10374 31.72195 41.79821 1.000 35.35255 15 ALA C CA 1
ATOM 2344 C C . ALA C 1 23 ? -49.04754 32.69996 42.30331 1.000 32.50030 15 ALA C C 1
ATOM 2345 O O . ALA C 1 23 ? -49.16917 33.91354 42.09696 1.000 28.78137 15 ALA C O 1
ATOM 2347 N N . GLU C 1 24 ? -48.00613 32.19538 42.97541 1.000 32.44981 16 GLU C N 1
ATOM 2348 C CA . GLU C 1 24 ? -46.98052 33.09414 43.50135 1.000 35.24336 16 GLU C CA 1
ATOM 2349 C C . GLU C 1 24 ? -46.21317 33.77287 42.37326 1.000 29.46724 16 GLU C C 1
ATOM 2350 O O . GLU C 1 24 ? -45.89909 34.96603 42.45996 1.000 25.35302 16 GLU C O 1
ATOM 2356 N N . VAL C 1 25 ? -45.89103 33.01601 41.32102 1.000 28.76527 17 VAL C N 1
ATOM 2357 C CA . VAL C 1 25 ? -45.18923 33.55321 40.15557 1.000 29.14275 17 VAL C CA 1
ATOM 2358 C C . VAL C 1 25 ? -46.05633 34.58143 39.43496 1.000 30.08811 17 VAL C C 1
ATOM 2359 O O . VAL C 1 25 ? -45.57002 35.63143 38.99249 1.000 28.16869 17 VAL C O 1
ATOM 2363 N N . ALA C 1 26 ? -47.34483 34.28124 39.28155 1.000 30.80488 18 ALA C N 1
ATOM 2364 C CA . ALA C 1 26 ? -48.24467 35.20789 38.60857 1.000 33.72896 18 ALA C CA 1
ATOM 2365 C C . ALA C 1 26 ? -48.33557 36.52440 39.36211 1.000 32.28042 18 ALA C C 1
ATOM 2366 O O . ALA C 1 26 ? 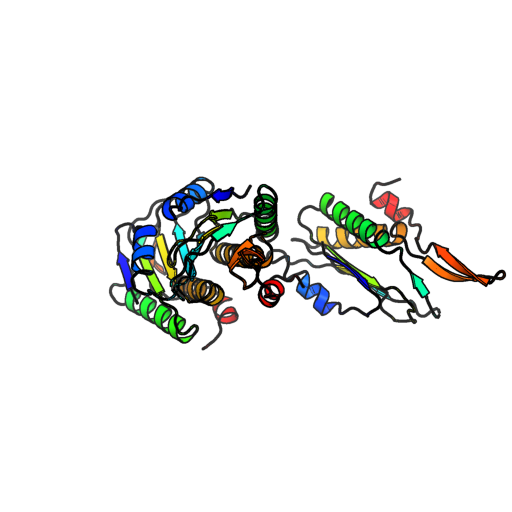-48.34653 37.59715 38.75098 1.000 29.00059 18 ALA C O 1
ATOM 2368 N N . ALA C 1 27 ? -48.40679 36.46054 40.69102 1.000 29.17542 19 ALA C N 1
ATOM 2369 C CA . ALA C 1 27 ? -48.47666 37.67699 41.48675 1.000 29.69215 19 ALA C CA 1
ATOM 2370 C C . ALA C 1 27 ? -47.17769 38.47305 41.38876 1.000 26.94439 19 ALA C C 1
ATOM 2371 O O . ALA C 1 27 ? -47.21145 39.70465 41.28708 1.000 26.29681 19 ALA C O 1
ATOM 2373 N N . LEU C 1 28 ? -46.02523 37.78701 41.40871 1.000 24.27114 20 LEU C N 1
ATOM 2374 C CA . LEU C 1 28 ? -44.74567 38.47440 41.23862 1.000 24.33041 20 LEU C CA 1
ATOM 2375 C C . LEU C 1 28 ? -44.67995 39.18331 39.88611 1.000 24.84481 20 LEU C C 1
ATOM 2376 O O . LEU C 1 28 ? -44.22894 40.33875 39.79452 1.000 22.33330 20 LEU C O 1
ATOM 2381 N N . ARG C 1 29 ? -45.12452 38.50750 38.82252 1.000 22.77918 21 ARG C N 1
ATOM 2382 C CA A ARG C 1 29 ? -45.14236 39.14625 37.50859 0.378 24.16673 21 ARG C CA 1
ATOM 2383 C CA B ARG C 1 29 ? -45.14055 39.14912 37.50999 0.622 24.11521 21 ARG C CA 1
ATOM 2384 C C . ARG C 1 29 ? -46.07954 40.34984 37.50592 1.000 24.72657 21 ARG C C 1
ATOM 2385 O O . ARG C 1 29 ? -45.78489 41.37379 36.87587 1.000 24.37407 21 ARG C O 1
ATOM 2400 N N . ALA C 1 30 ? -47.20338 40.25571 38.23025 1.000 23.06213 22 ALA C N 1
ATOM 2401 C CA . ALA C 1 30 ? -48.15106 41.36932 38.29315 1.000 27.28763 22 ALA C CA 1
ATOM 2402 C C . ALA C 1 30 ? -47.57702 42.57225 39.03950 1.000 28.54089 22 ALA C C 1
ATOM 2403 O O . ALA C 1 30 ? -47.98681 43.70742 38.78391 1.000 21.78461 22 ALA C O 1
ATOM 2405 N N . ARG C 1 31 ? -46.63860 42.35746 39.96077 1.000 21.50867 23 ARG C N 1
ATOM 2406 C CA . ARG C 1 31 ? -45.98759 43.46631 40.64952 1.000 21.16970 23 ARG C CA 1
ATOM 2407 C C . ARG C 1 31 ? -44.80450 44.05070 39.87339 1.000 23.70096 23 ARG C C 1
ATOM 2408 O O . ARG C 1 31 ? -44.18614 45.00087 40.36594 1.000 22.85498 23 ARG C O 1
ATOM 2416 N N . ASN C 1 32 ? -44.46485 43.49215 38.70382 1.000 19.89747 24 ASN C N 1
ATOM 2417 C CA . ASN C 1 32 ? -43.28672 43.88201 37.91813 1.000 19.99678 24 ASN C CA 1
ATOM 2418 C C . ASN C 1 32 ? -43.65164 43.86941 36.43655 1.000 22.12968 24 ASN C C 1
ATOM 2419 O O . ASN C 1 32 ? -43.19636 43.01391 35.67090 1.000 20.07462 24 ASN C O 1
ATOM 2424 N N . PRO C 1 33 ? -44.46529 44.83105 35.99743 1.000 21.48007 25 PRO C N 1
ATOM 2425 C CA . PRO C 1 33 ? -45.06830 44.74029 34.64786 1.000 23.34536 25 PRO C CA 1
ATOM 2426 C C . PRO C 1 33 ? -44.09994 44.88453 33.47421 1.000 23.34276 25 PRO C C 1
ATOM 2427 O O . PRO C 1 33 ? -44.51236 44.60722 32.33383 1.000 24.30658 25 PRO C O 1
ATOM 2431 N N . LYS C 1 34 ? -42.87830 45.39033 33.66773 1.000 19.60288 26 LYS C N 1
ATOM 2432 C CA . LYS C 1 34 ? -42.01401 45.70301 32.52677 1.000 25.74116 26 LYS C CA 1
ATOM 2433 C C . LYS C 1 34 ? -40.81762 44.77501 32.39355 1.000 30.95099 26 LYS C C 1
ATOM 2434 O O . LYS C 1 34 ? -39.97239 44.99658 31.51946 1.000 29.53621 26 LYS C O 1
ATOM 2440 N N . ILE C 1 35 ? -40.69834 43.76099 33.24144 1.000 23.91611 27 ILE C N 1
ATOM 2441 C CA . ILE C 1 35 ? -39.57415 42.84122 33.14665 1.000 26.63849 27 ILE C CA 1
ATOM 2442 C C . ILE C 1 35 ? -40.12894 41.43295 33.15499 1.000 31.04501 27 ILE C C 1
ATOM 2443 O O . ILE C 1 35 ? -41.13606 41.16390 33.81314 1.000 33.16231 27 ILE C O 1
ATOM 2448 N N . GLY C 1 36 ? -39.47273 40.53126 32.41089 1.000 29.67567 28 GLY C N 1
ATOM 2449 C CA . GLY C 1 36 ? -40.03690 39.20443 32.22356 1.000 32.66897 28 GLY C CA 1
ATOM 2450 C C . GLY C 1 36 ? -39.16528 37.97749 32.45788 1.000 35.24169 28 GLY C C 1
ATOM 2451 O O . GLY C 1 36 ? -39.67510 36.85599 32.36147 1.000 36.11316 28 GLY C O 1
ATOM 2452 N N . ALA C 1 37 ? -37.90484 38.12765 32.85914 1.000 22.40903 29 ALA C N 1
ATOM 2453 C CA . ALA C 1 37 ? -37.05095 36.95564 33.03557 1.000 22.62532 29 ALA C CA 1
ATOM 2454 C C . ALA C 1 37 ? -37.22189 36.48159 34.47163 1.000 27.62305 29 ALA C C 1
ATOM 2455 O O . ALA C 1 37 ? -36.86249 37.20142 35.41169 1.000 30.16460 29 ALA C O 1
ATOM 2457 N N . LEU C 1 38 ? -37.76146 35.27689 34.64474 1.000 21.53603 30 LEU C N 1
ATOM 2458 C CA . LEU C 1 38 ? -38.11980 34.78927 35.97381 1.000 22.49716 30 LEU C CA 1
ATOM 2459 C C . LEU C 1 38 ? -37.37799 33.49030 36.28123 1.000 24.71642 30 LEU C C 1
ATOM 2460 O O . LEU C 1 38 ? -37.44518 32.52853 35.50656 1.000 22.09945 30 LEU C O 1
ATOM 2465 N N . ALA C 1 39 ? -36.64839 33.48031 37.39959 1.000 20.97742 31 ALA C N 1
ATOM 2466 C CA . ALA C 1 39 ? -35.96868 32.29919 37.90555 1.000 24.85477 31 ALA C CA 1
ATOM 2467 C C . ALA C 1 39 ? -36.62588 31.87085 39.21396 1.000 24.83272 31 ALA C C 1
ATOM 2468 O O . ALA C 1 39 ? -36.99616 32.71627 40.03262 1.000 21.19713 31 ALA C O 1
ATOM 2470 N N . CYS C 1 40 ? -36.79679 30.56330 39.38245 1.000 21.35648 32 CYS C N 1
ATOM 2471 C CA . CYS C 1 40 ? -37.44970 29.98586 40.55355 1.000 21.91361 32 CYS C CA 1
ATOM 2472 C C . CYS C 1 40 ? -36.61919 28.84862 41.10937 1.000 23.23167 32 CYS C C 1
ATOM 2473 O O . CYS C 1 40 ? -35.96193 28.11696 40.36586 1.000 25.86638 32 CYS C O 1
ATOM 2476 N N . PHE C 1 41 ? -36.71686 28.65419 42.41997 1.000 21.85931 33 PHE C N 1
ATOM 2477 C CA . PHE C 1 41 ? -36.22437 27.43311 43.03571 1.000 22.66931 33 PHE C CA 1
ATOM 2478 C C . PHE C 1 41 ? -37.32582 26.89899 43.93225 1.000 25.10987 33 PHE C C 1
ATOM 2479 O O . PHE C 1 41 ? -37.97568 27.67316 44.64186 1.000 25.13684 33 PHE C O 1
ATOM 2487 N N . VAL C 1 42 ? -37.56233 25.58658 43.87560 1.000 25.24626 34 VAL C N 1
ATOM 2488 C CA . VAL C 1 42 ? -38.48915 24.91518 44.78903 1.000 24.85956 34 VAL C CA 1
ATOM 2489 C C . VAL C 1 42 ? -37.76693 23.73063 45.43055 1.000 28.97094 34 VAL C C 1
ATOM 2490 O O . VAL C 1 42 ? -37.26373 22.85107 44.72415 1.000 26.59749 34 VAL C O 1
ATOM 2494 N N . GLY C 1 43 ? -37.73532 23.69180 46.76003 1.000 25.51374 35 GLY C N 1
ATOM 2495 C CA . GLY C 1 43 ? -37.17569 22.55747 47.48364 1.000 28.34427 35 GLY C CA 1
ATOM 2496 C C . GLY C 1 43 ? -38.28694 21.67473 48.04228 1.000 36.32145 35 GLY C C 1
ATOM 2497 O O . GLY C 1 43 ? -39.28346 22.17766 48.55827 1.000 34.13135 35 GLY C O 1
ATOM 2498 N N . THR C 1 44 ? -38.08881 20.35630 47.93613 1.000 36.75638 36 THR C N 1
ATOM 2499 C CA . THR C 1 44 ? -39.07778 19.37002 48.36467 1.000 38.58134 36 THR C CA 1
ATOM 2500 C C . THR C 1 44 ? -38.40448 18.25193 49.15163 1.000 37.54540 36 THR C C 1
ATOM 2501 O O . THR C 1 44 ? -37.22904 17.94449 48.93783 1.000 38.21677 36 THR C O 1
ATOM 2505 N N . VAL C 1 45 ? -39.14756 17.69689 50.11405 1.000 45.25218 37 VAL C N 1
ATOM 2506 C CA . VAL C 1 45 ? -38.66729 16.57650 50.93017 1.000 43.93491 37 VAL C CA 1
ATOM 2507 C C . VAL C 1 45 ? -38.40160 15.36422 50.04638 1.000 45.24588 37 VAL C C 1
ATOM 2508 O O . VAL C 1 45 ? -39.30772 14.87302 49.36196 1.000 46.10983 37 VAL C O 1
ATOM 2512 N N . ARG C 1 46 ? -37.17245 14.85078 50.08283 1.000 46.63552 38 ARG C N 1
ATOM 2513 C CA . ARG C 1 46 ? -36.82797 13.69949 49.25609 1.000 52.79472 38 ARG C CA 1
ATOM 2514 C C . ARG C 1 46 ? -37.58428 12.45712 49.71459 1.000 60.36717 38 ARG C C 1
ATOM 2515 O O . ARG C 1 46 ? -37.80997 12.25374 50.90926 1.000 56.57001 38 ARG C O 1
ATOM 2523 N N . ASP C 1 47 ? -38.03552 11.65771 48.74770 1.000 53.95704 39 ASP C N 1
ATOM 2524 C CA . ASP C 1 47 ? -38.72052 10.39617 49.01890 1.000 59.47455 39 ASP C CA 1
ATOM 2525 C C . ASP C 1 47 ? -37.70380 9.26803 48.85568 1.000 67.56922 39 ASP C C 1
ATOM 2526 O O . ASP C 1 47 ? -37.61931 8.61969 47.81317 1.000 67.83884 39 ASP C O 1
ATOM 2531 N N . LEU C 1 48 ? -36.90739 9.04824 49.89762 1.000 73.53002 40 LEU C N 1
ATOM 2532 C CA . LEU C 1 48 ? -35.86560 8.02440 49.84883 1.000 74.97388 40 LEU C CA 1
ATOM 2533 C C . LEU C 1 48 ? -36.31758 6.75969 50.56367 1.000 83.46695 40 LEU C C 1
ATOM 2534 O O . LEU C 1 48 ? -35.74016 6.36427 51.57614 1.000 98.88350 40 LEU C O 1
ATOM 2536 N N . ALA C 1 56 ? -39.97113 11.82534 59.49735 1.000 103.56614 48 ALA C N 1
ATOM 2537 C CA . ALA C 1 56 ? -40.57358 13.06013 58.99972 1.000 96.45575 48 ALA C CA 1
ATOM 2538 C C . ALA C 1 56 ? -39.75077 14.27295 59.41233 1.000 87.92638 48 ALA C C 1
ATOM 2539 O O . ALA C 1 56 ? -39.11045 14.27630 60.46310 1.000 95.66798 48 ALA C O 1
ATOM 2541 N N . MET C 1 57 ? -39.78899 15.30939 58.58257 1.000 76.74379 49 MET C N 1
ATOM 2542 C CA . MET C 1 57 ? -39.08673 16.55528 58.85756 1.000 70.04770 49 MET C CA 1
ATOM 2543 C C . MET C 1 57 ? -40.04603 17.50990 59.56293 1.000 66.10959 49 MET C C 1
ATOM 2544 O O . MET C 1 57 ? -41.12249 17.81087 59.04007 1.000 72.29036 49 MET C O 1
ATOM 2549 N N . GLU C 1 58 ? -39.67583 17.95203 60.76325 1.000 73.75352 50 GLU C N 1
ATOM 2550 C CA . GLU C 1 58 ? -40.42025 18.96525 61.50622 1.000 71.05528 50 GLU C CA 1
ATOM 2551 C C . GLU C 1 58 ? -39.59369 20.23776 61.59627 1.000 66.30420 50 GLU C C 1
ATOM 2552 O O . GLU C 1 58 ? -38.52355 20.24792 62.21658 1.000 62.92268 50 GLU C O 1
ATOM 2558 N N . LEU C 1 59 ? -40.10100 21.30082 60.98517 1.000 53.88198 51 LEU C N 1
ATOM 2559 C CA . LEU C 1 59 ? -39.42058 22.57974 60.89162 1.000 55.16691 51 LEU C CA 1
ATOM 2560 C C . LEU C 1 59 ? -40.11814 23.61929 61.75548 1.000 58.09658 51 LEU C C 1
ATOM 2561 O O . LEU C 1 59 ? -41.35181 23.67167 61.81010 1.000 53.35112 51 LEU C O 1
ATOM 2566 N N . GLU C 1 60 ? -39.32699 24.44757 62.42666 1.000 52.47146 52 GLU C N 1
ATOM 2567 C CA . GLU C 1 60 ? -39.87751 25.57318 63.15915 1.000 53.27645 52 GLU C CA 1
ATOM 2568 C C . GLU C 1 60 ? -38.98651 26.78475 62.92617 1.000 51.14603 52 GLU C C 1
ATOM 2569 O O . GLU C 1 60 ? -37.76986 26.65793 62.77077 1.000 50.44197 52 GLU C O 1
ATOM 2575 N N . HIS C 1 61 ? -39.60786 27.95878 62.88047 1.000 50.42450 53 HIS C N 1
ATOM 2576 C CA . HIS C 1 61 ? -38.91628 29.22927 62.71956 1.000 48.90793 53 HIS C CA 1
ATOM 2577 C C . HIS C 1 61 ? -39.02602 30.03433 64.01307 1.000 51.62603 53 HIS C C 1
ATOM 2578 O O . HIS C 1 61 ? -39.70533 29.63583 64.96400 1.000 54.49176 53 HIS C O 1
ATOM 2585 N N . TYR C 1 62 ? -38.35783 31.19205 64.03232 1.000 50.97020 54 TYR C N 1
ATOM 2586 C CA . TYR C 1 62 ? -38.45619 32.15539 65.12314 1.000 53.46847 54 TYR C CA 1
ATOM 2587 C C . TYR C 1 62 ? -39.38873 33.26384 64.64490 1.000 52.46280 54 TYR C C 1
ATOM 2588 O O . TYR C 1 62 ? -38.97850 34.09691 63.82264 1.000 50.24529 54 TYR C O 1
ATOM 2597 N N . PRO C 1 63 ? -40.64312 33.30482 65.09514 1.000 54.25114 55 PRO C N 1
ATOM 2598 C CA . PRO C 1 63 ? -41.60215 34.26596 64.53046 1.000 57.01860 55 PRO C CA 1
ATOM 2599 C C . PRO C 1 63 ? -41.07671 35.69285 64.58985 1.000 53.98309 55 PRO C C 1
ATOM 2600 O O . PRO C 1 63 ? -40.59647 36.15706 65.62813 1.000 55.82383 55 PRO C O 1
ATOM 2604 N N . GLY C 1 64 ? -41.14547 36.38096 63.44999 1.000 50.85119 56 GLY C N 1
ATOM 2605 C CA . GLY C 1 64 ? -40.62706 37.73006 63.34220 1.000 50.74946 56 GLY C CA 1
ATOM 2606 C C . GLY C 1 64 ? -39.15021 37.76651 63.01561 1.000 51.77433 56 GLY C C 1
ATOM 2607 O O . GLY C 1 64 ? -38.73327 38.39462 62.03567 1.000 50.57091 56 GLY C O 1
ATOM 2608 N N . MET C 1 65 ? -38.34918 37.09083 63.84100 1.000 50.68258 57 MET C N 1
ATOM 2609 C CA . MET C 1 65 ? -36.90665 37.04726 63.62506 1.000 49.87723 57 MET C CA 1
ATOM 2610 C C . MET C 1 65 ? -36.56527 36.44126 62.26660 1.000 46.41170 57 MET C C 1
ATOM 2611 O O . MET C 1 65 ? -35.75810 36.99431 61.50831 1.000 44.86779 57 MET C O 1
ATOM 2616 N N . THR C 1 66 ? -37.16522 35.29597 61.94462 1.000 46.12845 58 THR C N 1
ATOM 2617 C CA . THR C 1 66 ? -36.80784 34.62163 60.70002 1.000 42.52825 58 THR C CA 1
ATOM 2618 C C . THR C 1 66 ? -37.22278 35.44792 59.48400 1.000 40.11674 58 THR C C 1
ATOM 2619 O O . THR C 1 66 ? -36.46684 35.53792 58.50683 1.000 38.04071 58 THR C O 1
ATOM 2623 N N . GLU C 1 67 ? -38.41358 36.05677 59.51534 1.000 40.62800 59 GLU C N 1
ATOM 2624 C CA . GLU C 1 67 ? -38.83574 36.91899 58.40671 1.000 40.42147 59 GLU C CA 1
ATOM 2625 C C . GLU C 1 67 ? -37.86798 38.08038 58.20842 1.000 39.49388 59 GLU C C 1
ATOM 2626 O O . GLU C 1 67 ? -37.55645 38.45461 57.07201 1.000 38.37696 59 GLU C O 1
ATOM 2632 N N . LYS C 1 68 ? -37.40783 38.68496 59.30452 1.000 41.01787 60 LYS C N 1
ATOM 2633 C CA . LYS C 1 68 ? -36.46469 39.79266 59.19813 1.000 41.40235 60 LYS C CA 1
ATOM 2634 C C . LYS C 1 68 ? -35.15737 39.34701 58.55014 1.000 39.82070 60 LYS C C 1
ATOM 2635 O O . LYS C 1 68 ? -34.54897 40.10558 57.78646 1.000 42.39012 60 LYS C O 1
ATOM 2637 N N . ALA C 1 69 ? -34.69618 38.12672 58.85428 1.000 39.78202 61 ALA C N 1
ATOM 2638 C CA . ALA C 1 69 ? -33.49837 37.61249 58.19039 1.000 38.49076 61 ALA C CA 1
ATOM 2639 C C . ALA C 1 69 ? -33.73543 37.42586 56.69337 1.000 40.64120 61 ALA C C 1
ATOM 2640 O O . ALA C 1 69 ? -32.85633 37.72611 55.87248 1.000 34.35048 61 ALA C O 1
ATOM 2642 N N . LEU C 1 70 ? -34.91205 36.91987 56.31989 1.000 35.10883 62 LEU C N 1
ATOM 2643 C CA . LEU C 1 70 ? -35.21954 36.74629 54.89988 1.000 36.50809 62 LEU C CA 1
ATOM 2644 C C . LEU C 1 70 ? -35.32536 38.09223 54.19121 1.000 34.84488 62 LEU C C 1
ATOM 2645 O O . LEU C 1 70 ? -34.84737 38.24397 53.05962 1.000 33.37622 62 LEU C O 1
ATOM 2650 N N . GLU C 1 71 ? -35.92854 39.08346 54.85323 1.000 33.69176 63 GLU C N 1
ATOM 2651 C CA . GLU C 1 71 ? -36.02926 40.42619 54.28448 1.000 38.29494 63 GLU C CA 1
ATOM 2652 C C . GLU C 1 71 ? -34.64745 41.02939 54.06510 1.000 37.49392 63 GLU C C 1
ATOM 2653 O O . GLU C 1 71 ? -34.39589 41.68211 53.04590 1.000 35.31553 63 GLU C O 1
ATOM 2659 N N . LYS C 1 72 ? -33.73472 40.80761 55.01006 1.000 39.31245 64 LYS C N 1
ATOM 2660 C CA . LYS C 1 72 ? -32.37221 41.30188 54.86301 1.000 36.86487 64 LYS C CA 1
ATOM 2661 C C . LYS C 1 72 ? -31.67833 40.66833 53.65488 1.000 35.74375 64 LYS C C 1
ATOM 2662 O O . LYS C 1 72 ? -30.97286 41.35139 52.90398 1.000 34.95171 64 LYS C O 1
ATOM 2668 N N . ILE C 1 73 ? -31.87044 39.36219 53.45116 1.000 33.13112 65 ILE C N 1
ATOM 2669 C CA . ILE C 1 73 ? -31.25819 38.67804 52.31150 1.000 29.78313 65 ILE C CA 1
ATOM 2670 C C . ILE C 1 73 ? -31.80212 39.23877 51.00020 1.000 34.06819 65 ILE C C 1
ATOM 2671 O O . ILE C 1 73 ? -31.04448 39.53108 50.06179 1.000 33.20270 65 ILE C O 1
ATOM 2676 N N . ALA C 1 74 ? -33.12751 39.38609 50.91273 1.000 31.29454 66 ALA C N 1
ATOM 2677 C CA . ALA C 1 74 ? -33.74083 39.90545 49.69277 1.000 30.83955 66 ALA C CA 1
ATOM 2678 C C . ALA C 1 74 ? -33.30837 41.34244 49.42030 1.000 36.07701 66 ALA C C 1
ATOM 2679 O O . ALA C 1 74 ? -33.08752 41.72341 48.26171 1.000 32.38990 66 ALA C O 1
ATOM 2681 N N . ALA C 1 75 ? -33.19785 42.15839 50.47617 1.000 30.39561 67 ALA C N 1
ATOM 2682 C CA . ALA C 1 75 ? -32.74594 43.53747 50.31063 1.000 34.35210 67 ALA C CA 1
ATOM 2683 C C . ALA C 1 75 ? -31.32433 43.59487 49.75271 1.000 35.39962 67 ALA C C 1
ATOM 2684 O O . ALA C 1 75 ? -31.04484 44.37784 48.83721 1.000 36.70436 67 ALA C O 1
ATOM 2686 N N . GLU C 1 76 ? -30.41627 42.75247 50.26674 1.000 33.00966 68 GLU C N 1
ATOM 2687 C CA . GLU C 1 76 ? -29.05919 42.72888 49.72124 1.000 33.78854 68 GLU C CA 1
ATOM 2688 C C . GLU C 1 76 ? -29.04046 42.24082 48.27164 1.000 36.10710 68 GLU C C 1
ATOM 2689 O O . GLU C 1 76 ? -28.27621 42.75905 47.44780 1.000 34.43686 68 GLU C O 1
ATOM 2695 N N . ALA C 1 77 ? -29.85685 41.23521 47.94181 1.000 30.81412 69 ALA C N 1
ATOM 2696 C CA . ALA C 1 77 ? -29.96352 40.81839 46.54622 1.000 31.83403 69 ALA C CA 1
ATOM 2697 C C . ALA C 1 77 ? -30.37912 41.98982 45.66475 1.000 35.08271 69 ALA C C 1
ATOM 2698 O O . ALA C 1 77 ? -29.85287 42.16698 44.55636 1.000 33.83914 69 ALA C O 1
ATOM 2700 N N . GLY C 1 78 ? -31.31377 42.81204 46.15003 1.000 28.10900 70 GLY C N 1
ATOM 2701 C CA . GLY C 1 78 ? -31.73897 43.97316 45.38469 1.000 32.54317 70 GLY C CA 1
ATOM 2702 C C . GLY C 1 78 ? -30.64246 45.00261 45.19176 1.000 38.49836 70 GLY C C 1
ATOM 2703 O O . GLY C 1 78 ? -30.59903 45.67684 44.15856 1.000 40.28563 70 GLY C O 1
ATOM 2704 N N . ARG C 1 79 ? -29.74893 45.14510 46.17880 1.000 35.69221 71 ARG C N 1
ATOM 2705 C CA . ARG C 1 79 ? -28.59915 46.03284 46.02231 1.000 38.76734 71 ARG C CA 1
ATOM 2706 C C . ARG C 1 79 ? -27.57321 45.45454 45.04810 1.000 38.38164 71 ARG C C 1
ATOM 2707 O O . ARG C 1 79 ? -26.97214 46.19524 44.26098 1.000 38.88480 71 ARG C O 1
ATOM 2715 N N . ARG C 1 80 ? -27.35702 44.13391 45.08182 1.000 33.58965 72 ARG C N 1
ATOM 2716 C CA . ARG C 1 80 ? -26.34134 43.53282 44.22011 1.000 33.78526 72 ARG C CA 1
ATOM 2717 C C . ARG C 1 80 ? -26.78477 43.48376 42.76042 1.000 36.55354 72 ARG C C 1
ATOM 2718 O O . ARG C 1 80 ? -25.93776 43.53515 41.85834 1.000 33.45254 72 ARG C O 1
ATOM 2726 N N . TRP C 1 81 ? -28.08304 43.31529 42.50590 1.000 31.04248 73 TRP C N 1
ATOM 2727 C CA . TRP C 1 81 ? -28.62860 43.26830 41.14546 1.000 32.52165 73 TRP C CA 1
ATOM 2728 C C . TRP C 1 81 ? -29.78035 44.26023 41.10464 1.000 32.50737 73 TRP C C 1
ATOM 2729 O O . TRP C 1 81 ? -30.95394 43.87368 41.20950 1.000 29.67285 73 TRP C O 1
ATOM 2740 N N . PRO C 1 82 ? -29.48277 45.55335 40.96076 1.000 34.90171 74 PRO C N 1
ATOM 2741 C CA . PRO C 1 82 ? -30.55088 46.56243 40.98789 1.000 34.71776 74 PRO C CA 1
ATOM 2742 C C . PRO C 1 82 ? -31.60803 46.30128 39.92217 1.000 36.06852 74 PRO C C 1
ATOM 2743 O O . PRO C 1 82 ? -31.29555 45.96423 38.78178 1.000 30.99127 74 PRO C O 1
ATOM 2747 N N . GLY C 1 83 ? -32.87277 46.47411 40.30423 1.000 29.73996 75 GLY C N 1
ATOM 2748 C CA . GLY C 1 83 ? -33.97353 46.27611 39.38520 1.000 33.80990 75 GLY C CA 1
ATOM 2749 C C . GLY C 1 83 ? -34.64917 44.92114 39.46189 1.000 31.34911 75 GLY C C 1
ATOM 2750 O O . GLY C 1 83 ? -35.64597 44.71115 38.76182 1.000 33.98327 75 GLY C O 1
ATOM 2751 N N . ILE C 1 84 ? -34.13732 43.98883 40.26700 1.000 25.67030 76 ILE C N 1
ATOM 2752 C CA . ILE C 1 84 ? -34.79661 42.69567 40.43048 1.000 25.47130 76 ILE C CA 1
ATOM 2753 C C . ILE C 1 84 ? -35.93043 42.84869 41.44292 1.000 29.90862 76 ILE C C 1
ATOM 2754 O O . ILE C 1 84 ? -35.99851 43.84870 42.16899 1.000 28.16737 76 ILE C O 1
ATOM 2759 N N . ASP C 1 85 ? -36.82155 41.85903 41.51126 1.000 21.77253 77 ASP C N 1
ATOM 2760 C CA . ASP C 1 85 ? -37.77569 41.73933 42.61626 1.000 22.43994 77 ASP C CA 1
ATOM 2761 C C . ASP C 1 85 ? -37.73666 40.28784 43.08314 1.000 26.09345 77 ASP C C 1
ATOM 2762 O O . ASP C 1 85 ? -37.38287 39.39290 42.30667 1.000 24.43719 77 ASP C O 1
ATOM 2767 N N . VAL C 1 86 ? -38.05990 40.05479 44.36409 1.000 21.04939 78 VAL C N 1
ATOM 2768 C CA . VAL C 1 86 ? -37.85643 38.76429 45.01434 1.000 20.37286 78 VAL C CA 1
ATOM 2769 C C . VAL C 1 86 ? -39.11834 38.36360 45.77286 1.000 26.73199 78 VAL C C 1
ATOM 2770 O O . VAL C 1 86 ? -39.71924 39.18433 46.47665 1.000 24.81477 78 VAL C O 1
ATOM 2774 N N . ALA C 1 87 ? -39.48931 37.08458 45.67773 1.000 22.99002 79 ALA C N 1
ATOM 2775 C CA . ALA C 1 87 ? -40.55255 36.52805 46.50805 1.000 26.70177 79 ALA C CA 1
ATOM 2776 C C . ALA C 1 87 ? -40.03484 35.27511 47.19736 1.000 24.51360 79 ALA C C 1
ATOM 2777 O O . ALA C 1 87 ? -39.31018 34.48149 46.58780 1.000 22.47030 79 ALA C O 1
ATOM 2779 N N . ILE C 1 88 ? -40.37561 35.11023 48.47744 1.000 24.37472 80 ILE C N 1
ATOM 2780 C CA . ILE C 1 88 ? -39.98358 33.92847 49.24084 1.000 24.06625 80 ILE C CA 1
ATOM 2781 C C . ILE C 1 88 ? -41.20058 33.42315 50.00273 1.000 29.11766 80 ILE C C 1
ATOM 2782 O O . ILE C 1 88 ? -41.88309 34.20771 50.67612 1.000 27.84266 80 ILE C O 1
ATOM 2787 N N . VAL C 1 89 ? -41.48421 32.12440 49.88410 1.000 28.60769 81 VAL C N 1
ATOM 2788 C CA . VAL C 1 89 ? -42.43155 31.44731 50.76993 1.000 29.51742 81 VAL C CA 1
ATOM 2789 C C . VAL C 1 89 ? -41.73016 30.22392 51.36744 1.000 30.30974 81 VAL C C 1
ATOM 2790 O O . VAL C 1 89 ? -41.28159 29.33810 50.63160 1.000 30.71155 81 VAL C O 1
ATOM 2794 N N . HIS C 1 90 ? -41.66826 30.15217 52.69353 1.000 32.27777 82 HIS C N 1
ATOM 2795 C CA . HIS C 1 90 ? -41.05970 29.01265 53.36534 1.000 32.15680 82 HIS C CA 1
ATOM 2796 C C . HIS C 1 90 ? -42.09121 28.38367 54.28710 1.000 34.04654 82 HIS C C 1
ATOM 2797 O O . HIS C 1 90 ? -42.82150 29.08713 54.99028 1.000 37.22057 82 HIS C O 1
ATOM 2804 N N . ARG C 1 91 ? -42.17248 27.06056 54.25721 1.000 36.11397 83 ARG C N 1
ATOM 2805 C CA . ARG C 1 91 ? -43.12044 26.36208 55.10438 1.000 37.48195 83 ARG C CA 1
ATOM 2806 C C . ARG C 1 91 ? -42.44277 25.93252 56.39702 1.000 42.96877 83 ARG C C 1
ATOM 2807 O O . ARG C 1 91 ? -41.21510 25.83977 56.48211 1.000 37.26488 83 ARG C O 1
ATOM 2815 N N . VAL C 1 92 ? -43.27047 25.70819 57.41888 1.000 41.65333 84 VAL C N 1
ATOM 2816 C CA . VAL C 1 92 ? -42.85288 25.13748 58.69407 1.000 47.92717 84 VAL C CA 1
ATOM 2817 C C . VAL C 1 92 ? -43.88106 24.08293 59.08615 1.000 51.49830 84 VAL C C 1
ATOM 2818 O O . VAL C 1 92 ? -44.90798 23.90524 58.42594 1.000 45.62928 84 VAL C O 1
ATOM 2822 N N . GLY C 1 93 ? -43.58938 23.36748 60.16303 1.000 46.26301 85 GLY C N 1
ATOM 2823 C CA . GLY C 1 93 ? -44.44312 22.28772 60.59615 1.000 50.33442 85 GLY C CA 1
ATOM 2824 C C . GLY C 1 93 ? -43.88817 20.93428 60.19787 1.000 59.25153 85 GLY C C 1
ATOM 2825 O O . GLY C 1 93 ? -42.69768 20.76501 59.92457 1.000 54.77510 85 GLY C O 1
ATOM 2826 N N . ARG C 1 94 ? -44.78325 19.94867 60.17638 1.000 57.45513 86 ARG C N 1
ATOM 2827 C CA . ARG C 1 94 ? -44.43192 18.57062 59.84382 1.000 59.52707 86 ARG C CA 1
ATOM 2828 C C . ARG C 1 94 ? -44.57612 18.36958 58.33750 1.000 59.27649 86 ARG C C 1
ATOM 2829 O O . ARG C 1 94 ? -45.68401 18.44213 57.79583 1.000 65.22016 86 ARG C O 1
ATOM 2837 N N . LEU C 1 95 ? -43.45715 18.13060 57.65861 1.000 58.29324 87 LEU C N 1
ATOM 2838 C CA . LEU C 1 95 ? -43.42735 18.00194 56.20761 1.000 55.35952 87 LEU C CA 1
ATOM 2839 C C . LEU C 1 95 ? -43.02595 16.58015 55.84096 1.000 57.87463 87 LEU C C 1
ATOM 2840 O O . LEU C 1 95 ? -41.98665 16.08630 56.29242 1.000 59.80825 87 LEU C O 1
ATOM 2845 N N . LEU C 1 96 ? -43.84194 15.93634 55.00852 1.000 55.07413 88 LEU C N 1
ATOM 2846 C CA . LEU C 1 96 ? -43.66841 14.54713 54.61315 1.000 59.06296 88 LEU C CA 1
ATOM 2847 C C . LEU C 1 96 ? -42.89075 14.44864 53.30743 1.000 52.02143 88 LEU C C 1
ATOM 2848 O O . LEU C 1 96 ? -42.76701 15.43545 52.57728 1.000 51.76494 88 LEU C O 1
ATOM 2853 N N . PRO C 1 97 ? -42.36250 13.26323 52.98058 1.000 52.49571 89 PRO C N 1
ATOM 2854 C CA . PRO C 1 97 ? -41.72990 13.07166 51.66825 1.000 53.34907 89 PRO C CA 1
ATOM 2855 C C . PRO C 1 97 ? -42.63433 13.51831 50.52876 1.000 52.43687 89 PRO C C 1
ATOM 2856 O O . PRO C 1 97 ? -43.84026 13.26022 50.52684 1.000 51.55640 89 PRO C O 1
ATOM 2860 N N . LEU C 1 98 ? -42.03027 14.22240 49.56920 1.000 48.39350 90 LEU C N 1
ATOM 2861 C CA . LEU C 1 98 ? -42.61302 14.82670 48.37548 1.000 52.35895 90 LEU C CA 1
ATOM 2862 C C . LEU C 1 98 ? -43.27154 16.18245 48.67211 1.000 48.30165 90 LEU C C 1
ATOM 2863 O O . LEU C 1 98 ? -43.60466 16.89881 47.72801 1.000 46.47774 90 LEU C O 1
ATOM 2868 N N . ASP C 1 99 ? -43.45903 16.56862 49.93776 1.000 46.99246 91 ASP C N 1
ATOM 2869 C CA . ASP C 1 99 ? -44.03259 17.87787 50.24684 1.000 44.71659 91 ASP C CA 1
ATOM 2870 C C . ASP C 1 99 ? -43.08568 19.00520 49.83169 1.000 46.52946 91 ASP C C 1
ATOM 2871 O O . ASP C 1 99 ? -41.86481 18.89663 49.97790 1.000 45.43788 91 ASP C O 1
ATOM 2876 N N . GLN C 1 100 ? -43.65912 20.10606 49.34332 1.000 40.02633 92 GLN C N 1
ATOM 2877 C CA . GLN C 1 100 ? -42.88755 21.32293 49.11131 1.000 38.24005 92 GLN C CA 1
ATOM 2878 C C . GLN C 1 100 ? -42.39003 21.90976 50.42694 1.000 42.63706 92 GLN C C 1
ATOM 2879 O O . GLN C 1 100 ? -43.11350 21.93310 51.43236 1.000 43.52217 92 GLN C O 1
ATOM 2885 N N . ILE C 1 101 ? -41.14972 22.38770 50.42096 1.000 34.81753 93 ILE C N 1
ATOM 2886 C CA . ILE C 1 101 ? -40.55927 23.03568 51.59440 1.000 37.90825 93 ILE C CA 1
ATOM 2887 C C . ILE C 1 101 ? -40.50926 24.54739 51.42973 1.000 37.79272 93 ILE C C 1
ATOM 2888 O O . ILE C 1 101 ? -40.97136 25.29436 52.29399 1.000 35.03606 93 ILE C O 1
ATOM 2893 N N . VAL C 1 102 ? -39.94386 25.01383 50.31879 1.000 31.56677 94 VAL C N 1
ATOM 2894 C CA . VAL C 1 102 ? -39.59938 26.41926 50.15014 1.000 30.79723 94 VAL C CA 1
ATOM 2895 C C . VAL C 1 102 ? -39.63845 26.74217 48.66526 1.000 28.10749 94 VAL C C 1
ATOM 2896 O O . VAL C 1 102 ? -39.32502 25.89739 47.82414 1.000 30.16657 94 VAL C O 1
ATOM 2900 N N . MET C 1 103 ? -40.05317 27.96593 48.33599 1.000 26.22446 95 MET C N 1
ATOM 2901 C CA . MET C 1 103 ? -39.85033 28.48481 46.99352 1.000 27.80578 95 MET C CA 1
ATOM 2902 C C . MET C 1 103 ? -39.22550 29.86820 47.08492 1.000 27.46742 95 MET C C 1
ATOM 2903 O O . MET C 1 103 ? -39.53699 30.64388 47.98967 1.000 27.32075 95 MET C O 1
ATOM 2908 N N . VAL C 1 104 ? -38.30835 30.14468 46.16827 1.000 23.27218 96 VAL C N 1
ATOM 2909 C CA . VAL C 1 104 ? -37.75007 31.47350 45.95942 1.000 19.43477 96 VAL C CA 1
ATOM 2910 C C . VAL C 1 104 ? -37.93244 31.78082 44.48258 1.000 22.45321 96 VAL C C 1
ATOM 2911 O O . VAL C 1 104 ? -37.58438 30.95131 43.63531 1.000 22.83593 96 VAL C O 1
ATOM 2915 N N . ALA C 1 105 ? -38.50827 32.94222 44.17917 1.000 20.87817 97 ALA C N 1
ATOM 2916 C CA . ALA C 1 105 ? -38.68529 33.37671 42.80016 1.000 24.74184 97 ALA C CA 1
ATOM 2917 C C . ALA C 1 105 ? -38.12077 34.77991 42.65485 1.000 26.07291 97 ALA C C 1
ATOM 2918 O O . ALA C 1 105 ? -38.34453 35.62912 43.51674 1.000 24.15250 97 ALA C O 1
ATOM 2920 N N . THR C 1 106 ? -37.40589 35.03518 41.55246 1.000 21.66365 98 THR C N 1
ATOM 2921 C CA . THR C 1 106 ? -36.90518 36.36741 41.26777 1.000 19.91587 98 THR C CA 1
ATOM 2922 C C . THR C 1 106 ? -37.26577 36.73277 39.82923 1.000 20.61949 98 THR C C 1
ATOM 2923 O O . THR C 1 106 ? -37.40914 35.85815 38.97063 1.000 20.75691 98 THR C O 1
ATOM 2927 N N . VAL C 1 107 ? -37.45202 38.02180 39.57797 1.000 20.75529 99 VAL C N 1
ATOM 2928 C CA A VAL C 1 107 ? -37.69157 38.50176 38.22260 0.664 21.02894 99 VAL C CA 1
ATOM 2929 C CA B VAL C 1 107 ? -37.71993 38.53937 38.23622 0.336 21.12576 99 VAL C CA 1
ATOM 2930 C C . VAL C 1 107 ? -36.71971 39.64306 37.93564 1.000 22.95978 99 VAL C C 1
ATOM 2931 O O . VAL C 1 107 ? -36.36375 40.42107 38.82881 1.000 20.28671 99 VAL C O 1
ATOM 2938 N N . ALA C 1 108 ? -36.27620 39.71729 36.67877 1.000 23.33106 100 ALA C N 1
ATOM 2939 C CA . ALA C 1 108 ? -35.30998 40.71168 36.24488 1.000 25.99865 100 ALA C CA 1
ATOM 2940 C C . ALA C 1 108 ? -35.57035 41.00992 34.77517 1.000 23.97067 100 ALA C C 1
ATOM 2941 O O . ALA C 1 108 ? -36.33442 40.31033 34.10917 1.000 23.22334 100 ALA C O 1
ATOM 2943 N N . SER C 1 109 ? -34.90810 42.04669 34.26133 1.000 24.73952 101 SER C N 1
ATOM 2944 C CA . SER C 1 109 ? -35.04347 42.30467 32.83317 1.000 29.14545 101 SER C CA 1
ATOM 2945 C C . SER C 1 109 ? -34.37595 41.20504 32.00626 1.000 32.56339 101 SER C C 1
ATOM 2946 O O . SER C 1 109 ? -34.84848 40.88745 30.90997 1.000 28.84001 101 SER C O 1
ATOM 2949 N N . HIS C 1 110 ? -33.31313 40.58656 32.52112 1.000 27.94678 102 HIS C N 1
ATOM 2950 C CA . HIS C 1 110 ? -32.57576 39.58153 31.75804 1.000 31.52399 102 HIS C CA 1
ATOM 2951 C C . HIS C 1 110 ? -32.22638 38.39924 32.65377 1.000 25.62630 102 HIS C C 1
ATOM 2952 O O . HIS C 1 110 ? -32.18208 38.52187 33.88538 1.000 27.07163 102 HIS C O 1
ATOM 2959 N N . ARG C 1 111 ? -31.98755 37.24611 32.01143 1.000 22.68401 103 ARG C N 1
ATOM 2960 C CA . ARG C 1 111 ? -31.89298 35.97326 32.73048 1.000 25.82394 103 ARG C CA 1
ATOM 2961 C C . ARG C 1 111 ? -30.67937 35.90310 33.65575 1.000 23.97450 103 ARG C C 1
ATOM 2962 O O . ARG C 1 111 ? -30.76249 35.25741 34.70807 1.000 23.33781 103 ARG C O 1
ATOM 2970 N N . GLY C 1 112 ? -29.57207 36.56202 33.30202 1.000 23.32158 104 GLY C N 1
ATOM 2971 C CA . GLY C 1 112 ? -28.37824 36.50312 34.14019 1.000 28.20369 104 GLY C CA 1
ATOM 2972 C C . GLY C 1 112 ? -28.62764 37.01110 35.55235 1.000 29.65358 104 GLY C C 1
ATOM 2973 O O . GLY C 1 112 ? -28.23015 36.37617 36.54184 1.000 26.38342 104 GLY C O 1
ATOM 2974 N N . ASP C 1 113 ? -29.27797 38.17498 35.66774 1.000 26.58744 105 ASP C N 1
ATOM 2975 C CA . ASP C 1 113 ? -29.58136 38.72649 36.98972 1.000 30.26206 105 ASP C CA 1
ATOM 2976 C C . ASP C 1 113 ? -30.62901 37.90110 37.73044 1.000 25.83311 105 ASP C C 1
ATOM 2977 O O . ASP C 1 113 ? -30.58739 37.81579 38.96557 1.000 24.47929 105 ASP C O 1
ATOM 2982 N N . ALA C 1 114 ? -31.60107 37.33654 37.01360 1.000 21.62798 106 ALA C N 1
ATOM 2983 C CA . ALA C 1 114 ? -32.60403 36.49701 37.65714 1.000 23.96434 106 ALA C CA 1
ATOM 2984 C C . ALA C 1 114 ? -31.97180 35.24275 38.26558 1.000 21.13884 106 ALA C C 1
ATOM 2985 O O . ALA C 1 114 ? -32.22422 34.91931 39.43465 1.000 21.87994 106 ALA C O 1
ATOM 2987 N N . PHE C 1 115 ? -31.15271 34.52141 37.49072 1.000 19.52241 107 PHE C N 1
ATOM 2988 C CA . PHE C 1 115 ? -30.49991 33.31260 38.01140 1.000 24.69416 107 PHE C CA 1
ATOM 2989 C C . PHE C 1 115 ? -29.58913 33.63761 39.20197 1.000 27.50455 107 PHE C C 1
ATOM 2990 O O . PHE C 1 115 ? -29.57994 32.92727 40.21803 1.000 25.68246 107 PHE C O 1
ATOM 2998 N N . ALA C 1 116 ? -28.77199 34.68126 39.06454 1.000 23.35076 108 ALA C N 1
ATOM 2999 C CA . ALA C 1 116 ? -27.80368 35.00960 40.10130 1.000 26.76585 108 ALA C CA 1
ATOM 3000 C C . ALA C 1 116 ? -28.50418 35.38007 41.40155 1.000 26.40062 108 ALA C C 1
ATOM 3001 O O . ALA C 1 116 ? -28.13692 34.89538 42.48344 1.000 27.89091 108 ALA C O 1
ATOM 3003 N N . SER C 1 117 ? -29.52806 36.23294 41.31607 1.000 23.11094 109 SER C N 1
ATOM 3004 C CA . SER C 1 117 ? -30.20911 36.67879 42.52727 1.000 26.52132 109 SER C CA 1
ATOM 3005 C C . SER C 1 117 ? -30.97052 35.53353 43.18721 1.000 23.87961 109 SER C C 1
ATOM 3006 O O . SER C 1 117 ? -30.98335 35.42242 44.41386 1.000 24.38314 109 SER C O 1
ATOM 3009 N N . CYS C 1 118 ? -31.57861 34.65099 42.39550 1.000 20.13579 110 CYS C N 1
ATOM 3010 C CA . CYS C 1 118 ? -32.30418 33.52930 42.98024 1.000 21.43421 110 CYS C CA 1
ATOM 3011 C C . CYS C 1 118 ? -31.35906 32.57046 43.71870 1.000 23.66358 110 CYS C C 1
ATOM 3012 O O . CYS C 1 118 ? -31.64725 32.14576 44.84420 1.000 22.42282 110 CYS C O 1
ATOM 3015 N N . GLU C 1 119 ? -30.22395 32.22377 43.11066 1.000 22.54106 111 GLU C N 1
ATOM 3016 C CA . GLU C 1 119 ? -29.26715 31.34121 43.79282 1.000 25.89320 111 GLU C CA 1
ATOM 3017 C C . GLU C 1 119 ? -28.64945 32.02923 45.00960 1.000 26.74975 111 GLU C C 1
ATOM 3018 O O . GLU C 1 119 ? -28.43443 31.39708 46.06152 1.000 27.85385 111 GLU C O 1
ATOM 3024 N N . PHE C 1 120 ? -28.34898 33.32366 44.89035 1.000 26.58084 112 PHE C N 1
ATOM 3025 C CA . PHE C 1 120 ? -27.82704 34.06194 46.03819 1.000 31.20682 112 PHE C CA 1
ATOM 3026 C C . PHE C 1 120 ? -28.79648 33.99489 47.21842 1.000 29.30540 112 PHE C C 1
ATOM 3027 O O . PHE C 1 120 ? -28.39342 33.73148 48.36082 1.000 28.79390 112 PHE C O 1
ATOM 3035 N N . VAL C 1 121 ? -30.08168 34.24890 46.96527 1.000 26.55085 113 VAL C N 1
ATOM 3036 C CA . VAL C 1 121 ? -31.06358 34.22521 48.05141 1.000 26.14325 113 VAL C CA 1
ATOM 3037 C C . VAL C 1 121 ? -31.15071 32.82873 48.65189 1.000 28.84410 113 VAL C C 1
ATOM 3038 O O . VAL C 1 121 ? -31.21666 32.66715 49.87630 1.000 28.29706 113 VAL C O 1
ATOM 3042 N N . MET C 1 122 ? -31.15436 31.79324 47.80253 1.000 27.10034 114 MET C N 1
ATOM 3043 C CA . MET C 1 122 ? -31.20843 30.42762 48.32502 1.000 30.88970 114 MET C CA 1
ATOM 3044 C C . MET C 1 122 ? -29.98614 30.09480 49.17518 1.000 34.41546 114 MET C C 1
ATOM 3045 O O . MET C 1 122 ? -30.11869 29.47250 50.23454 1.000 31.41617 114 MET C O 1
ATOM 3050 N N . ASP C 1 123 ? -28.78941 30.48682 48.72641 1.000 29.96439 115 ASP C N 1
ATOM 3051 C CA . ASP C 1 123 ? -27.58084 30.17184 49.47994 1.000 33.06984 115 ASP C CA 1
ATOM 3052 C C . ASP C 1 123 ? -27.62793 30.78143 50.87516 1.000 36.40928 115 ASP C C 1
ATOM 3053 O O . ASP C 1 123 ? -27.31307 30.11281 51.86683 1.000 36.17452 115 ASP C O 1
ATOM 3058 N N . TYR C 1 124 ? -27.98429 32.06516 50.96397 1.000 34.37761 116 TYR C N 1
ATOM 3059 C CA . TYR C 1 124 ? -27.99836 32.75029 52.26036 1.000 39.64770 116 TYR C CA 1
ATOM 3060 C C . TYR C 1 124 ? -29.17058 32.30343 53.12504 1.000 35.44763 116 TYR C C 1
ATOM 3061 O O . TYR C 1 124 ? -29.05435 32.24784 54.36017 1.000 39.15631 116 TYR C O 1
ATOM 3070 N N . LEU C 1 125 ? -30.31930 32.03299 52.49825 1.000 32.46658 117 LEU C N 1
ATOM 3071 C CA . LEU C 1 125 ? -31.44844 31.45774 53.21933 1.000 39.71647 117 LEU C CA 1
ATOM 3072 C C . LEU C 1 125 ? -31.02018 30.18857 53.94617 1.000 40.31514 117 LEU C C 1
ATOM 3073 O O . LEU C 1 125 ? -31.27784 30.02325 55.14647 1.000 38.37167 117 LEU C O 1
ATOM 3078 N N . LYS C 1 126 ? -30.35642 29.27948 53.22417 1.000 34.47710 118 LYS C N 1
ATOM 3079 C CA . LYS C 1 126 ? -29.99530 27.98041 53.79086 1.000 40.16143 118 LYS C CA 1
ATOM 3080 C C . LYS C 1 126 ? -28.92733 28.10480 54.87203 1.000 44.01388 118 LYS C C 1
ATOM 3081 O O . LYS C 1 126 ? -28.83577 27.24467 55.76492 1.000 44.80634 118 LYS C O 1
ATOM 3087 N N . THR C 1 127 ? -28.10161 29.14765 54.81038 1.000 44.25381 119 THR C N 1
ATOM 3088 C CA . THR C 1 127 ? -27.03116 29.28564 55.79088 1.000 49.48208 119 THR C CA 1
ATOM 3089 C C . THR C 1 127 ? -27.33161 30.27597 56.91169 1.000 52.49215 119 THR C C 1
ATOM 3090 O O . THR C 1 127 ? -26.75828 30.13527 57.99557 1.000 46.82653 119 THR C O 1
ATOM 3094 N N . GLU C 1 128 ? -28.23379 31.24698 56.72076 1.000 41.48201 120 GLU C N 1
ATOM 3095 C CA . GLU C 1 128 ? -28.39009 32.29148 57.72627 1.000 54.68143 120 GLU C CA 1
ATOM 3096 C C . GLU C 1 128 ? -29.78354 32.43660 58.31495 1.000 51.01951 120 GLU C C 1
ATOM 3097 O O . GLU C 1 128 ? -29.89886 32.95287 59.42926 1.000 46.46200 120 GLU C O 1
ATOM 3103 N N . ALA C 1 129 ? -30.82286 31.98663 57.64039 1.000 41.82882 121 ALA C N 1
ATOM 3104 C CA . ALA C 1 129 ? -32.17398 32.19577 58.15301 1.000 40.79228 121 ALA C CA 1
ATOM 3105 C C . ALA C 1 129 ? -32.41305 31.28206 59.34774 1.000 46.42701 121 ALA C C 1
ATOM 3106 O O . ALA C 1 129 ? -32.16930 30.07083 59.25195 1.000 47.53609 121 ALA C O 1
ATOM 3108 N N . PRO C 1 130 ? -32.88779 31.81618 60.49075 1.000 44.71286 122 PRO C N 1
ATOM 3109 C CA . PRO C 1 130 ? -33.06232 30.96914 61.67991 1.000 46.47477 122 PRO C CA 1
ATOM 3110 C C . PRO C 1 130 ? -34.21096 29.98177 61.53716 1.000 44.19226 122 PRO C C 1
ATOM 3111 O O . PRO C 1 130 ? -35.38531 30.36588 61.50348 1.000 48.33431 122 PRO C O 1
ATOM 3115 N N . PHE C 1 131 ? -33.86183 28.70660 61.40633 1.000 44.68921 123 PHE C N 1
ATOM 3116 C CA . PHE C 1 131 ? -34.80440 27.59672 61.40567 1.000 46.76806 123 PHE C CA 1
ATOM 3117 C C . PHE C 1 131 ? -34.22964 26.48959 62.27554 1.000 47.70590 123 PHE C C 1
ATOM 3118 O O . PHE C 1 131 ? -33.01443 26.38426 62.44800 1.000 50.58117 123 PHE C O 1
ATOM 3126 N N . TRP C 1 132 ? -35.11755 25.65229 62.80588 1.000 48.77487 124 TRP C N 1
ATOM 3127 C CA . TRP C 1 132 ? -34.73285 24.53865 63.65785 1.000 51.66693 124 TRP C CA 1
ATOM 3128 C C . TRP C 1 132 ? -35.48241 23.29696 63.20604 1.000 55.67882 124 TRP C C 1
ATOM 3129 O O . TRP C 1 132 ? -36.62917 23.38522 62.75395 1.000 55.88318 124 TRP C O 1
ATOM 3140 N N . LYS C 1 133 ? -34.81564 22.15041 63.29500 1.000 53.58392 125 LYS C N 1
ATOM 3141 C CA . LYS C 1 133 ? -35.39755 20.85899 62.96210 1.000 61.55876 125 LYS C CA 1
ATOM 3142 C C . LYS C 1 133 ? -35.48801 19.99818 64.21526 1.000 68.34530 125 LYS C C 1
ATOM 3143 O O . LYS C 1 133 ? -34.55554 19.96140 65.02425 1.000 73.55734 125 LYS C O 1
ATOM 3145 N N . LYS C 1 134 ? -36.61777 19.31637 64.37851 1.000 68.61575 126 LYS C N 1
ATOM 3146 C CA . LYS C 1 134 ? -36.81784 18.44198 65.52513 1.000 73.29885 126 LYS C CA 1
ATOM 3147 C C . LYS C 1 134 ? -36.09834 17.11439 65.32088 1.000 81.40638 126 LYS C C 1
ATOM 3148 O O . LYS C 1 134 ? -36.17516 16.51799 64.24381 1.000 68.06796 126 LYS C O 1
ATOM 3150 N N . GLU C 1 135 ? -35.38567 16.66136 66.35430 1.000 75.90396 127 GLU C N 1
ATOM 3151 C CA . GLU C 1 135 ? -34.71617 15.36755 66.33813 1.000 88.50471 127 GLU C CA 1
ATOM 3152 C C . GLU C 1 135 ? -34.94725 14.68225 67.67770 1.000 94.83714 127 GLU C C 1
ATOM 3153 O O . GLU C 1 135 ? -34.94712 15.33658 68.72457 1.000 84.19971 127 GLU C O 1
ATOM 3155 N N . THR C 1 136 ? -35.14450 13.36709 67.64204 1.000 101.79572 128 THR C N 1
ATOM 3156 C CA . THR C 1 136 ? -35.38455 12.59840 68.86249 1.000 102.71671 128 THR C CA 1
ATOM 3157 C C . THR C 1 136 ? -34.10667 11.96884 69.41226 1.000 101.67942 128 THR C C 1
ATOM 3158 O O . THR C 1 136 ? -33.12629 11.79342 68.68900 1.000 103.42315 128 THR C O 1
ATOM 3160 N N . GLU C 1 141 ? -36.87119 14.45800 72.71159 1.000 86.02142 133 GLU C N 1
ATOM 3161 C CA . GLU C 1 141 ? -37.08992 15.38300 71.60337 1.000 86.65158 133 GLU C CA 1
ATOM 3162 C C . GLU C 1 141 ? -36.38962 16.71576 71.86533 1.000 92.82820 133 GLU C C 1
ATOM 3163 O O . GLU C 1 141 ? -36.57370 17.32365 72.93039 1.000 81.93004 133 GLU C O 1
ATOM 3165 N N . ARG C 1 142 ? -35.56346 17.13852 70.89991 1.000 78.95232 134 ARG C N 1
ATOM 3166 C CA . ARG C 1 142 ? -34.84590 18.40654 70.94510 1.000 75.01950 134 ARG C CA 1
ATOM 3167 C C . ARG C 1 142 ? -34.96525 19.11603 69.59907 1.000 80.79044 134 ARG C C 1
ATOM 3168 O O . ARG C 1 142 ? -35.30382 18.51042 68.58022 1.000 68.77925 134 ARG C O 1
ATOM 3176 N N . TRP C 1 143 ? -34.69949 20.41832 69.60550 1.000 73.47045 135 TRP C N 1
ATOM 3177 C CA . TRP C 1 143 ? -34.73772 21.23735 68.40000 1.000 70.19102 135 TRP C CA 1
ATOM 3178 C C . TRP C 1 143 ? -33.31607 21.61086 67.99675 1.000 73.29479 135 TRP C C 1
ATOM 3179 O O . TRP C 1 143 ? -32.61245 22.29357 68.74984 1.000 78.79527 135 TRP C O 1
ATOM 3190 N N . VAL C 1 144 ? -32.90193 21.17251 66.80727 1.000 63.67030 136 VAL C N 1
ATOM 3191 C CA . VAL C 1 144 ? -31.53374 21.33471 66.32927 1.000 63.91290 136 VAL C CA 1
ATOM 3192 C C . VAL C 1 144 ? -31.51478 22.40848 65.25090 1.000 65.11904 136 VAL C C 1
ATOM 3193 O O . VAL C 1 144 ? -32.35742 22.40215 64.34601 1.000 58.77269 136 VAL C O 1
ATOM 3195 N N . ASP C 1 145 ? -30.55380 23.32498 65.35543 1.000 62.47813 137 ASP C N 1
ATOM 3196 C CA . ASP C 1 145 ? -30.34968 24.37789 64.36711 1.000 60.87131 137 ASP C CA 1
ATOM 3197 C C . ASP C 1 145 ? -30.25428 23.78851 62.96705 1.000 58.74238 137 ASP C C 1
ATOM 3198 O O . ASP C 1 145 ? -29.41547 22.92570 62.70408 1.000 59.86676 137 ASP C O 1
ATOM 3203 N N . ALA C 1 146 ? -31.13836 24.23604 62.07632 1.000 56.12990 138 ALA C N 1
ATOM 3204 C CA . ALA C 1 146 ? -31.20278 23.70308 60.71828 1.000 56.74069 138 ALA C CA 1
ATOM 3205 C C . ALA C 1 146 ? -30.37832 24.49850 59.71505 1.000 54.32131 138 ALA C C 1
ATOM 3206 O O . ALA C 1 146 ? -30.36366 24.14069 58.53066 1.000 53.30446 138 ALA C O 1
ATOM 3208 N N . ARG C 1 147 ? -29.70952 25.56781 60.13835 1.000 55.88301 139 ARG C N 1
ATOM 3209 C CA . ARG C 1 147 ? -28.90106 26.33332 59.20233 1.000 56.52937 139 ARG C CA 1
ATOM 3210 C C . ARG C 1 147 ? -27.75392 25.48437 58.66738 1.000 58.78373 139 ARG C C 1
ATOM 3211 O O . ARG C 1 147 ? -27.12288 24.72728 59.41023 1.000 60.12975 139 ARG C O 1
ATOM 3219 N N . SER C 1 148 ? -27.47076 25.63785 57.37232 1.000 57.83532 140 SER C N 1
ATOM 3220 C CA . SER C 1 148 ? -26.38445 24.92099 56.72582 1.000 62.10504 140 SER C CA 1
ATOM 3221 C C . SER C 1 148 ? -25.06778 25.65055 56.95158 1.000 68.31562 140 SER C C 1
ATOM 3222 O O . SER C 1 148 ? -25.02541 26.84746 57.23746 1.000 70.32377 140 SER C O 1
ATOM 3225 N N . THR C 1 149 ? -23.98650 24.91293 56.80042 1.000 81.54799 141 THR C N 1
ATOM 3226 C CA . THR C 1 149 ? -22.63264 25.45475 56.81448 1.000 98.89582 141 THR C CA 1
ATOM 3227 C C . THR C 1 149 ? -22.06036 25.33809 55.40627 1.000 97.28013 141 THR C C 1
ATOM 3228 O O . THR C 1 149 ? -21.55690 24.28048 55.01910 1.000 108.10540 141 THR C O 1
ATOM 3232 N N . ASP C 1 150 ? -22.18723 26.40267 54.62326 1.000 82.38623 142 ASP C N 1
ATOM 3233 C CA . ASP C 1 150 ? -21.58572 26.46471 53.29644 1.000 91.94534 142 ASP C CA 1
ATOM 3234 C C . ASP C 1 150 ? -20.32218 27.30767 53.42874 1.000 99.42062 142 ASP C C 1
ATOM 3235 O O . ASP C 1 150 ? -20.39105 28.53202 53.58827 1.000 98.02358 142 ASP C O 1
ATOM 3240 N N . ASP C 1 151 ? -19.16815 26.65240 53.33406 1.000 118.73187 143 ASP C N 1
ATOM 3241 C CA . ASP C 1 151 ? -17.89484 27.33598 53.48936 1.000 124.12877 143 ASP C CA 1
ATOM 3242 C C . ASP C 1 151 ? -17.42308 27.94891 52.17847 1.000 124.42950 143 ASP C C 1
ATOM 3243 O O . ASP C 1 151 ? -16.51581 28.79086 52.18476 1.000 126.03908 143 ASP C O 1
ATOM 3248 N N . ALA C 1 152 ? -18.02450 27.53259 51.06457 1.000 99.58499 144 ALA C N 1
ATOM 3249 C CA . ALA C 1 152 ? -17.76963 28.06396 49.73575 1.000 94.35640 144 ALA C CA 1
ATOM 3250 C C . ALA C 1 152 ? -18.64956 29.26112 49.39656 1.000 95.60646 144 ALA C C 1
ATOM 3251 O O . ALA C 1 152 ? -18.28995 30.04323 48.50794 1.000 91.17406 144 ALA C O 1
ATOM 3253 N N . ALA C 1 153 ? -19.80094 29.40489 50.06527 1.000 89.41238 145 ALA C N 1
ATOM 3254 C CA . ALA C 1 153 ? -20.75141 30.45538 49.70985 1.000 82.60983 145 ALA C CA 1
ATOM 3255 C C . ALA C 1 153 ? -20.15094 31.84450 49.85880 1.000 81.54928 145 ALA C C 1
ATOM 3256 O O . ALA C 1 153 ? -20.37744 32.71486 49.01043 1.000 76.55680 145 ALA C O 1
ATOM 3258 N N . LEU C 1 154 ? -19.39069 32.08127 50.92720 1.000 81.16053 146 LEU C N 1
ATOM 3259 C CA . LEU C 1 154 ? -18.75135 33.38258 51.07141 1.000 75.83368 146 LEU C CA 1
ATOM 3260 C C . LEU C 1 154 ? -17.77511 33.62515 49.93125 1.000 75.93262 146 LEU C C 1
ATOM 3261 O O . LEU C 1 154 ? -17.65087 34.75019 49.43422 1.000 69.73544 146 LEU C O 1
ATOM 3263 N N . ALA C 1 155 ? -17.07956 32.57179 49.49651 1.000 82.60579 147 ALA C N 1
ATOM 3264 C CA . ALA C 1 155 ? -16.12399 32.71527 48.40550 1.000 82.26005 147 ALA C CA 1
ATOM 3265 C C . ALA C 1 155 ? -16.80252 33.05011 47.07946 1.000 74.34495 147 ALA C C 1
ATOM 3266 O O . ALA C 1 155 ? -16.32801 33.92704 46.34806 1.000 76.78262 147 ALA C O 1
ATOM 3268 N N . ARG C 1 156 ? -17.90305 32.36961 46.73822 1.000 69.03732 148 ARG C N 1
ATOM 3269 C CA . ARG C 1 156 ? -18.52220 32.64077 45.44220 1.000 66.49838 148 ARG C CA 1
ATOM 3270 C C . ARG C 1 156 ? -19.09220 34.05099 45.35780 1.000 58.62631 148 ARG C C 1
ATOM 3271 O O . ARG C 1 156 ? -18.86376 34.76046 44.37211 1.000 63.11721 148 ARG C O 1
ATOM 3279 N N . TRP C 1 157 ? -19.81465 34.48980 46.38658 1.000 52.93883 149 TRP C N 1
ATOM 3280 C CA . TRP C 1 157 ? -20.53407 35.75386 46.27671 1.000 57.74856 149 TRP C CA 1
ATOM 3281 C C . TRP C 1 157 ? -19.74465 36.95747 46.76607 1.000 63.14472 149 TRP C C 1
ATOM 3282 O O . TRP C 1 157 ? -19.91692 38.05634 46.22411 1.000 57.96369 149 TRP C O 1
ATOM 3293 N N . GLY C 1 158 ? -18.90931 36.79728 47.78657 1.000 64.33142 150 GLY C N 1
ATOM 3294 C CA . GLY C 1 158 ? -18.08433 37.90683 48.21176 1.000 65.61787 150 GLY C CA 1
ATOM 3295 C C . GLY C 1 158 ? -18.88620 38.90957 49.02659 1.000 69.41682 150 GLY C C 1
ATOM 3296 O O . GLY C 1 158 ? -19.92956 38.59984 49.61361 1.000 65.29536 150 GLY C O 1
ATOM 3297 N N . VAL C 1 159 ? -18.38789 40.14540 49.03157 1.000 70.88608 151 VAL C N 1
ATOM 3298 C CA . VAL C 1 159 ? -18.98441 41.27129 49.74198 1.000 69.59470 151 VAL C CA 1
ATOM 3299 C C . VAL C 1 159 ? -19.37408 42.33173 48.72034 1.000 74.10324 151 VAL C C 1
ATOM 3300 O O . VAL C 1 159 ? -18.66548 42.52853 47.72634 1.000 80.47577 151 VAL C O 1
ATOM 3302 N N . GLU C 1 160 ? -20.53221 42.96078 48.92680 1.000 74.04615 152 GLU C N 1
ATOM 3303 C CA . GLU C 1 160 ? -21.01009 44.02822 48.03599 1.000 80.23717 152 GLU C CA 1
ATOM 3304 C C . GLU C 1 160 ? -19.89255 45.01099 47.67937 1.000 81.35560 152 GLU C C 1
ATOM 3305 O O . GLU C 1 160 ? -20.12769 46.02801 47.02670 1.000 82.84638 152 GLU C O 1
#

Solvent-accessible surface area: 21255 Å² total; per-residue (Å²): 90,48,25,88,24,37,89,105,83,15,86,57,122,54,30,26,59,32,0,99,40,22,8,61,113,44,50,21,47,8,59,92,46,13,67,12,216,107,133,90,37,44,9,64,39,113,98,29,95,0,44,136,23,0,85,138,2,4,68,40,0,29,161,71,38,107,63,18,11,5,2,0,1,4,28,9,16,157,1,81,62,134,44,42,16,0,0,0,0,0,0,3,66,134,182,48,59,2,132,22,0,7,80,7,0,18,26,52,5,80,14,86,2,25,10,80,62,52,71,109,48,149,81,22,100,118,120,46,70,36,117,56,129,56,114,80,10,63,78,139,31,70,71,148,129,32,65,28,101,28,36,88,106,80,14,68,6,46,52,28,3,54,58,3,52,83,103,27,57,127,34,7,7,0,0,1,6,0,9,16,20,111,41,120,110,88,35,54,56,10,70,32,130,97,47,41,0,45,57,23,0,91,139,2,3,68,39,0,28,99,6,7,94,66,25,17,4,6,1,2,4,26,7,18,162,1,81,25,120,42,26,22,0,0,0,0,0,2,3,45,123,47,36,27,0,5,22,0,0,20,3,0,0,7,44,4,60,8,77,2,30,9,78,22,82,90,126,42,149,86,22,58,122,122,62,62,46,108,50,142,56,81,84,32,26,64,112,14,10,65,146,87,50,20,86,25,38,88,104,81,14,66,5,44,53,28,4,59,41,0,52,82,104,22,88,118,34,8,8,0,0,0,6,0,8,12,15,97,58,117,95,72,67,13,70,34,110,98,46,101,0,40,53,21,0,88,135,5,7,54,27,0,27,138,50,38,107,63,22,34,5,2,0,1,5,27,6,20,148,1,76,64,107,47,20,15,0,0,0,0,0,0,2,41,121,51,36,60,0,4,21,0,0,16,1,0,0,12,37,4,60,26,74,1,23,9,79,31,38,58,138,119,193,130,52,83,42,114,50,127,56,133,66,10,70,87,123,32,38,103,126

Radius of gyration: 26.47 Å; Cα contacts (8 Å, |Δi|>4): 913; chains: 3; bounding box: 70×54×77 Å